Protein AF-A0A1J4KVY6-F1 (afdb_monomer)

Solvent-accessible surface area (backbone atoms only — not comparable to full-atom values): 24213 Å² total; per-residue (Å²): 133,89,85,84,83,77,50,78,62,56,58,52,49,55,51,49,53,54,52,52,52,53,50,52,53,50,52,54,50,55,51,56,56,55,62,67,69,76,76,80,88,88,84,86,80,92,78,89,77,90,79,92,82,89,79,92,80,91,85,85,91,85,88,85,89,88,81,88,87,85,86,84,81,89,76,96,81,77,86,80,74,74,75,79,81,77,80,87,83,78,61,93,83,67,52,73,51,72,49,64,57,70,76,68,68,60,86,58,78,49,59,66,58,71,79,87,48,74,66,38,53,29,33,39,30,43,64,46,42,61,77,42,29,76,74,28,38,34,90,82,28,60,47,70,56,82,78,36,93,85,53,60,47,57,45,39,27,34,27,76,42,74,43,64,34,80,50,29,38,37,35,30,31,41,35,58,41,95,93,82,48,79,50,79,33,50,42,43,42,34,48,89,78,35,67,73,29,54,38,52,36,70,58,47,57,51,22,53,58,56,51,75,73,62,56,72,76,36,77,44,42,30,52,78,42,60,86,44,73,48,67,27,34,30,67,48,69,46,94,58,24,92,65,45,43,71,56,24,32,36,31,32,40,82,80,74,83,66,83,79,72,96,60,99,67,95,62,87,81,60,51,71,48,63,41,32,48,76,37,46,54,76,63,72,86,74,63,84,73,75,57,62,61,40,25,48,49,32,24,55,56,45,40,55,54,50,52,57,51,55,72,35,77,92,38,58,91,49,38,56,65,85,81,45,102,44,44,49,54,36,42,72,69,55,52,64,76,32,31,51,52,56,49,50,52,41,41,70,37,85,67,52,53,79,39,62,63,59,51,48,51,50,43,53,35,26,44,57,34,44,42,69,79,42,58,92,44,46,70,61,48,50,52,52,43,48,52,51,48,51,48,46,50,54,47,52,60,78,63,111

Foldseek 3Di:
DDDDPPDPVNVVVVVVVVVVVVVVVVVVVVVVVVVVVPPDDDDDDDDDDDDYDDDDDDDDDDDDDDDDDDDDDDDDDDDPPVPQDDDDDDDPPWDADQFDDPVLQDQFLQAPADDDDAFFKKKFAPVQCVVCVVQFVCVVFVDPCVVDVPDFRIWIWTFHDWGDTPFWIWTWTFTDDPPPDTDTTTTIQGPPVRTPRIDGPVLVVVLLVVVVPDDAQDWFWFRPHRPDIAIWGWHDAAPCCSRNQALRTKTFHPDPDDPDDPDPDPDDPGDIGGHGSSRTDDPLVPPPDQQLCLLLQLLVQLLVVLVVVCPDPVCVLQADLVVAPCRSVCNVVVASADTSPNLSVQSPDSSNDRHLVVNLVSLVSSLVNCCSSCVVCNVVSCVVSVVSNVSSVVSNVVRD

Mean predicted aligned error: 16.69 Å

Nearest PDB structures (foldseek):
  8oii-assembly1_B  TM=2.435E-01  e=6.067E+00  Mycetohabitans rhizoxinica

InterPro domains:
  IPR052060 Bromodomain and WD repeat-containing [PTHR16266] (40-370)

Structure (mmCIF, N/CA/C/O backbone):
data_AF-A0A1J4KVY6-F1
#
_entry.id   AF-A0A1J4KVY6-F1
#
loop_
_atom_site.group_PDB
_atom_site.id
_atom_site.type_symbol
_atom_site.label_atom_id
_atom_site.label_alt_id
_atom_site.label_comp_id
_atom_site.label_asym_id
_atom_site.label_entity_id
_atom_site.label_seq_id
_atom_site.pdbx_PDB_ins_code
_atom_site.Cartn_x
_atom_site.Cartn_y
_atom_site.Cartn_z
_atom_site.occupancy
_atom_site.B_iso_or_equiv
_atom_site.auth_seq_id
_atom_site.auth_comp_id
_atom_site.auth_asym_id
_atom_site.auth_atom_id
_atom_site.pdbx_PDB_model_num
ATOM 1 N N . MET A 1 1 ? 30.487 -47.357 14.604 1.00 32.16 1 MET A N 1
ATOM 2 C CA . MET A 1 1 ? 29.752 -48.450 13.932 1.00 32.16 1 MET A CA 1
ATOM 3 C C . MET A 1 1 ? 28.394 -47.914 13.495 1.00 32.16 1 MET A C 1
ATOM 5 O O . MET A 1 1 ? 27.706 -47.400 14.359 1.00 32.16 1 MET A O 1
ATOM 9 N N . ASN A 1 2 ? 28.127 -47.958 12.176 1.00 26.89 2 ASN A N 1
ATOM 10 C CA . ASN A 1 2 ? 26.858 -47.921 11.405 1.00 26.89 2 ASN A CA 1
ATOM 11 C C . ASN A 1 2 ? 25.572 -47.375 12.063 1.00 26.89 2 ASN A C 1
ATOM 13 O O . ASN A 1 2 ? 25.257 -47.738 13.182 1.00 26.89 2 ASN A O 1
ATOM 17 N N . LYS A 1 3 ? 24.657 -46.664 11.397 1.00 33.47 3 LYS A N 1
ATOM 18 C CA . LYS A 1 3 ? 24.436 -46.221 10.005 1.00 33.47 3 LYS A CA 1
ATOM 19 C C . LYS A 1 3 ? 23.161 -45.368 10.097 1.00 33.47 3 LYS A C 1
ATOM 21 O O . LYS A 1 3 ? 22.192 -45.894 10.612 1.00 33.47 3 LYS A O 1
ATOM 26 N N . TYR A 1 4 ? 23.144 -44.146 9.572 1.00 33.09 4 TYR A N 1
ATOM 27 C CA . TYR A 1 4 ? 21.983 -43.553 8.883 1.00 33.09 4 TYR A CA 1
ATOM 28 C C . TYR A 1 4 ? 22.530 -42.436 7.988 1.00 33.09 4 TYR A C 1
ATOM 30 O O . TYR A 1 4 ? 22.441 -41.250 8.284 1.00 33.09 4 TYR A O 1
ATOM 38 N N . SER A 1 5 ? 23.204 -42.846 6.911 1.00 40.00 5 SER A N 1
ATOM 39 C CA . SER A 1 5 ? 23.381 -41.989 5.742 1.00 40.00 5 SER A CA 1
ATOM 40 C C . SER A 1 5 ? 22.057 -42.050 5.002 1.00 40.00 5 SER A C 1
ATOM 42 O O . SER A 1 5 ? 21.809 -43.000 4.270 1.00 40.00 5 SER A O 1
ATOM 44 N N . THR A 1 6 ? 21.185 -41.084 5.274 1.00 43.25 6 THR A N 1
ATOM 45 C CA . THR A 1 6 ? 19.998 -40.879 4.451 1.00 43.25 6 THR A CA 1
ATOM 46 C C . THR A 1 6 ? 20.472 -40.177 3.185 1.00 43.25 6 THR A C 1
ATOM 48 O O . THR A 1 6 ? 21.041 -39.082 3.247 1.00 43.25 6 THR A O 1
ATOM 51 N N . THR A 1 7 ? 20.364 -40.848 2.046 1.00 54.03 7 THR A N 1
ATOM 52 C CA . THR A 1 7 ? 20.858 -40.318 0.768 1.00 54.03 7 THR A CA 1
ATOM 53 C C . THR A 1 7 ? 19.954 -39.182 0.278 1.00 54.03 7 THR A C 1
ATOM 55 O O . THR A 1 7 ? 18.784 -39.084 0.649 1.00 54.03 7 THR A O 1
ATOM 58 N N . LYS A 1 8 ? 20.492 -38.267 -0.544 1.00 47.81 8 LYS A N 1
ATOM 59 C CA . LYS A 1 8 ? 19.739 -37.111 -1.081 1.00 47.81 8 LYS A CA 1
ATOM 60 C C . LYS A 1 8 ? 18.458 -37.523 -1.824 1.00 47.81 8 LYS A C 1
ATOM 62 O O . LYS A 1 8 ? 17.523 -36.722 -1.880 1.00 47.81 8 LYS A O 1
ATOM 67 N N . ASP A 1 9 ? 18.403 -38.749 -2.335 1.00 41.44 9 ASP A N 1
ATOM 68 C CA . ASP A 1 9 ? 17.234 -39.296 -3.019 1.00 41.44 9 ASP A CA 1
ATOM 69 C C . ASP A 1 9 ? 16.130 -39.723 -2.038 1.00 41.44 9 ASP A C 1
ATOM 71 O O . ASP A 1 9 ? 14.970 -39.392 -2.273 1.00 41.44 9 ASP A O 1
ATOM 75 N N . GLU A 1 10 ? 16.466 -40.261 -0.859 1.00 45.72 10 GLU A N 1
ATOM 76 C CA . GLU A 1 10 ? 15.486 -40.552 0.205 1.00 45.72 10 GLU A CA 1
ATOM 77 C C . GLU A 1 10 ? 14.826 -39.270 0.750 1.00 45.72 10 GLU A C 1
ATOM 79 O O . GLU A 1 10 ? 13.636 -39.250 1.053 1.00 45.72 10 GLU A O 1
ATOM 84 N N . ILE A 1 11 ? 15.551 -38.143 0.809 1.00 49.94 11 ILE A N 1
ATOM 85 C CA . ILE A 1 11 ? 14.970 -36.844 1.208 1.00 49.94 11 ILE A CA 1
ATOM 86 C C . ILE A 1 11 ? 14.029 -36.290 0.121 1.00 49.94 11 ILE A C 1
ATOM 88 O O . ILE A 1 11 ? 13.022 -35.647 0.443 1.00 49.94 11 ILE A O 1
ATOM 92 N N . LYS A 1 12 ? 14.326 -36.528 -1.165 1.00 45.53 12 LYS A N 1
ATOM 93 C CA . LYS A 1 12 ? 13.431 -36.172 -2.281 1.00 45.53 12 LYS A CA 1
ATOM 94 C C . LYS A 1 12 ? 12.177 -37.050 -2.288 1.00 45.53 12 LYS A C 1
ATOM 96 O O . LYS A 1 12 ? 11.090 -36.526 -2.529 1.00 45.53 12 LYS A O 1
ATOM 101 N N . GLU A 1 13 ? 12.309 -38.331 -1.968 1.00 46.62 13 GLU A N 1
ATOM 102 C CA . GLU A 1 13 ? 11.196 -39.280 -1.892 1.00 46.62 13 GLU A CA 1
ATOM 103 C C . GLU A 1 13 ? 10.271 -38.973 -0.703 1.00 46.62 13 GLU A C 1
ATOM 105 O O . GLU A 1 13 ? 9.067 -38.835 -0.895 1.00 46.62 13 GLU A O 1
ATOM 110 N N . ILE A 1 14 ? 10.818 -38.639 0.474 1.00 50.53 14 ILE A N 1
ATOM 111 C CA . ILE A 1 14 ? 10.036 -38.170 1.638 1.00 50.53 14 ILE A CA 1
ATOM 112 C C . ILE A 1 14 ? 9.283 -36.857 1.340 1.00 50.53 14 ILE A C 1
ATOM 114 O O . ILE A 1 14 ? 8.164 -36.647 1.821 1.00 50.53 14 ILE A O 1
ATOM 118 N N . LYS A 1 15 ? 9.869 -35.947 0.546 1.00 45.66 15 LYS A N 1
ATOM 119 C CA . LYS A 1 15 ? 9.191 -34.707 0.124 1.00 45.66 15 LYS A CA 1
ATOM 120 C C . LYS A 1 15 ? 8.081 -34.973 -0.896 1.00 45.66 15 LYS A C 1
ATOM 122 O O . LYS A 1 15 ? 7.039 -34.329 -0.805 1.00 45.66 15 LYS A O 1
ATOM 127 N N . ARG A 1 16 ? 8.266 -35.922 -1.820 1.00 46.31 16 ARG A N 1
ATOM 128 C CA . ARG A 1 16 ? 7.219 -36.334 -2.769 1.00 46.31 16 ARG A CA 1
ATOM 129 C C . ARG A 1 16 ? 6.084 -37.079 -2.068 1.00 46.31 16 ARG A C 1
ATOM 131 O O . ARG A 1 16 ? 4.935 -36.720 -2.287 1.00 46.31 16 ARG A O 1
ATOM 138 N N . GLU A 1 17 ? 6.378 -37.996 -1.147 1.00 44.62 17 GLU A N 1
ATOM 139 C CA . GLU A 1 17 ? 5.352 -38.685 -0.353 1.00 44.62 17 GLU A CA 1
ATOM 140 C C . GLU A 1 17 ? 4.536 -37.729 0.529 1.00 44.62 17 GLU A C 1
ATOM 142 O O . GLU A 1 17 ? 3.334 -37.924 0.686 1.00 44.62 17 GLU A O 1
ATOM 147 N N . LYS A 1 18 ? 5.143 -36.667 1.084 1.00 42.12 18 LYS A N 1
ATOM 148 C CA . LYS A 1 18 ? 4.401 -35.637 1.839 1.00 42.12 18 LYS A CA 1
ATOM 149 C C . LYS A 1 18 ? 3.469 -34.803 0.962 1.00 42.12 18 LYS A C 1
ATOM 151 O O . LYS A 1 18 ? 2.401 -34.415 1.425 1.00 42.12 18 LYS A O 1
ATOM 156 N N . ILE A 1 19 ? 3.859 -34.527 -0.281 1.00 39.81 19 ILE A N 1
ATOM 157 C CA . ILE A 1 19 ? 3.021 -33.788 -1.233 1.00 39.81 19 ILE A CA 1
ATOM 158 C C . ILE A 1 19 ? 1.875 -34.680 -1.726 1.00 39.81 19 ILE A C 1
ATOM 160 O O . ILE A 1 19 ? 0.732 -34.237 -1.728 1.00 39.81 19 ILE A O 1
ATOM 164 N N . VAL A 1 20 ? 2.148 -35.950 -2.041 1.00 40.25 20 VAL A N 1
ATOM 165 C CA . VAL A 1 20 ? 1.118 -36.916 -2.462 1.00 40.25 20 VAL A CA 1
ATOM 166 C C . VAL A 1 20 ? 0.133 -37.211 -1.327 1.00 40.25 20 VAL A C 1
ATOM 168 O O . VAL A 1 20 ? -1.069 -37.154 -1.556 1.00 40.25 20 VAL A O 1
ATOM 171 N N . LYS A 1 21 ? 0.598 -37.388 -0.080 1.00 39.09 21 LYS A N 1
ATOM 172 C CA . LYS A 1 21 ? -0.297 -37.557 1.082 1.00 39.09 21 LYS A CA 1
ATOM 173 C C . LYS A 1 21 ? -1.168 -36.330 1.353 1.00 39.09 21 LYS A C 1
ATOM 175 O O . LYS A 1 21 ? -2.295 -36.503 1.796 1.00 39.09 21 LYS A O 1
ATOM 180 N N . ASN A 1 22 ? -0.684 -35.113 1.084 1.00 41.56 22 ASN A N 1
ATOM 181 C CA . ASN A 1 22 ? -1.498 -33.900 1.217 1.00 41.56 22 ASN A CA 1
ATOM 182 C C . ASN A 1 22 ? -2.561 -33.791 0.113 1.00 41.56 22 ASN A C 1
ATOM 184 O O . ASN A 1 22 ? -3.672 -33.358 0.401 1.00 41.56 22 ASN A O 1
ATOM 188 N N . ILE A 1 23 ? -2.254 -34.235 -1.109 1.00 42.56 23 ILE A N 1
ATOM 189 C CA . ILE A 1 23 ? -3.215 -34.273 -2.222 1.00 42.56 23 ILE A CA 1
ATOM 190 C C . ILE A 1 23 ? -4.269 -35.372 -1.991 1.00 42.56 23 ILE A C 1
ATOM 192 O O . ILE A 1 23 ? -5.460 -35.108 -2.130 1.00 42.56 23 ILE A O 1
ATOM 196 N N . GLU A 1 24 ? -3.876 -36.563 -1.524 1.00 40.41 24 GLU A N 1
ATOM 197 C CA . GLU A 1 24 ? -4.821 -37.632 -1.158 1.00 40.41 24 GLU A CA 1
ATOM 198 C C . GLU A 1 24 ? -5.721 -37.239 0.030 1.00 40.41 24 GLU A C 1
ATOM 200 O O . GLU A 1 24 ? -6.896 -37.605 0.060 1.00 40.41 24 GLU A O 1
ATOM 205 N N . PHE A 1 25 ? -5.218 -36.453 0.996 1.00 38.97 25 PHE A N 1
ATOM 206 C CA . PHE A 1 25 ? -6.033 -35.927 2.103 1.00 38.97 25 PHE A CA 1
ATOM 207 C C . PHE A 1 25 ? -7.054 -34.875 1.638 1.00 38.97 25 PHE A C 1
ATOM 209 O O . PHE A 1 25 ? -8.149 -34.790 2.202 1.00 38.97 25 PHE A O 1
ATOM 216 N N . GLU A 1 26 ? -6.721 -34.085 0.613 1.00 45.62 26 GLU A N 1
ATOM 217 C CA . GLU A 1 26 ? -7.646 -33.132 -0.007 1.00 45.62 26 GLU A CA 1
ATOM 218 C C . GLU A 1 26 ? -8.700 -33.843 -0.872 1.00 45.62 26 GLU A C 1
ATOM 220 O O . GLU A 1 26 ? -9.886 -33.535 -0.747 1.00 45.62 26 GLU A O 1
ATOM 225 N N . GLU A 1 27 ? -8.332 -34.868 -1.647 1.00 42.31 27 GLU A N 1
ATOM 226 C CA . GLU A 1 27 ? -9.290 -35.660 -2.436 1.00 42.31 27 GLU A CA 1
ATOM 227 C C . GLU A 1 27 ? -10.223 -36.522 -1.562 1.00 42.31 27 GLU A C 1
ATOM 229 O O . GLU A 1 27 ? -11.423 -36.620 -1.840 1.00 42.31 27 GLU A O 1
ATOM 234 N N . LEU A 1 28 ? -9.732 -37.085 -0.449 1.00 37.62 28 LEU A N 1
ATOM 235 C CA . LEU A 1 28 ? -10.565 -37.815 0.520 1.00 37.62 28 LEU A CA 1
ATOM 236 C C . LEU A 1 28 ? -11.554 -36.902 1.266 1.00 37.62 28 LEU A C 1
ATOM 238 O O . LEU A 1 28 ? -12.655 -37.347 1.604 1.00 37.62 28 LEU A O 1
ATOM 242 N N . ASN A 1 29 ? -11.203 -35.634 1.507 1.00 41.66 29 ASN A N 1
ATOM 243 C CA . ASN A 1 29 ? -12.119 -34.657 2.108 1.00 41.66 29 ASN A CA 1
ATOM 244 C C . ASN A 1 29 ? -13.171 -34.157 1.107 1.00 41.66 29 ASN A C 1
ATOM 246 O O . ASN A 1 29 ? -14.341 -34.045 1.470 1.00 41.66 29 ASN A O 1
ATOM 250 N N . VAL A 1 30 ? -12.803 -33.960 -0.164 1.00 44.94 30 VAL A N 1
ATOM 251 C CA . VAL A 1 30 ? -13.759 -33.607 -1.229 1.00 44.94 30 VAL A CA 1
ATOM 252 C C . VAL A 1 30 ? -14.755 -34.748 -1.490 1.00 44.94 30 VAL A C 1
ATOM 254 O O . VAL A 1 30 ? -15.946 -34.495 -1.685 1.00 44.94 30 VAL A O 1
ATOM 257 N N . ASN A 1 31 ? -14.324 -36.011 -1.412 1.00 38.31 31 ASN A N 1
ATOM 258 C CA . ASN A 1 31 ? -15.221 -37.159 -1.584 1.00 38.31 31 ASN A CA 1
ATOM 259 C C . ASN A 1 31 ? -16.160 -37.393 -0.382 1.00 38.31 31 ASN A C 1
ATOM 261 O O . ASN A 1 31 ? -17.333 -37.708 -0.588 1.00 38.31 31 ASN A O 1
ATOM 265 N N . LYS A 1 32 ? -15.715 -37.149 0.862 1.00 38.94 32 LYS A N 1
ATOM 266 C CA . LYS A 1 32 ? -16.589 -37.219 2.056 1.00 38.94 32 LYS A CA 1
ATOM 267 C C . LYS A 1 32 ? -17.676 -36.140 2.086 1.00 38.94 32 LYS A C 1
ATOM 269 O O . LYS A 1 32 ? -18.762 -36.388 2.615 1.00 38.94 32 LYS A O 1
ATOM 274 N N . ASP A 1 33 ? -17.408 -34.968 1.517 1.00 40.38 33 ASP A N 1
ATOM 275 C CA . ASP A 1 33 ? -18.394 -33.887 1.426 1.00 40.38 33 ASP A CA 1
ATOM 276 C C . ASP A 1 33 ? -19.408 -34.117 0.289 1.00 40.38 33 ASP A C 1
ATOM 278 O O . ASP A 1 33 ? -20.577 -33.745 0.422 1.00 40.38 33 ASP A O 1
ATOM 282 N N . ASN A 1 34 ? -19.016 -34.830 -0.773 1.00 37.41 34 ASN A N 1
ATOM 283 C CA . ASN A 1 34 ? -19.922 -35.233 -1.854 1.00 37.41 34 ASN A CA 1
ATOM 284 C C . ASN A 1 34 ? -20.853 -36.402 -1.466 1.00 37.41 34 ASN A C 1
ATOM 286 O O . ASN A 1 34 ? -22.012 -36.416 -1.885 1.00 37.41 34 ASN A O 1
ATOM 290 N N . GLU A 1 35 ? -20.424 -37.336 -0.608 1.00 36.88 35 GLU A N 1
ATOM 291 C CA . GLU A 1 35 ? -21.309 -38.401 -0.095 1.00 36.88 35 GLU A CA 1
ATOM 292 C C . GLU A 1 35 ? -22.394 -37.875 0.864 1.00 36.88 35 GLU A C 1
ATOM 294 O O . GLU A 1 35 ? -23.506 -38.406 0.898 1.00 36.88 35 GLU A O 1
ATOM 299 N N . LYS A 1 36 ? -22.143 -36.772 1.586 1.00 39.75 36 LYS A N 1
ATOM 300 C CA . LYS A 1 36 ? -23.142 -36.143 2.474 1.00 39.75 36 LYS A CA 1
ATOM 301 C C . LYS A 1 36 ? -24.204 -35.310 1.745 1.00 39.75 36 LYS A C 1
ATOM 303 O O . LYS A 1 36 ? -25.234 -34.998 2.341 1.00 39.75 36 LYS A O 1
ATOM 308 N N . LEU A 1 37 ? -24.000 -34.985 0.468 1.00 37.91 37 LEU A N 1
ATOM 309 C CA . LEU A 1 37 ? -24.949 -34.221 -0.355 1.00 37.91 37 LEU A CA 1
ATOM 310 C C . LEU A 1 37 ? -25.982 -35.096 -1.093 1.00 37.91 37 LEU A C 1
ATOM 312 O O . LEU A 1 37 ? -26.991 -34.570 -1.559 1.00 37.91 37 LEU A O 1
ATOM 316 N N . ASN A 1 38 ? -25.806 -36.423 -1.127 1.00 31.53 38 ASN A N 1
ATOM 317 C CA . ASN A 1 38 ? -26.696 -37.352 -1.844 1.00 31.53 38 ASN A CA 1
ATOM 318 C C . ASN A 1 38 ? -27.764 -38.055 -0.977 1.00 31.53 38 ASN A C 1
ATOM 320 O O . ASN A 1 38 ? -28.494 -38.915 -1.472 1.00 31.53 38 ASN A O 1
ATOM 324 N N . HIS A 1 39 ? -27.930 -37.686 0.298 1.00 36.44 39 HIS A N 1
ATOM 325 C CA . HIS A 1 39 ? -28.950 -38.264 1.195 1.00 36.44 39 HIS A CA 1
ATOM 326 C C . HIS A 1 39 ? -29.868 -37.209 1.826 1.00 36.44 39 HIS A C 1
ATOM 328 O O . HIS A 1 39 ? -30.037 -37.140 3.041 1.00 36.44 39 HIS A O 1
ATOM 334 N N . GLY A 1 40 ? -30.501 -36.378 0.992 1.00 33.72 40 GLY A N 1
ATOM 335 C CA . GLY A 1 40 ? -31.348 -35.308 1.519 1.00 33.72 40 GLY A CA 1
ATOM 336 C C . GLY A 1 40 ? -32.383 -34.696 0.586 1.00 33.72 40 GLY A C 1
ATOM 337 O O . GLY A 1 40 ? -32.718 -33.538 0.793 1.00 33.72 40 GLY A O 1
ATOM 338 N N . ILE A 1 41 ? -32.913 -35.401 -0.422 1.00 33.06 41 ILE A N 1
ATOM 339 C CA . ILE A 1 41 ? -34.076 -34.896 -1.179 1.00 33.06 41 ILE A CA 1
ATOM 340 C C . ILE A 1 41 ? -35.072 -36.024 -1.463 1.00 33.06 41 ILE A C 1
ATOM 342 O O . ILE A 1 41 ? -35.019 -36.687 -2.492 1.00 33.06 41 ILE A O 1
ATOM 346 N N . SER A 1 42 ? -36.037 -36.208 -0.559 1.00 28.55 42 SER A N 1
ATOM 347 C CA . SER A 1 42 ? -37.362 -36.726 -0.914 1.00 28.55 42 SER A CA 1
ATOM 348 C C . SER A 1 42 ? -38.372 -36.410 0.188 1.00 28.55 42 SER A C 1
ATOM 350 O O . SER A 1 42 ? -38.352 -37.043 1.241 1.00 28.55 42 SER A O 1
ATOM 352 N N . LYS A 1 43 ? -39.265 -35.438 -0.062 1.00 30.84 43 LYS A N 1
ATOM 353 C CA . LYS A 1 43 ? -40.737 -35.574 0.033 1.00 30.84 43 LYS A CA 1
ATOM 354 C C . LYS A 1 43 ? -41.456 -34.224 0.192 1.00 30.84 43 LYS A C 1
ATOM 356 O O . LYS A 1 43 ? -41.162 -33.463 1.103 1.00 30.84 43 LYS A O 1
ATOM 361 N N . ARG A 1 44 ? -42.536 -34.104 -0.602 1.00 29.48 44 ARG A N 1
ATOM 362 C CA . ARG A 1 44 ? -43.719 -33.213 -0.490 1.00 29.48 44 ARG A CA 1
ATOM 363 C C . ARG A 1 44 ? -43.487 -31.752 -0.908 1.00 29.48 44 ARG A C 1
ATOM 365 O O . ARG A 1 44 ? -42.518 -31.137 -0.516 1.00 29.48 44 ARG A O 1
ATOM 372 N N . GLY A 1 45 ? -44.355 -31.112 -1.685 1.00 26.56 45 GLY A N 1
ATOM 373 C CA . GLY A 1 45 ? -45.663 -31.496 -2.205 1.00 26.56 45 GLY A CA 1
ATOM 374 C C . GLY A 1 45 ? -46.246 -30.326 -3.009 1.00 26.56 45 GLY A C 1
ATOM 375 O O . GLY A 1 45 ? -46.030 -29.164 -2.686 1.00 26.56 45 GLY A O 1
ATOM 376 N N . ARG A 1 46 ? -46.950 -30.671 -4.088 1.00 30.27 46 ARG A N 1
ATOM 377 C CA . ARG A 1 46 ? -47.676 -29.801 -5.025 1.00 30.27 46 ARG A CA 1
ATOM 378 C C . ARG A 1 46 ? -48.759 -28.948 -4.346 1.00 30.27 46 ARG A C 1
ATOM 380 O O . ARG A 1 46 ? -49.531 -29.485 -3.566 1.00 30.27 46 ARG A O 1
ATOM 387 N N . SER A 1 47 ? -48.952 -27.717 -4.821 1.00 28.02 47 SER A N 1
ATOM 388 C CA . SER A 1 47 ? -50.195 -27.226 -5.470 1.00 28.02 47 SER A CA 1
ATOM 389 C C . SER A 1 47 ? -49.879 -25.838 -6.068 1.00 28.02 47 SER A C 1
ATOM 391 O O . SER A 1 47 ? -49.179 -25.060 -5.436 1.00 28.02 47 SER A O 1
ATOM 393 N N . GLY A 1 48 ? -50.078 -25.559 -7.365 1.00 25.83 48 GLY A N 1
ATOM 394 C CA . GLY A 1 48 ? -51.371 -25.310 -8.030 1.00 25.83 48 GLY A CA 1
ATOM 395 C C . GLY A 1 48 ? -51.846 -23.899 -7.647 1.00 25.83 48 GLY A C 1
ATOM 396 O O . GLY A 1 48 ? -52.038 -23.660 -6.471 1.00 25.83 48 GLY A O 1
ATOM 397 N N . ARG A 1 49 ? -52.044 -22.891 -8.506 1.00 27.03 49 ARG A N 1
ATOM 398 C CA . ARG A 1 49 ? -52.761 -22.784 -9.795 1.00 27.03 49 ARG A CA 1
ATOM 399 C C . ARG A 1 49 ? -52.505 -21.325 -10.279 1.00 27.03 49 ARG A C 1
ATOM 401 O O . ARG A 1 49 ? -52.469 -20.437 -9.441 1.00 27.03 49 ARG A O 1
ATOM 408 N N . ARG A 1 50 ? -52.113 -21.065 -11.543 1.00 27.92 50 ARG A N 1
ATOM 409 C CA . ARG A 1 50 ? -52.941 -20.497 -12.655 1.00 27.92 50 ARG A CA 1
ATOM 410 C C . ARG A 1 50 ? -53.796 -19.268 -12.253 1.00 27.92 50 ARG A C 1
ATOM 412 O O . ARG A 1 50 ? -54.484 -19.353 -11.254 1.00 27.92 50 ARG A O 1
ATOM 419 N N . LYS A 1 51 ? -53.969 -18.187 -13.028 1.00 29.41 51 LYS A N 1
ATOM 420 C CA . LYS A 1 51 ? -53.745 -17.881 -14.459 1.00 29.41 51 LYS A CA 1
ATOM 421 C C . LYS A 1 51 ? -54.242 -16.427 -14.706 1.00 29.41 51 LYS A C 1
ATOM 423 O O . LYS A 1 51 ? -55.285 -16.104 -14.159 1.00 29.41 51 LYS A O 1
ATOM 428 N N . THR A 1 52 ? -53.605 -15.701 -15.647 1.00 26.83 52 THR A N 1
ATOM 429 C CA . THR A 1 52 ? -54.200 -14.782 -16.676 1.00 26.83 52 THR A CA 1
ATOM 430 C C . THR A 1 52 ? -54.962 -13.513 -16.217 1.00 26.83 52 THR A C 1
ATOM 432 O O . THR A 1 52 ? -55.619 -13.551 -15.197 1.00 26.83 52 THR A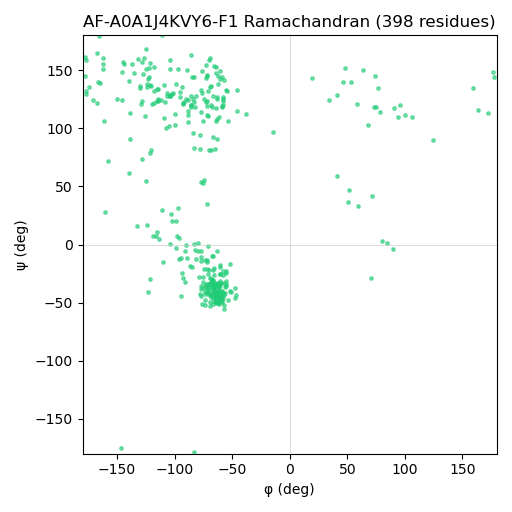 O 1
ATOM 435 N N . ARG A 1 53 ? -55.035 -12.377 -16.934 1.00 27.95 53 ARG A N 1
ATOM 436 C CA . ARG A 1 53 ? -54.614 -11.933 -18.285 1.00 27.95 53 ARG A CA 1
ATOM 437 C C . ARG A 1 53 ? -54.967 -10.434 -18.458 1.00 27.95 53 ARG A C 1
ATOM 439 O O . ARG A 1 53 ? -55.951 -10.013 -17.865 1.00 27.95 53 ARG A O 1
ATOM 446 N N . ASN A 1 54 ? -54.315 -9.802 -19.450 1.00 27.25 54 ASN A N 1
ATOM 447 C CA . ASN A 1 54 ? -54.812 -8.744 -20.370 1.00 27.25 54 ASN A CA 1
ATOM 448 C C . ASN A 1 54 ? -54.989 -7.322 -19.784 1.00 27.25 54 ASN A C 1
ATOM 450 O O . ASN A 1 54 ? -55.355 -7.192 -18.629 1.00 27.25 54 ASN A O 1
ATOM 454 N N . ASN A 1 55 ? -54.758 -6.200 -20.483 1.00 26.17 55 ASN A N 1
ATOM 455 C CA . ASN A 1 55 ? -54.794 -5.848 -21.919 1.00 26.17 55 ASN A CA 1
ATOM 456 C C . ASN A 1 55 ? -54.059 -4.476 -22.107 1.00 26.17 55 ASN A C 1
ATOM 458 O O . ASN A 1 55 ? -54.097 -3.679 -21.178 1.00 26.17 55 ASN A O 1
ATOM 462 N N . SER A 1 56 ? -53.226 -4.259 -23.148 1.00 28.12 56 SER A N 1
ATOM 463 C CA . SER A 1 56 ? -53.425 -3.362 -24.336 1.00 28.12 56 SER A CA 1
ATOM 464 C C . SER A 1 56 ? -53.782 -1.880 -24.033 1.00 28.12 56 SER A C 1
ATOM 466 O O . SER A 1 56 ? -54.661 -1.672 -23.216 1.00 28.12 56 SER A O 1
ATOM 468 N N . PHE A 1 57 ? -53.325 -0.791 -24.675 1.00 26.45 57 PHE A N 1
ATOM 469 C CA . PHE A 1 57 ? -52.574 -0.487 -25.910 1.00 26.45 57 PHE A CA 1
ATOM 470 C C . PHE A 1 57 ? -52.358 1.066 -25.955 1.00 26.45 57 PHE A C 1
ATOM 472 O O . PHE A 1 57 ? -53.262 1.786 -25.555 1.00 26.45 57 PHE A O 1
ATOM 479 N N . ASN A 1 58 ? -51.208 1.525 -26.477 1.00 27.06 58 ASN A N 1
ATOM 480 C CA . ASN A 1 58 ? -50.870 2.719 -27.303 1.00 27.06 58 ASN A CA 1
ATOM 481 C C . ASN A 1 58 ? -51.282 4.206 -27.063 1.00 27.06 58 ASN A C 1
ATOM 483 O O . ASN A 1 58 ? -52.413 4.516 -26.709 1.00 27.06 58 ASN A O 1
ATOM 487 N N . LYS A 1 59 ? -50.353 5.055 -27.581 1.00 27.83 59 LYS A N 1
ATOM 488 C CA . LYS A 1 59 ? -50.429 6.394 -28.252 1.00 27.83 59 LYS A CA 1
ATOM 489 C C . LYS A 1 59 ? -50.114 7.659 -27.422 1.00 27.83 59 LYS A C 1
ATOM 491 O O . LYS A 1 59 ? -50.719 7.865 -26.382 1.00 27.83 59 LYS A O 1
ATOM 496 N N . GLU A 1 60 ? -48.991 8.337 -27.732 1.00 28.11 60 GLU A N 1
ATOM 497 C CA . GLU A 1 60 ? -48.778 9.543 -28.607 1.00 28.11 60 GLU A CA 1
ATOM 498 C C . GLU A 1 60 ? -48.799 10.841 -27.765 1.00 28.11 60 GLU A C 1
ATOM 500 O O . GLU A 1 60 ? -49.731 11.055 -27.003 1.00 28.11 60 GLU A O 1
ATOM 505 N N . GLU A 1 61 ? -47.651 11.510 -27.587 1.00 28.73 61 GLU A N 1
ATOM 506 C CA . GLU A 1 61 ? -47.179 12.730 -28.296 1.00 28.73 61 GLU A CA 1
ATOM 507 C C . GLU A 1 61 ? -47.906 14.033 -27.904 1.00 28.73 61 GLU A C 1
ATOM 509 O O . GLU A 1 61 ? -49.095 14.174 -28.162 1.00 28.73 61 GLU A O 1
ATOM 514 N N . SER A 1 62 ? -47.155 15.003 -27.355 1.00 29.23 62 SER A N 1
ATOM 515 C CA . SER A 1 62 ? -47.284 16.442 -27.665 1.00 29.23 62 SER A CA 1
ATOM 516 C C . SER A 1 62 ? -46.190 17.272 -26.974 1.00 29.23 62 SER A C 1
ATOM 518 O O . SER A 1 62 ? -45.908 17.084 -25.788 1.00 29.23 62 SER A O 1
ATOM 520 N N . GLU A 1 63 ? -45.614 18.185 -27.750 1.00 28.03 63 GLU A N 1
ATOM 521 C CA . GLU A 1 63 ? -44.591 19.186 -27.436 1.00 28.03 63 GLU A CA 1
ATOM 522 C C . GLU A 1 63 ? -45.169 20.476 -26.798 1.00 28.03 63 GLU A C 1
ATOM 524 O O . GLU A 1 63 ? -46.379 20.604 -26.614 1.00 28.03 63 GLU A O 1
ATOM 529 N N . ASP A 1 64 ? -44.246 21.411 -26.535 1.00 26.05 64 ASP A N 1
ATOM 530 C CA . ASP A 1 64 ? -44.362 22.881 -26.476 1.00 26.05 64 ASP A CA 1
ATOM 531 C C . ASP A 1 64 ? -44.340 23.660 -25.138 1.00 26.05 64 ASP A C 1
ATOM 533 O O . ASP A 1 64 ? -45.269 23.668 -24.333 1.00 26.05 64 ASP A O 1
ATOM 537 N N . ASP A 1 65 ? -43.209 24.375 -24.999 1.00 24.28 65 ASP A N 1
ATOM 538 C CA . ASP A 1 65 ? -43.026 25.813 -24.755 1.00 24.28 65 ASP A CA 1
ATOM 539 C C . ASP A 1 65 ? -43.619 26.500 -23.516 1.00 24.28 65 ASP A C 1
ATOM 541 O O . ASP A 1 65 ? -44.823 26.683 -23.380 1.00 24.28 65 ASP A O 1
ATOM 545 N N . THR A 1 66 ? -42.745 27.105 -22.690 1.00 28.94 66 THR A N 1
ATOM 546 C CA . THR A 1 66 ? -42.539 28.574 -22.713 1.00 28.94 66 THR A CA 1
ATOM 547 C C . THR A 1 66 ? -41.446 29.084 -21.758 1.00 28.94 66 THR A C 1
ATOM 549 O O . THR A 1 66 ? -41.019 28.450 -20.797 1.00 28.94 66 THR A O 1
ATOM 552 N N . PHE A 1 67 ? -40.989 30.280 -22.118 1.00 24.98 67 PHE A N 1
ATOM 553 C CA . PHE A 1 67 ? -39.855 31.091 -21.692 1.00 24.98 67 PHE A CA 1
ATOM 554 C C . PHE A 1 67 ? -40.014 31.821 -20.333 1.00 24.98 67 PHE A C 1
ATOM 556 O O . PHE A 1 67 ? -41.089 32.294 -19.991 1.00 24.98 67 PHE A O 1
ATOM 563 N N . LEU A 1 68 ? -38.867 31.998 -19.657 1.00 27.20 68 LEU A N 1
ATOM 564 C CA . LEU A 1 68 ? -38.391 33.103 -18.791 1.00 27.20 68 LEU A CA 1
ATOM 565 C C . LEU A 1 68 ? -39.362 33.905 -17.892 1.00 27.20 68 LEU A C 1
ATOM 567 O O . LEU A 1 68 ? -40.165 34.695 -18.379 1.00 27.20 68 LEU A O 1
ATOM 571 N N . SER A 1 69 ? -39.051 33.944 -16.585 1.00 27.75 69 SER A N 1
ATOM 572 C CA . SER A 1 69 ? -38.829 35.202 -15.838 1.00 27.75 69 SER A CA 1
ATOM 573 C C . SER A 1 69 ? -38.088 34.997 -14.508 1.00 27.75 69 SER A C 1
ATOM 575 O O . SER A 1 69 ? -38.036 33.910 -13.944 1.00 27.75 69 SER A O 1
ATOM 577 N N . ARG A 1 70 ? -37.442 36.087 -14.099 1.00 27.34 70 ARG A N 1
ATOM 578 C CA . ARG A 1 70 ? -36.365 36.277 -13.124 1.00 27.34 70 ARG A CA 1
ATOM 579 C C . ARG A 1 70 ? -36.862 36.435 -11.676 1.00 27.34 70 ARG A C 1
ATOM 581 O O . ARG A 1 70 ? -37.980 36.873 -11.451 1.00 27.34 70 ARG A O 1
ATOM 588 N N . GLU A 1 71 ? -35.897 36.247 -10.772 1.00 24.50 71 GLU A N 1
ATOM 589 C CA . GLU A 1 71 ? -35.694 36.919 -9.472 1.00 24.50 71 GLU A CA 1
ATOM 590 C C . GLU A 1 71 ? -36.200 36.307 -8.145 1.00 24.50 71 GLU A C 1
ATOM 592 O O . GLU A 1 71 ? -37.383 36.181 -7.862 1.00 24.50 71 GLU A O 1
ATOM 597 N N . ASN A 1 72 ? -35.178 36.092 -7.304 1.00 24.56 72 ASN A N 1
ATOM 598 C CA . ASN A 1 72 ? -35.046 36.415 -5.883 1.00 24.56 72 ASN A CA 1
ATOM 599 C C . ASN A 1 72 ? -35.463 35.434 -4.770 1.00 24.56 72 ASN A C 1
ATOM 601 O O . ASN A 1 72 ? -36.619 35.137 -4.509 1.00 24.56 72 ASN A O 1
ATOM 605 N N . GLU A 1 73 ? -34.397 35.087 -4.038 1.00 23.16 73 GLU A N 1
ATOM 606 C CA . GLU A 1 73 ? -34.270 35.012 -2.584 1.00 23.16 73 GLU A CA 1
ATOM 607 C C . GLU A 1 73 ? -34.828 33.816 -1.801 1.00 23.16 73 GLU A C 1
ATOM 609 O O . GLU A 1 73 ? -36.006 33.661 -1.515 1.00 23.16 73 GLU A O 1
ATOM 614 N N . SER A 1 74 ? -33.849 33.103 -1.238 1.00 25.95 74 SER A N 1
ATOM 615 C CA . SER A 1 74 ? -33.833 32.614 0.140 1.00 25.95 74 SER A CA 1
ATOM 616 C C . SER A 1 74 ? -34.847 31.530 0.521 1.00 25.95 74 SER A C 1
ATOM 618 O O . SER A 1 74 ? -35.996 31.760 0.874 1.00 25.95 74 SER A O 1
ATOM 620 N N . SER A 1 75 ? -34.348 30.300 0.612 1.00 26.14 75 SER A N 1
ATOM 621 C CA . SER A 1 75 ? -34.613 29.471 1.791 1.00 26.14 75 SER A CA 1
ATOM 622 C C . SER A 1 75 ? -33.707 28.246 1.803 1.00 26.14 75 SER A C 1
ATOM 624 O O . SER A 1 75 ? -33.680 27.410 0.902 1.00 26.14 75 SER A O 1
ATOM 626 N N . PHE A 1 76 ? -32.951 28.145 2.891 1.00 28.67 76 PHE A N 1
ATOM 627 C CA . PHE A 1 76 ? -32.366 26.908 3.376 1.00 28.67 76 PHE A CA 1
ATOM 628 C C . PHE A 1 76 ? -33.415 25.786 3.358 1.00 28.67 76 PHE A C 1
ATOM 630 O O . PHE A 1 76 ? -34.375 25.825 4.119 1.00 28.67 76 PHE A O 1
ATOM 637 N N . SER A 1 77 ? -33.217 24.758 2.536 1.00 28.72 77 SER A N 1
ATOM 638 C CA . SER A 1 77 ? -33.337 23.344 2.922 1.00 28.72 77 SER A CA 1
ATOM 639 C C . SER A 1 77 ? -33.442 22.448 1.689 1.00 28.72 77 SER A C 1
ATOM 641 O O . SER A 1 77 ? -34.424 22.459 0.959 1.00 28.72 77 SER A O 1
ATOM 643 N N . LYS A 1 78 ? -32.444 21.584 1.509 1.00 29.39 78 LYS A N 1
ATOM 644 C CA . LYS A 1 78 ? -32.616 20.125 1.449 1.00 29.39 78 LYS A CA 1
ATOM 645 C C . LYS A 1 78 ? -31.290 19.499 1.050 1.00 29.39 78 LYS A C 1
ATOM 647 O O . LYS A 1 78 ? -30.792 19.660 -0.053 1.00 29.39 78 LYS A O 1
ATOM 652 N N . LYS A 1 79 ? -30.747 18.771 2.024 1.00 29.36 79 LYS A N 1
ATOM 653 C CA . LYS A 1 79 ? -29.809 17.656 1.906 1.00 29.36 79 LYS A CA 1
ATOM 654 C C . LYS A 1 79 ? -29.723 17.101 0.476 1.00 29.36 79 LYS A C 1
ATOM 656 O O . LYS A 1 79 ? -30.474 16.192 0.126 1.00 29.36 79 LYS A O 1
ATOM 661 N N . ASN A 1 80 ? -28.721 17.540 -0.282 1.00 24.88 80 ASN A N 1
ATOM 662 C CA . ASN A 1 80 ? -28.143 16.709 -1.328 1.00 24.88 80 ASN A CA 1
ATOM 663 C C . ASN A 1 80 ? -27.418 15.555 -0.628 1.00 24.88 80 ASN A C 1
ATOM 665 O O . ASN A 1 80 ? -26.210 15.582 -0.404 1.00 24.88 80 ASN A O 1
ATOM 669 N N . ARG A 1 81 ? -28.179 14.524 -0.234 1.00 27.50 81 ARG A N 1
ATOM 670 C CA . ARG A 1 81 ? -27.621 13.180 -0.101 1.00 27.50 81 ARG A CA 1
ATOM 671 C C . ARG A 1 81 ? -27.188 12.790 -1.506 1.00 27.50 81 ARG A C 1
ATOM 673 O O . ARG A 1 81 ? -27.980 12.249 -2.273 1.00 27.50 81 ARG A O 1
ATOM 680 N N . VAL A 1 82 ? -25.939 13.099 -1.837 1.00 27.28 82 VAL A N 1
ATOM 681 C CA . VAL A 1 82 ? -25.240 12.465 -2.947 1.00 27.28 82 VAL A CA 1
ATOM 682 C C . VAL A 1 82 ? -25.358 10.965 -2.690 1.00 27.28 82 VAL A C 1
ATOM 684 O O . VAL A 1 82 ? -24.786 10.439 -1.734 1.00 27.28 82 VAL A O 1
ATOM 687 N N . LYS A 1 83 ? -26.202 10.280 -3.466 1.00 30.19 83 LYS A N 1
ATOM 688 C CA . LYS A 1 83 ? -26.238 8.820 -3.466 1.00 30.19 83 LYS A CA 1
ATOM 689 C C . LYS A 1 83 ? -24.867 8.375 -3.968 1.00 30.19 83 LYS A C 1
ATOM 691 O O . LYS A 1 83 ? -24.571 8.557 -5.147 1.00 30.19 83 LYS A O 1
ATOM 696 N N . LEU A 1 84 ? -24.030 7.833 -3.079 1.00 31.53 84 LEU A N 1
ATOM 697 C CA . LEU A 1 84 ? -22.815 7.142 -3.500 1.00 31.53 84 LEU A CA 1
ATOM 698 C C . LEU A 1 84 ? -23.207 6.042 -4.508 1.00 31.53 84 LEU A C 1
ATOM 700 O O . LEU A 1 84 ? -24.182 5.319 -4.274 1.00 31.53 84 LEU A O 1
ATOM 704 N N . PRO A 1 85 ? -22.515 5.942 -5.651 1.00 44.59 85 PRO A N 1
ATOM 705 C CA . PRO A 1 85 ? -22.951 5.109 -6.758 1.00 44.59 85 PRO A CA 1
ATOM 706 C C . PRO A 1 85 ? -22.663 3.621 -6.509 1.00 44.59 85 PRO A C 1
ATOM 708 O O . PRO A 1 85 ? -21.561 3.254 -6.116 1.00 44.59 85 PRO A O 1
ATOM 711 N N . GLN A 1 86 ? -23.705 2.824 -6.784 1.00 52.62 86 GLN A N 1
ATOM 712 C CA . GLN A 1 86 ? -23.793 1.420 -7.234 1.00 52.62 86 GLN A CA 1
ATOM 713 C C . GLN A 1 86 ? -22.836 0.394 -6.603 1.00 52.62 86 GLN A C 1
ATOM 715 O O . GLN A 1 86 ? -21.633 0.558 -6.593 1.00 52.62 86 GLN A O 1
ATOM 720 N N . ASN A 1 87 ? -23.355 -0.727 -6.112 1.00 64.75 87 ASN A N 1
ATOM 721 C CA . ASN A 1 87 ? -22.536 -1.791 -5.521 1.00 64.75 87 ASN A CA 1
ATOM 722 C C . ASN A 1 87 ? -21.582 -2.438 -6.548 1.00 64.75 87 ASN A C 1
ATOM 724 O O . ASN A 1 87 ? -21.888 -2.484 -7.741 1.00 64.75 87 ASN A O 1
ATOM 728 N N . ILE A 1 88 ? -20.453 -2.981 -6.080 1.00 66.38 88 ILE A N 1
ATOM 729 C CA . ILE A 1 88 ? -19.618 -3.905 -6.864 1.00 66.38 88 ILE A CA 1
ATOM 730 C C . ILE A 1 88 ? -20.480 -5.111 -7.261 1.00 66.38 88 ILE A C 1
ATOM 732 O O . ILE A 1 88 ? -21.056 -5.782 -6.396 1.00 66.38 88 ILE A O 1
ATOM 736 N N . VAL A 1 89 ? -20.575 -5.377 -8.565 1.00 67.69 89 VAL A N 1
ATOM 737 C CA . VAL A 1 89 ? -21.259 -6.562 -9.094 1.00 67.69 89 VAL A CA 1
ATOM 738 C C . VAL A 1 89 ? -20.298 -7.746 -8.995 1.00 67.69 89 VAL A C 1
ATOM 740 O O . VAL A 1 89 ? -19.135 -7.661 -9.384 1.00 67.69 89 VAL A O 1
ATOM 743 N N . MET A 1 90 ? -20.774 -8.834 -8.394 1.00 66.94 90 MET A N 1
ATOM 744 C CA . MET A 1 90 ? -19.963 -10.001 -8.056 1.00 66.94 90 MET A CA 1
ATOM 745 C C . MET A 1 90 ? -20.252 -11.138 -9.046 1.00 66.94 90 MET A C 1
ATOM 747 O O . MET A 1 90 ? -21.425 -11.486 -9.210 1.00 66.94 90 MET A O 1
ATOM 751 N N . PRO A 1 91 ? -19.239 -11.747 -9.685 1.00 67.88 91 PRO A N 1
ATOM 752 C CA . PRO A 1 91 ? -19.423 -12.939 -10.484 1.00 67.88 91 PRO A CA 1
ATOM 753 C C . PRO A 1 91 ? -19.841 -14.111 -9.581 1.00 67.88 91 PRO A C 1
ATOM 755 O O . PRO A 1 91 ? -19.466 -14.158 -8.406 1.00 67.88 91 PRO A O 1
ATOM 758 N N . PRO A 1 92 ? -20.562 -15.109 -10.122 1.00 67.31 92 PRO A N 1
ATOM 759 C CA . PRO A 1 92 ? -21.150 -16.200 -9.336 1.00 67.31 92 PRO A CA 1
ATOM 760 C C . PRO A 1 92 ? -20.146 -17.025 -8.518 1.00 67.31 92 PRO A C 1
ATOM 762 O O . PRO A 1 92 ? -20.523 -17.671 -7.544 1.00 67.31 92 PRO A O 1
ATOM 765 N N . LYS A 1 93 ? -18.870 -17.026 -8.924 1.00 71.38 93 LYS A N 1
ATOM 766 C CA . LYS A 1 93 ? -17.806 -17.837 -8.318 1.00 71.38 93 LYS A CA 1
ATOM 767 C C . LYS A 1 93 ? -17.128 -17.172 -7.118 1.00 71.38 93 LYS A C 1
ATOM 769 O O . LYS A 1 93 ? -16.498 -17.873 -6.329 1.00 71.38 93 LYS A O 1
ATOM 774 N N . LEU A 1 94 ? -17.250 -15.853 -6.948 1.00 72.12 94 LEU A N 1
ATOM 775 C CA . LEU A 1 94 ? -16.646 -15.173 -5.804 1.00 72.12 94 LEU A CA 1
ATOM 776 C C . LEU A 1 94 ? -17.555 -15.307 -4.585 1.00 72.12 94 LEU A C 1
ATOM 778 O O . LEU A 1 94 ? -18.688 -14.836 -4.572 1.00 72.12 94 LEU A O 1
ATOM 782 N N . LYS A 1 95 ? -17.053 -15.956 -3.534 1.00 72.38 95 LYS A N 1
ATOM 783 C CA . LYS A 1 95 ? -17.747 -16.041 -2.247 1.00 72.38 95 LYS A CA 1
ATOM 784 C C . LYS A 1 95 ? -17.327 -14.861 -1.376 1.00 72.38 95 LYS A C 1
ATOM 786 O O . LYS A 1 95 ? -16.135 -14.653 -1.136 1.00 72.38 95 LYS A O 1
ATOM 791 N N . ARG A 1 96 ? -18.308 -14.092 -0.891 1.00 71.25 96 ARG A N 1
ATOM 792 C CA . ARG A 1 96 ? -18.066 -13.052 0.121 1.00 71.25 96 ARG A CA 1
ATOM 793 C C . ARG A 1 96 ? -17.554 -13.684 1.403 1.00 71.25 96 ARG A C 1
ATOM 795 O O . ARG A 1 96 ? -17.982 -14.776 1.777 1.00 71.25 96 ARG A O 1
ATOM 802 N N . MET A 1 97 ? -16.671 -12.968 2.086 1.00 68.75 97 MET A N 1
ATOM 803 C CA . MET A 1 97 ? -16.177 -13.419 3.375 1.00 68.75 97 MET A CA 1
ATOM 804 C C . MET A 1 97 ? -17.115 -13.061 4.523 1.00 68.75 97 MET A C 1
ATOM 806 O O . MET A 1 97 ? -17.720 -11.992 4.557 1.00 68.75 97 MET A O 1
ATOM 810 N N . ASN A 1 98 ? -17.178 -13.973 5.492 1.00 65.88 98 ASN A N 1
ATOM 811 C CA . ASN A 1 98 ? -17.837 -13.757 6.780 1.00 65.88 98 ASN A CA 1
ATOM 812 C C . ASN A 1 98 ? -16.859 -13.280 7.870 1.00 65.88 98 ASN A C 1
ATOM 814 O O . ASN A 1 98 ? -17.310 -12.866 8.936 1.00 65.88 98 ASN A O 1
ATOM 818 N N . LYS A 1 99 ? -15.549 -13.348 7.598 1.00 70.56 99 LYS A N 1
ATOM 819 C CA . LYS A 1 99 ? -14.443 -12.971 8.486 1.00 70.56 99 LYS A CA 1
ATOM 820 C C . LYS A 1 99 ? -13.446 -12.080 7.747 1.00 70.56 99 LYS A C 1
ATOM 822 O O . LYS A 1 99 ? -13.420 -12.085 6.519 1.00 70.56 99 LYS A O 1
ATOM 827 N N . ILE A 1 100 ? -12.630 -11.327 8.478 1.00 68.25 100 ILE A N 1
ATOM 828 C CA . ILE A 1 100 ? -11.501 -10.614 7.868 1.00 68.25 100 ILE A CA 1
ATOM 829 C C . ILE A 1 100 ? -10.446 -11.664 7.482 1.00 68.25 100 ILE A C 1
ATOM 831 O O . ILE A 1 100 ? -10.143 -12.520 8.309 1.00 68.25 100 ILE A O 1
ATOM 835 N N . PRO A 1 101 ? -9.899 -11.641 6.260 1.00 65.00 101 PRO A N 1
ATOM 836 C CA . PRO A 1 101 ? -8.866 -12.585 5.861 1.00 65.00 101 PRO A CA 1
ATOM 837 C C . PRO A 1 101 ? -7.538 -12.276 6.558 1.00 65.00 101 PRO A C 1
ATOM 839 O O . PRO A 1 101 ? -7.167 -11.109 6.713 1.00 65.00 101 PRO A O 1
ATOM 842 N N . ASP A 1 102 ? -6.782 -13.326 6.879 1.00 65.19 102 ASP A N 1
ATOM 843 C CA . ASP A 1 102 ? -5.501 -13.224 7.589 1.00 65.19 102 ASP A CA 1
ATOM 844 C C . ASP A 1 102 ? -4.483 -12.324 6.866 1.00 65.19 102 ASP A C 1
ATOM 846 O O . ASP A 1 102 ? -3.720 -11.592 7.492 1.00 65.19 102 ASP A O 1
ATOM 850 N N . PHE A 1 103 ? -4.504 -12.289 5.533 1.00 60.31 103 PHE A N 1
ATOM 851 C CA . PHE A 1 103 ? -3.610 -11.416 4.772 1.00 60.31 103 PHE A CA 1
ATOM 852 C C . PHE A 1 103 ? -3.973 -9.926 4.878 1.00 60.31 103 PHE A C 1
ATOM 854 O O . PHE A 1 103 ? -3.098 -9.076 4.736 1.00 60.31 103 PHE A O 1
ATOM 861 N N . ALA A 1 104 ? -5.234 -9.574 5.158 1.00 61.16 104 ALA A N 1
ATOM 862 C CA . ALA A 1 104 ? -5.617 -8.176 5.370 1.00 61.16 104 ALA A CA 1
ATOM 863 C C . ALA A 1 104 ? -5.140 -7.662 6.737 1.00 61.16 104 ALA A C 1
ATOM 865 O O . ALA A 1 104 ? -4.988 -6.457 6.922 1.00 61.16 104 ALA A O 1
ATOM 866 N N . ILE A 1 105 ? -4.865 -8.566 7.682 1.00 63.44 105 ILE A N 1
ATOM 867 C CA . ILE A 1 105 ? -4.311 -8.246 9.004 1.00 63.44 105 ILE A CA 1
ATOM 868 C C . ILE A 1 105 ? -2.792 -8.459 9.076 1.00 63.44 105 ILE A C 1
ATOM 870 O O . ILE A 1 105 ? -2.199 -8.135 10.107 1.00 63.44 105 ILE A O 1
ATOM 874 N N . TRP A 1 106 ? -2.145 -8.955 8.008 1.00 61.66 106 TRP A N 1
ATOM 875 C CA . TRP A 1 106 ? -0.685 -9.069 7.970 1.00 61.66 106 TRP A CA 1
ATOM 876 C C . TRP A 1 106 ? -0.049 -7.704 8.177 1.00 61.66 106 TRP A C 1
ATOM 878 O O . TRP A 1 106 ? -0.396 -6.740 7.505 1.00 61.66 106 TRP A O 1
ATOM 888 N N . ASP A 1 107 ? 0.862 -7.620 9.140 1.00 57.69 107 ASP A N 1
ATOM 889 C CA . ASP A 1 107 ? 1.505 -6.386 9.571 1.00 57.69 107 ASP A CA 1
ATOM 890 C C . ASP A 1 107 ? 3.014 -6.530 9.372 1.00 57.69 107 ASP A C 1
ATOM 892 O O . ASP A 1 107 ? 3.728 -6.898 10.304 1.00 57.69 107 ASP A O 1
ATOM 896 N N . ASN A 1 108 ? 3.491 -6.324 8.139 1.00 54.16 108 ASN A N 1
ATOM 897 C CA . ASN A 1 108 ? 4.922 -6.326 7.846 1.00 54.16 108 ASN A CA 1
ATOM 898 C C . ASN A 1 108 ? 5.361 -5.012 7.186 1.00 54.16 108 ASN A C 1
ATOM 900 O O . ASN A 1 108 ? 4.654 -4.442 6.362 1.00 54.16 108 ASN A O 1
ATOM 904 N N . THR A 1 109 ? 6.553 -4.534 7.536 1.00 48.47 109 THR A N 1
ATOM 905 C CA . THR A 1 109 ? 7.155 -3.303 6.992 1.00 48.47 109 THR A CA 1
ATOM 906 C C . THR A 1 109 ? 7.610 -3.458 5.538 1.00 48.47 109 THR A C 1
ATOM 908 O O . THR A 1 109 ? 7.897 -2.472 4.857 1.00 48.47 109 THR A O 1
ATOM 911 N N . ARG A 1 110 ? 7.665 -4.707 5.059 1.00 53.38 110 ARG A N 1
ATOM 912 C CA . ARG A 1 110 ? 8.203 -5.134 3.760 1.00 53.38 110 ARG A CA 1
ATOM 913 C C . ARG A 1 110 ? 7.121 -5.638 2.807 1.00 53.38 110 ARG A C 1
ATOM 915 O O . ARG A 1 110 ? 7.383 -6.505 1.989 1.00 53.38 110 ARG A O 1
ATOM 922 N N . MET A 1 111 ? 5.896 -5.125 2.928 1.00 59.03 111 MET A N 1
ATOM 923 C CA . MET A 1 111 ? 4.787 -5.580 2.089 1.00 59.03 111 MET A CA 1
ATOM 924 C C . MET A 1 111 ? 5.041 -5.247 0.605 1.00 59.03 111 MET A C 1
ATOM 926 O O . MET A 1 111 ? 4.955 -4.089 0.169 1.00 59.03 111 MET A O 1
ATOM 930 N N . LYS A 1 112 ? 5.357 -6.288 -0.168 1.00 66.25 112 LYS A N 1
ATOM 931 C CA . LYS A 1 112 ? 5.229 -6.341 -1.627 1.00 66.25 112 LYS A CA 1
ATOM 932 C C . LYS A 1 112 ? 3.747 -6.291 -2.000 1.00 66.25 112 LYS A C 1
ATOM 934 O O . LYS A 1 112 ? 3.350 -5.562 -2.904 1.00 66.25 112 LYS A O 1
ATOM 939 N N . THR A 1 113 ? 2.937 -6.966 -1.194 1.00 71.00 113 THR A N 1
ATOM 940 C CA . THR A 1 113 ? 1.482 -7.049 -1.274 1.00 71.00 113 THR A CA 1
ATOM 941 C C . THR A 1 113 ? 0.790 -5.735 -0.873 1.00 71.00 113 THR A C 1
ATOM 943 O O . THR A 1 113 ? 0.764 -5.373 0.303 1.00 71.00 113 THR A O 1
ATOM 946 N N . TYR A 1 114 ? 0.168 -5.017 -1.814 1.00 78.19 114 TYR A N 1
ATOM 947 C CA . TYR A 1 114 ? -0.661 -3.846 -1.489 1.00 78.19 114 TYR A CA 1
ATOM 948 C C . TYR A 1 114 ? -2.103 -4.260 -1.158 1.00 78.19 114 TYR A C 1
ATOM 950 O O . TYR A 1 114 ? -2.807 -4.822 -1.995 1.00 78.19 114 TYR A O 1
ATOM 958 N N . VAL A 1 115 ? -2.553 -3.950 0.064 1.00 78.75 115 VAL A N 1
ATOM 959 C CA . VAL A 1 115 ? -3.948 -4.131 0.500 1.00 78.75 115 VAL A CA 1
ATOM 960 C C . VAL A 1 115 ? -4.669 -2.779 0.412 1.00 78.75 115 VAL A C 1
ATOM 962 O O . VAL A 1 115 ? -4.468 -1.944 1.297 1.00 78.75 115 VAL A O 1
ATOM 965 N N . PRO A 1 116 ? -5.510 -2.543 -0.610 1.00 80.69 116 PRO A N 1
ATOM 966 C CA . PRO A 1 116 ? -6.151 -1.248 -0.829 1.00 80.69 116 PRO A CA 1
ATOM 967 C C . PRO A 1 116 ? -7.103 -0.874 0.309 1.00 80.69 116 PRO A C 1
ATOM 969 O O . PRO A 1 116 ? -7.734 -1.751 0.904 1.00 80.69 116 PRO A O 1
ATOM 972 N N . GLN A 1 117 ? -7.228 0.424 0.599 1.00 80.00 117 GLN A N 1
ATOM 973 C CA . GLN A 1 117 ? -8.219 0.996 1.517 1.00 80.00 117 GLN A CA 1
ATOM 974 C C . GLN A 1 117 ? -9.115 2.019 0.810 1.00 80.00 117 GLN A C 1
ATOM 976 O O . GLN A 1 117 ? -8.777 2.580 -0.232 1.00 80.00 117 GLN A O 1
ATOM 981 N N . LEU A 1 118 ? -10.311 2.233 1.364 1.00 78.94 118 LEU A N 1
ATOM 982 C CA . LEU A 1 118 ? -11.250 3.216 0.836 1.00 78.94 118 LEU A CA 1
ATOM 983 C C . LEU A 1 118 ? -10.646 4.624 0.953 1.00 78.94 118 LEU A C 1
ATOM 985 O O . LEU A 1 118 ? -10.270 5.039 2.045 1.00 78.94 118 LEU A O 1
ATOM 989 N N . GLY A 1 119 ? -10.617 5.365 -0.154 1.00 80.25 119 GLY A N 1
ATOM 990 C CA . GLY A 1 119 ? -10.054 6.714 -0.224 1.00 80.25 119 GLY A CA 1
ATOM 991 C C . GLY A 1 119 ? -8.564 6.771 -0.563 1.00 80.25 119 GLY A C 1
ATOM 992 O O . GLY A 1 119 ? -8.052 7.872 -0.751 1.00 80.25 119 GLY A O 1
ATOM 993 N N . ASP A 1 120 ? -7.879 5.631 -0.688 1.00 84.25 120 ASP A N 1
ATOM 994 C CA . ASP A 1 120 ? -6.458 5.617 -1.037 1.00 84.25 120 ASP A CA 1
ATOM 995 C C . ASP A 1 120 ? -6.213 6.228 -2.419 1.00 84.25 120 ASP A C 1
ATOM 997 O O . ASP A 1 120 ? -6.914 5.926 -3.392 1.00 84.25 120 ASP A O 1
ATOM 1001 N N . ASN A 1 121 ? -5.158 7.036 -2.514 1.00 89.44 121 ASN A N 1
ATOM 1002 C CA . ASN A 1 121 ? -4.612 7.481 -3.789 1.00 89.44 121 ASN A CA 1
ATOM 1003 C C . ASN A 1 121 ? -3.669 6.408 -4.329 1.00 89.44 121 ASN A C 1
ATOM 1005 O O . ASN A 1 121 ? -2.681 6.049 -3.686 1.00 89.44 121 ASN A O 1
ATOM 1009 N N . VAL A 1 122 ? -3.953 5.921 -5.531 1.00 92.75 122 VAL A N 1
ATOM 1010 C CA . VAL A 1 122 ? -3.260 4.788 -6.143 1.00 92.75 122 VAL A CA 1
ATOM 1011 C C . VAL A 1 122 ? -2.761 5.115 -7.543 1.00 92.75 122 VAL A C 1
ATOM 1013 O O . VAL A 1 122 ? -3.273 5.994 -8.239 1.00 92.75 122 VAL A O 1
ATOM 1016 N N . VAL A 1 123 ? -1.755 4.361 -7.965 1.00 93.88 123 VAL A N 1
ATOM 1017 C CA . VAL A 1 123 ? -1.288 4.274 -9.342 1.00 93.88 123 VAL A CA 1
ATOM 1018 C C . VAL A 1 123 ? -1.690 2.912 -9.880 1.00 93.88 123 VAL A C 1
ATOM 1020 O O . VAL A 1 123 ? -1.343 1.874 -9.321 1.00 93.88 123 VAL A O 1
ATOM 1023 N N . TYR A 1 124 ? -2.448 2.939 -10.964 1.00 94.38 124 TYR A N 1
ATOM 1024 C CA . TYR A 1 124 ? -2.801 1.789 -11.770 1.00 94.38 124 TYR A CA 1
ATOM 1025 C C . TYR A 1 124 ? -1.684 1.490 -12.773 1.00 94.38 124 TYR A C 1
ATOM 1027 O O . TYR A 1 124 ? -1.318 2.362 -13.569 1.00 94.38 124 TYR A O 1
ATOM 1035 N N . ILE A 1 125 ? -1.182 0.256 -12.752 1.00 95.19 125 ILE A N 1
ATOM 1036 C CA . ILE A 1 125 ? -0.113 -0.243 -13.617 1.00 95.19 125 ILE A CA 1
ATOM 1037 C C . ILE A 1 125 ? -0.726 -1.148 -14.690 1.00 95.19 125 ILE A C 1
ATOM 1039 O O . ILE A 1 125 ? -1.062 -2.309 -14.440 1.00 95.19 125 ILE A O 1
ATOM 1043 N N . ARG A 1 126 ? -0.882 -0.612 -15.904 1.00 94.12 126 ARG A N 1
ATOM 1044 C CA . ARG A 1 126 ? -1.498 -1.314 -17.042 1.00 94.12 126 ARG A CA 1
ATOM 1045 C C . ARG A 1 126 ? -0.740 -2.588 -17.390 1.00 94.12 126 ARG A C 1
ATOM 1047 O O . ARG A 1 126 ? -1.353 -3.636 -17.543 1.00 94.12 126 ARG A O 1
ATOM 1054 N N . ASP A 1 127 ? 0.580 -2.488 -17.509 1.00 94.88 127 ASP A N 1
ATOM 1055 C CA . ASP A 1 127 ? 1.414 -3.573 -18.034 1.00 94.88 127 ASP A CA 1
ATOM 1056 C C . ASP A 1 127 ? 1.432 -4.781 -17.076 1.00 94.88 127 ASP A C 1
ATOM 1058 O O . ASP A 1 127 ? 1.377 -5.925 -17.523 1.00 94.88 127 ASP A O 1
ATOM 1062 N N . ALA A 1 128 ? 1.349 -4.537 -15.761 1.00 94.81 128 ALA A N 1
ATOM 1063 C CA . ALA A 1 128 ? 1.122 -5.584 -14.765 1.00 94.81 128 ALA A CA 1
ATOM 1064 C C . ALA A 1 128 ? -0.258 -6.239 -14.934 1.00 94.81 128 ALA A C 1
ATOM 1066 O O . ALA A 1 128 ? -0.377 -7.460 -14.919 1.00 94.81 128 ALA A O 1
ATOM 1067 N N . HIS A 1 129 ? -1.316 -5.453 -15.139 1.00 94.38 129 HIS A N 1
ATOM 1068 C CA . HIS A 1 129 ? -2.664 -5.999 -15.318 1.00 94.38 129 HIS A CA 1
ATOM 1069 C C . HIS A 1 129 ? -2.810 -6.788 -16.632 1.00 94.38 129 HIS A C 1
ATOM 1071 O O . HIS A 1 129 ? -3.558 -7.758 -16.681 1.00 94.38 129 HIS A O 1
ATOM 1077 N N . ILE A 1 130 ? -2.070 -6.425 -17.684 1.00 94.62 130 ILE A N 1
ATOM 1078 C CA . ILE A 1 130 ? -1.976 -7.234 -18.908 1.00 94.62 130 ILE A CA 1
ATOM 1079 C C . ILE A 1 130 ? -1.320 -8.585 -18.592 1.00 94.62 130 ILE A C 1
ATOM 1081 O O . ILE A 1 130 ? -1.887 -9.625 -18.936 1.00 94.62 130 ILE A O 1
ATOM 1085 N N . GLN A 1 131 ? -0.173 -8.575 -17.899 1.00 95.12 131 GLN A N 1
ATOM 1086 C CA . GLN A 1 131 ? 0.555 -9.795 -17.532 1.00 95.12 131 GLN A CA 1
ATOM 1087 C C . GLN A 1 131 ? -0.292 -10.755 -16.680 1.00 95.12 131 GLN A C 1
ATOM 1089 O O . GLN A 1 131 ? -0.246 -11.958 -16.911 1.00 95.12 131 GLN A O 1
ATOM 1094 N N . TYR A 1 132 ? -1.085 -10.230 -15.742 1.00 94.44 132 TYR A N 1
ATOM 1095 C CA . TYR A 1 132 ? -1.934 -11.013 -14.829 1.00 94.44 132 TYR A CA 1
ATOM 1096 C C . TYR A 1 132 ? -3.421 -11.008 -15.217 1.00 94.44 132 TYR A C 1
ATOM 1098 O O . TYR A 1 132 ? -4.306 -11.108 -14.363 1.00 94.44 132 TYR A O 1
ATOM 1106 N N . SER A 1 133 ? -3.728 -10.818 -16.501 1.00 93.94 133 SER A N 1
ATOM 1107 C CA . SER A 1 133 ? -5.105 -10.625 -16.977 1.00 93.94 133 SER A CA 1
ATOM 1108 C C . SER A 1 133 ? -6.024 -11.821 -16.704 1.00 93.94 133 SER A C 1
ATOM 1110 O O . SER A 1 133 ? -7.205 -11.637 -16.395 1.00 93.94 133 SER A O 1
ATOM 1112 N N . HIS A 1 134 ? -5.481 -13.038 -16.767 1.00 92.31 134 HIS A N 1
ATOM 1113 C CA . HIS A 1 134 ? -6.220 -14.265 -16.485 1.00 92.31 134 HIS A CA 1
ATOM 1114 C C . HIS A 1 134 ? -6.579 -14.372 -14.994 1.00 92.31 134 HIS A C 1
ATOM 1116 O O . HIS A 1 134 ? -7.742 -14.573 -14.639 1.00 92.31 134 HIS A O 1
ATOM 1122 N N . GLU A 1 135 ? -5.609 -14.168 -14.102 1.00 92.31 135 GLU A N 1
ATOM 1123 C CA . GLU A 1 135 ? -5.802 -14.246 -12.651 1.00 92.31 135 GLU A CA 1
ATOM 1124 C C . GLU A 1 135 ? -6.701 -13.120 -12.131 1.00 92.31 135 GLU A C 1
ATOM 1126 O O . GLU A 1 135 ? -7.480 -13.324 -11.197 1.00 92.31 135 GLU A O 1
ATOM 1131 N N . CYS A 1 136 ? -6.644 -11.949 -12.768 1.00 92.06 136 CYS A N 1
ATOM 1132 C CA . CYS A 1 136 ? -7.514 -10.811 -12.468 1.00 92.06 136 CYS A CA 1
ATOM 1133 C C . CYS A 1 136 ? -8.910 -10.937 -13.083 1.00 92.06 136 CYS A C 1
ATOM 1135 O O . CYS A 1 136 ? -9.737 -10.046 -12.904 1.00 92.06 136 CYS A O 1
ATOM 1137 N N . GLN A 1 137 ? -9.204 -12.040 -13.779 1.00 90.94 137 GLN A N 1
ATOM 1138 C CA . GLN A 1 137 ? -10.512 -12.299 -14.378 1.00 90.94 137 GLN A CA 1
ATOM 1139 C C . GLN A 1 137 ? -10.998 -11.122 -15.240 1.00 90.94 137 GLN A C 1
ATOM 1141 O O . GLN A 1 137 ? -12.150 -10.697 -15.117 1.00 90.94 137 GLN A O 1
ATOM 1146 N N . CYS A 1 138 ? -10.128 -10.595 -16.111 1.00 91.44 138 CYS A N 1
ATOM 1147 C CA . CYS A 1 138 ? -10.425 -9.440 -16.969 1.00 91.44 138 CYS A CA 1
ATOM 1148 C C . CYS A 1 138 ? -11.683 -9.617 -17.839 1.00 91.44 138 CYS A C 1
ATOM 1150 O O . CYS A 1 138 ? -12.302 -8.625 -18.218 1.00 91.44 138 CYS A O 1
ATOM 1152 N N . ASP A 1 139 ? -12.102 -10.855 -18.107 1.00 87.75 139 ASP A N 1
ATOM 1153 C CA . ASP A 1 139 ? -13.357 -11.160 -18.804 1.00 87.75 139 ASP A CA 1
ATOM 1154 C C . ASP A 1 139 ? -14.599 -10.743 -17.998 1.00 87.75 139 ASP A C 1
ATOM 1156 O O . ASP A 1 139 ? -15.595 -10.285 -18.556 1.00 87.75 139 ASP A O 1
ATOM 1160 N N . PHE A 1 140 ? -14.545 -10.884 -16.669 1.00 87.25 140 PHE A N 1
ATOM 1161 C CA . PHE A 1 140 ? -15.622 -10.501 -15.748 1.00 87.25 140 PHE A CA 1
ATOM 1162 C C . PHE A 1 140 ? -15.455 -9.078 -15.216 1.00 87.25 140 PHE A C 1
ATOM 1164 O O . PHE A 1 140 ? -16.447 -8.412 -14.912 1.00 87.25 140 PHE A O 1
ATOM 1171 N N . TYR A 1 141 ? -14.210 -8.614 -15.119 1.00 89.06 141 TYR A N 1
ATOM 1172 C CA . TYR A 1 141 ? -13.835 -7.284 -14.657 1.00 89.06 141 TYR A CA 1
ATOM 1173 C C . TYR A 1 141 ? -13.040 -6.547 -15.741 1.00 89.06 141 TYR A C 1
ATOM 1175 O O . TYR A 1 141 ? -11.815 -6.464 -15.650 1.00 89.06 141 TYR A O 1
ATOM 1183 N N . PRO A 1 142 ? -13.717 -5.998 -16.774 1.00 88.38 142 PRO A N 1
ATOM 1184 C CA . PRO A 1 142 ? -13.039 -5.405 -17.917 1.00 88.38 142 PRO A CA 1
ATOM 1185 C C . PRO A 1 142 ? -12.112 -4.262 -17.493 1.00 88.38 142 PRO A C 1
ATOM 1187 O O . PRO A 1 142 ? -12.602 -3.253 -16.952 1.00 88.38 142 PRO A O 1
ATOM 1190 N N . PRO A 1 143 ? -10.799 -4.385 -17.755 1.00 89.56 143 PRO A N 1
ATOM 1191 C CA . PRO A 1 143 ? -9.816 -3.441 -17.269 1.00 89.56 143 PRO A CA 1
ATOM 1192 C C . PRO A 1 143 ? -9.940 -2.083 -17.976 1.00 89.56 143 PRO A C 1
ATOM 1194 O O . PRO A 1 143 ? -10.449 -1.997 -19.098 1.00 89.56 143 PRO A O 1
ATOM 1197 N N . PRO A 1 144 ? -9.428 -1.007 -17.353 1.00 87.19 144 PRO A N 1
ATOM 1198 C CA . PRO A 1 144 ? -9.376 0.334 -17.935 1.00 87.19 144 PRO A CA 1
ATOM 1199 C C . PRO A 1 144 ? -8.868 0.392 -19.383 1.00 87.19 144 PRO A C 1
ATOM 1201 O O . PRO A 1 144 ? -9.455 1.088 -20.212 1.00 87.19 144 PRO A O 1
ATOM 1204 N N . PHE A 1 145 ? -7.805 -0.357 -19.697 1.00 88.25 145 PHE A N 1
ATOM 1205 C CA . PHE A 1 145 ? -7.162 -0.323 -21.012 1.00 88.25 145 PHE A CA 1
ATOM 1206 C C . PHE A 1 145 ? -7.979 -0.986 -22.123 1.00 88.25 145 PHE A C 1
ATOM 1208 O O . PHE A 1 145 ? -7.813 -0.618 -23.276 1.00 88.25 145 PHE A O 1
ATOM 1215 N N . ASN A 1 146 ? -8.929 -1.869 -21.799 1.00 86.62 146 ASN A N 1
ATOM 1216 C CA . ASN A 1 146 ? -9.834 -2.440 -22.804 1.00 86.62 146 ASN A CA 1
ATOM 1217 C C . ASN A 1 146 ? -10.887 -1.432 -23.287 1.00 86.62 146 ASN A C 1
ATOM 1219 O O . ASN A 1 146 ? -11.586 -1.686 -24.261 1.00 86.62 146 ASN A O 1
ATOM 1223 N N . ARG A 1 147 ? -11.049 -0.302 -22.587 1.00 81.12 147 ARG A N 1
ATOM 1224 C CA . ARG A 1 147 ? -12.065 0.713 -22.909 1.00 81.12 147 ARG A CA 1
ATOM 1225 C C . ARG A 1 147 ? -11.521 1.857 -23.764 1.00 81.12 147 ARG A C 1
ATOM 1227 O O . ARG A 1 147 ? -12.311 2.677 -24.226 1.00 81.12 147 ARG A O 1
ATOM 1234 N N . LYS A 1 148 ? -10.195 1.963 -23.918 1.00 78.94 148 LYS A N 1
ATOM 1235 C CA . LYS A 1 148 ? -9.518 2.996 -24.716 1.00 78.94 148 LYS A CA 1
ATOM 1236 C C . LYS A 1 148 ? -8.205 2.464 -25.289 1.00 78.94 148 LYS A C 1
ATOM 1238 O O . LYS A 1 148 ? -7.308 2.133 -24.523 1.00 78.94 148 LYS A O 1
ATOM 1243 N N . ASP A 1 149 ? -8.045 2.550 -26.606 1.00 73.56 149 ASP A N 1
ATOM 1244 C CA . ASP A 1 149 ? -6.860 2.038 -27.316 1.00 73.56 149 ASP A CA 1
ATOM 1245 C C . ASP A 1 149 ? -5.544 2.709 -26.878 1.00 73.56 149 ASP A C 1
ATOM 1247 O O . ASP A 1 149 ? -4.513 2.058 -26.749 1.00 73.56 149 ASP A O 1
ATOM 1251 N N . ASN A 1 150 ? -5.580 4.007 -26.551 1.00 82.88 150 ASN A N 1
ATOM 1252 C CA . ASN A 1 150 ? -4.405 4.782 -26.124 1.00 82.88 150 ASN A CA 1
ATOM 1253 C C . ASN A 1 150 ? -4.274 4.899 -24.594 1.00 82.88 150 ASN A C 1
ATOM 1255 O O . ASN A 1 150 ? -3.821 5.925 -24.072 1.00 82.88 150 ASN A O 1
ATOM 1259 N N . PHE A 1 151 ? -4.717 3.888 -23.844 1.00 87.88 151 PHE A N 1
ATOM 1260 C CA . PHE A 1 151 ? -4.589 3.904 -22.388 1.00 87.88 151 PHE A CA 1
ATOM 1261 C C . PHE A 1 151 ? -3.105 3.828 -21.975 1.00 87.88 151 PHE A C 1
ATOM 1263 O O . PHE A 1 151 ? -2.392 2.939 -22.438 1.00 87.88 151 PHE A O 1
ATOM 1270 N N . PRO A 1 152 ? -2.600 4.733 -21.117 1.00 90.00 152 PRO A N 1
ATOM 1271 C CA . PRO A 1 152 ? -1.182 4.781 -20.747 1.00 90.00 152 PRO A CA 1
ATOM 1272 C C . PRO A 1 152 ? -0.750 3.583 -19.891 1.00 90.00 152 PRO A C 1
ATOM 1274 O O . PRO A 1 152 ? -1.569 2.975 -19.204 1.00 90.00 152 PRO A O 1
ATOM 1277 N N . SER A 1 153 ? 0.559 3.322 -19.839 1.00 92.06 153 SER A N 1
ATOM 1278 C CA . SER A 1 153 ? 1.143 2.322 -18.930 1.00 92.06 153 SER A CA 1
ATOM 1279 C C . SER A 1 153 ? 0.870 2.606 -17.451 1.00 92.06 153 SER A C 1
ATOM 1281 O O . SER A 1 153 ? 0.685 1.675 -16.670 1.00 92.06 153 SER A O 1
ATOM 1283 N N . ILE A 1 154 ? 0.794 3.888 -17.078 1.00 93.38 154 ILE A N 1
ATOM 1284 C CA . ILE A 1 154 ? 0.472 4.343 -15.723 1.00 93.38 154 ILE A CA 1
ATOM 1285 C C . ILE A 1 154 ? -0.728 5.295 -15.728 1.00 93.38 154 ILE A C 1
ATOM 1287 O O . ILE A 1 154 ? -0.834 6.196 -16.571 1.00 93.38 154 ILE A O 1
ATOM 1291 N N . ALA A 1 155 ? -1.627 5.130 -14.761 1.00 92.50 155 ALA A N 1
ATOM 1292 C CA . ALA A 1 155 ? -2.736 6.050 -14.530 1.00 92.50 155 ALA A CA 1
ATOM 1293 C C . ALA A 1 155 ? -2.955 6.272 -13.031 1.00 92.50 155 ALA A C 1
ATOM 1295 O O . ALA A 1 155 ? -2.863 5.337 -12.246 1.00 92.50 155 ALA A O 1
ATOM 1296 N N . PHE A 1 156 ? -3.253 7.505 -12.630 1.00 93.19 156 PHE A N 1
ATOM 1297 C CA . PHE A 1 156 ? -3.531 7.836 -11.234 1.00 93.19 156 PHE A CA 1
ATOM 1298 C C . PHE A 1 156 ? -5.017 7.671 -10.948 1.00 93.19 156 PHE A C 1
ATOM 1300 O O . PHE A 1 156 ? -5.848 7.862 -11.835 1.00 93.19 156 PHE A O 1
ATOM 1307 N N . GLY A 1 157 ? -5.365 7.327 -9.719 1.00 92.69 157 GLY A N 1
ATOM 1308 C CA . GLY A 1 157 ? -6.756 7.264 -9.316 1.00 92.69 157 GLY A CA 1
ATOM 1309 C C . GLY A 1 157 ? -6.939 7.191 -7.816 1.00 92.69 157 GLY A C 1
ATOM 1310 O O . GLY A 1 157 ? -5.977 7.139 -7.053 1.00 92.69 157 GLY A O 1
ATOM 1311 N N . THR A 1 158 ? -8.200 7.149 -7.416 1.00 91.94 158 THR A N 1
ATOM 1312 C CA . THR A 1 158 ? -8.609 7.052 -6.019 1.00 91.94 158 THR A CA 1
ATOM 1313 C C . THR A 1 158 ? -9.511 5.843 -5.834 1.00 91.94 158 THR A C 1
ATOM 1315 O O . THR A 1 158 ? -10.423 5.589 -6.629 1.00 91.94 158 THR A O 1
ATOM 1318 N N . VAL A 1 159 ? -9.268 5.072 -4.779 1.00 90.19 159 VAL A N 1
ATOM 1319 C CA . VAL A 1 159 ? -10.111 3.934 -4.417 1.00 90.19 159 VAL A CA 1
ATOM 1320 C C . VAL A 1 159 ? -11.436 4.451 -3.862 1.00 90.19 159 VAL A C 1
ATOM 1322 O O . VAL A 1 159 ? -11.484 5.133 -2.844 1.00 90.19 159 VAL A O 1
ATOM 1325 N N . THR A 1 160 ? -12.540 4.108 -4.521 1.00 88.44 160 THR A N 1
ATOM 1326 C CA . THR A 1 160 ? -13.890 4.591 -4.165 1.00 88.44 160 THR A CA 1
ATOM 1327 C C . THR A 1 160 ? -14.791 3.509 -3.582 1.00 88.44 160 THR A C 1
ATOM 1329 O O . THR A 1 160 ? -15.828 3.825 -3.003 1.00 88.44 160 THR A O 1
ATOM 1332 N N . GLN A 1 161 ? -14.416 2.237 -3.727 1.00 85.56 161 GLN A N 1
ATOM 1333 C CA . GLN A 1 161 ? -15.125 1.085 -3.172 1.00 85.56 161 GLN A CA 1
ATOM 1334 C C . GLN A 1 161 ? -14.195 -0.134 -3.157 1.00 85.56 161 GLN A C 1
ATOM 1336 O O . GLN A 1 161 ? -13.324 -0.259 -4.015 1.00 85.56 161 GLN A O 1
ATOM 1341 N N . ILE A 1 162 ? -14.396 -1.049 -2.208 1.00 83.81 162 ILE A N 1
ATOM 1342 C CA . ILE A 1 162 ? -13.643 -2.307 -2.096 1.00 83.81 162 ILE A CA 1
ATOM 1343 C C . ILE A 1 162 ? -14.634 -3.438 -1.823 1.00 83.81 162 ILE A C 1
ATOM 1345 O O . ILE A 1 162 ? -15.656 -3.228 -1.193 1.00 83.81 162 ILE A O 1
ATOM 1349 N N . GLY A 1 163 ? -14.374 -4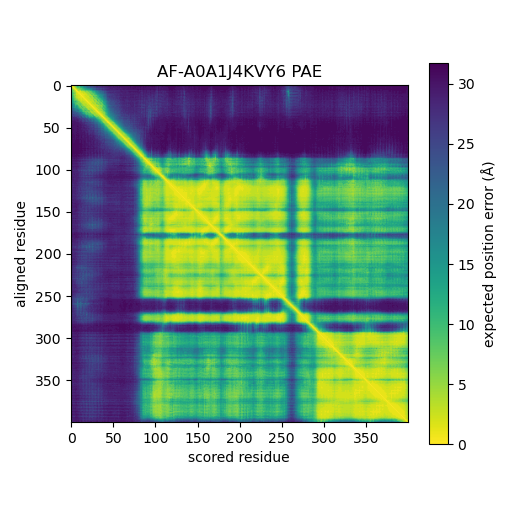.643 -2.303 1.00 81.06 163 GLY A N 1
ATOM 1350 C CA . GLY A 1 163 ? -15.104 -5.856 -1.967 1.00 81.06 163 GLY A CA 1
ATOM 1351 C C . GLY A 1 163 ? -14.118 -6.927 -1.532 1.00 81.06 163 GLY A C 1
ATOM 1352 O O . GLY A 1 163 ? -13.202 -7.249 -2.283 1.00 81.06 163 GLY A O 1
ATOM 1353 N N . PHE A 1 164 ? -14.304 -7.470 -0.330 1.00 76.31 164 PHE A N 1
ATOM 1354 C CA . PHE A 1 164 ? -13.468 -8.534 0.223 1.00 76.31 164 PHE A CA 1
ATOM 1355 C C . PHE A 1 164 ? -14.049 -9.917 -0.107 1.00 76.31 164 PHE A C 1
ATOM 1357 O O . PHE A 1 164 ? -15.180 -10.239 0.278 1.00 76.31 164 PHE A O 1
ATOM 1364 N N . PHE A 1 165 ? -13.255 -10.755 -0.775 1.00 76.94 165 PHE A N 1
ATOM 1365 C CA . PHE A 1 165 ? -13.594 -12.138 -1.119 1.00 76.94 165 PHE A CA 1
ATOM 1366 C C . PHE A 1 165 ? -12.510 -13.097 -0.635 1.00 76.94 165 PHE A C 1
ATOM 1368 O O . PHE A 1 165 ? -11.383 -12.691 -0.368 1.00 76.94 165 PHE A O 1
ATOM 1375 N N . VAL A 1 166 ? -12.865 -14.378 -0.514 1.00 73.06 166 VAL A N 1
ATOM 1376 C CA . VAL A 1 166 ? -11.995 -15.408 0.089 1.00 73.06 166 VAL A CA 1
ATOM 1377 C C . VAL A 1 166 ? -10.595 -15.433 -0.533 1.00 73.06 166 VAL A C 1
ATOM 1379 O O . VAL A 1 166 ? -9.610 -15.571 0.182 1.00 73.06 166 VAL A O 1
ATOM 1382 N N . SER A 1 167 ? -10.509 -15.268 -1.852 1.00 75.62 167 SER A N 1
ATOM 1383 C CA . SER A 1 167 ? -9.265 -15.362 -2.620 1.00 75.62 167 SER A CA 1
ATOM 1384 C C . SER A 1 167 ? -8.974 -14.107 -3.444 1.00 75.62 167 SER A C 1
ATOM 1386 O O . SER A 1 167 ? -8.226 -14.182 -4.414 1.00 75.62 167 SER A O 1
ATOM 1388 N N . SER A 1 168 ? -9.615 -12.972 -3.154 1.00 83.12 168 SER A N 1
ATOM 1389 C CA . SER A 1 168 ? -9.395 -11.742 -3.921 1.00 83.12 168 SER A CA 1
ATOM 1390 C C . SER A 1 168 ? -9.973 -10.496 -3.254 1.00 83.12 168 SER A C 1
ATOM 1392 O O . SER A 1 168 ? -10.841 -10.556 -2.380 1.00 83.12 168 SER A O 1
ATOM 1394 N N . PHE A 1 169 ? -9.538 -9.341 -3.744 1.00 84.31 169 PHE A N 1
ATOM 1395 C CA . PHE A 1 169 ? -10.282 -8.094 -3.635 1.00 84.31 169 PHE A CA 1
ATOM 1396 C C . PHE A 1 169 ? -10.919 -7.751 -4.966 1.00 84.31 169 PHE A C 1
ATOM 1398 O O . PHE A 1 169 ? -10.351 -8.041 -6.011 1.00 84.31 169 PHE A O 1
ATOM 1405 N N . VAL A 1 170 ? -12.043 -7.049 -4.936 1.00 89.44 170 VAL A N 1
ATOM 1406 C CA . VAL A 1 170 ? -12.485 -6.253 -6.084 1.00 89.44 170 VAL A CA 1
ATOM 1407 C C . VAL A 1 170 ? -12.466 -4.802 -5.660 1.00 89.44 170 VAL A C 1
ATOM 1409 O O . VAL A 1 170 ? -13.080 -4.433 -4.666 1.00 89.44 170 VAL A O 1
ATOM 1412 N N . VAL A 1 171 ? -11.733 -3.981 -6.388 1.00 90.81 171 VAL A N 1
ATOM 1413 C CA . VAL A 1 171 ? -11.446 -2.598 -6.034 1.00 90.81 171 VAL A CA 1
ATOM 1414 C C . VAL A 1 171 ? -12.027 -1.718 -7.116 1.00 90.81 171 VAL A C 1
ATOM 1416 O O . VAL A 1 171 ? -11.656 -1.837 -8.281 1.00 90.81 171 VAL A O 1
ATOM 1419 N N . ARG A 1 172 ? -12.924 -0.813 -6.739 1.00 91.88 172 ARG A N 1
ATOM 1420 C CA . ARG A 1 172 ? -13.393 0.223 -7.647 1.00 91.88 172 ARG A CA 1
ATOM 1421 C C . ARG A 1 172 ? -12.476 1.425 -7.557 1.00 91.88 172 ARG A C 1
ATOM 1423 O O . ARG A 1 172 ? -12.448 2.122 -6.540 1.00 91.88 172 ARG A O 1
ATOM 1430 N N . VAL A 1 173 ? -11.785 1.708 -8.649 1.00 92.56 173 VAL A N 1
ATOM 1431 C CA . VAL A 1 173 ? -10.901 2.864 -8.771 1.00 92.56 173 VAL A CA 1
ATOM 1432 C C . VAL A 1 173 ? -11.555 3.904 -9.666 1.00 92.56 173 VAL A C 1
ATOM 1434 O O . VAL A 1 173 ? -12.040 3.602 -10.759 1.00 92.56 173 VAL A O 1
ATOM 1437 N N . HIS A 1 174 ? -11.572 5.140 -9.181 1.00 92.25 174 HIS A N 1
ATOM 1438 C CA . HIS A 1 174 ? -11.840 6.310 -9.993 1.00 92.25 174 HIS A CA 1
ATOM 1439 C C . HIS A 1 174 ? -10.518 6.803 -10.573 1.00 92.25 174 HIS A C 1
ATOM 1441 O O . HIS A 1 174 ? -9.681 7.313 -9.838 1.00 92.25 174 HIS A O 1
ATOM 1447 N N . ILE A 1 175 ? -10.295 6.571 -11.863 1.00 90.31 175 ILE A N 1
ATOM 1448 C CA . ILE A 1 175 ? -9.046 6.926 -12.532 1.00 90.31 175 ILE A CA 1
ATOM 1449 C C . ILE A 1 175 ? -9.140 8.376 -12.988 1.00 90.31 175 ILE A C 1
ATOM 1451 O O . ILE A 1 175 ? -9.984 8.730 -13.815 1.00 90.31 175 ILE A O 1
ATOM 1455 N N . GLU A 1 176 ? -8.239 9.190 -12.454 1.00 80.56 176 GLU A N 1
ATOM 1456 C CA . GLU A 1 176 ? -8.140 10.612 -12.712 1.00 80.56 176 GLU A CA 1
ATOM 1457 C C . GLU A 1 176 ? -7.040 10.870 -13.744 1.00 80.56 176 GLU A C 1
ATOM 1459 O O . GLU A 1 176 ? -5.843 10.719 -13.483 1.00 80.56 176 GLU A O 1
ATOM 1464 N N . LYS A 1 177 ? -7.437 11.326 -14.934 1.00 67.75 177 LYS A N 1
ATOM 1465 C CA . LYS A 1 177 ? -6.564 12.157 -15.761 1.00 67.75 177 LYS A CA 1
ATOM 1466 C C . LYS A 1 177 ? -7.288 13.445 -16.116 1.00 67.75 177 LYS A C 1
ATOM 1468 O O . LYS A 1 177 ? -8.209 13.401 -16.939 1.00 67.75 177 LYS A O 1
ATOM 1473 N N . PRO A 1 178 ? -6.862 14.600 -15.571 1.00 48.09 178 PRO A N 1
ATOM 1474 C CA . PRO A 1 178 ? -7.459 15.863 -15.957 1.00 48.09 178 PRO A CA 1
ATOM 1475 C C . PRO A 1 178 ? -7.305 16.033 -17.475 1.00 48.09 178 PRO A C 1
ATOM 1477 O O . PRO A 1 178 ? -6.190 16.053 -17.994 1.00 48.09 178 PRO A O 1
ATOM 1480 N N . LYS A 1 179 ? -8.448 16.153 -18.168 1.00 51.53 179 LYS A N 1
ATOM 1481 C CA . LYS A 1 179 ? -8.614 16.483 -19.600 1.00 51.53 179 LYS A CA 1
ATOM 1482 C C . LYS A 1 179 ? -8.513 15.355 -20.648 1.00 51.53 179 LYS A C 1
ATOM 1484 O O . LYS A 1 179 ? -8.662 15.666 -21.823 1.00 51.53 179 LYS A O 1
ATOM 1489 N N . ILE A 1 180 ? -8.306 14.078 -20.294 1.00 61.72 180 ILE A N 1
ATOM 1490 C CA . ILE A 1 180 ? -8.150 12.993 -21.308 1.00 61.72 180 ILE A CA 1
ATOM 1491 C C . ILE A 1 180 ? -9.165 11.853 -21.120 1.00 61.72 180 ILE A C 1
ATOM 1493 O O . ILE A 1 180 ? -9.717 11.314 -22.088 1.00 61.72 180 ILE A O 1
ATOM 1497 N N . TYR A 1 181 ? -9.423 11.460 -19.875 1.00 66.38 181 TYR A N 1
ATOM 1498 C CA . TYR A 1 181 ? -10.476 10.514 -19.523 1.00 66.38 181 TYR A CA 1
ATOM 1499 C C . TYR A 1 181 ? -10.719 10.537 -18.019 1.00 66.38 181 TYR A C 1
ATOM 1501 O O . TYR A 1 181 ? -9.782 10.558 -17.226 1.00 66.38 181 TYR A O 1
ATOM 1509 N N . GLU A 1 182 ? -11.990 10.468 -17.655 1.00 68.00 182 GLU A N 1
ATOM 1510 C CA . GLU A 1 182 ? -12.453 10.159 -16.312 1.00 68.00 182 GLU A CA 1
ATOM 1511 C C . GLU A 1 182 ? -13.174 8.816 -16.416 1.00 68.00 182 GLU A C 1
ATOM 1513 O O . GLU A 1 182 ? -14.046 8.639 -17.273 1.00 68.00 182 GLU A O 1
ATOM 1518 N N . MET A 1 183 ? -12.750 7.823 -15.634 1.00 84.31 183 MET A N 1
ATOM 1519 C CA . MET A 1 183 ? -13.378 6.506 -15.689 1.00 84.31 183 MET A CA 1
ATOM 1520 C C . MET A 1 183 ? -13.411 5.807 -14.342 1.00 84.31 183 MET A C 1
ATOM 1522 O O . MET A 1 183 ? -12.513 5.936 -13.514 1.00 84.31 183 MET A O 1
ATOM 1526 N N . ARG A 1 184 ? -14.455 5.001 -14.160 1.00 87.81 184 ARG A N 1
ATOM 1527 C CA . ARG A 1 184 ? -14.577 4.066 -13.044 1.00 87.81 184 ARG A CA 1
ATOM 1528 C C . ARG A 1 184 ? -14.297 2.661 -13.535 1.00 87.81 184 ARG A C 1
ATOM 1530 O O . ARG A 1 184 ? -14.918 2.215 -14.504 1.00 87.81 184 ARG A O 1
ATOM 1537 N N . ALA A 1 185 ? -13.397 1.967 -12.857 1.00 89.31 185 ALA A N 1
ATOM 1538 C CA . ALA A 1 185 ? -13.048 0.593 -13.173 1.00 89.31 185 ALA A CA 1
ATOM 1539 C C . ALA A 1 185 ? -13.101 -0.273 -11.920 1.00 89.31 185 ALA A C 1
ATOM 1541 O O . ALA A 1 185 ? -12.583 0.120 -10.878 1.00 89.31 185 ALA A O 1
ATOM 1542 N N . ASP A 1 186 ? -13.718 -1.443 -12.056 1.00 91.62 186 ASP A N 1
ATOM 1543 C CA . ASP A 1 186 ? -13.680 -2.501 -11.055 1.00 91.62 186 ASP A CA 1
ATOM 1544 C C . ASP A 1 186 ? -12.511 -3.416 -11.416 1.00 91.62 186 ASP A C 1
ATOM 1546 O O . ASP A 1 186 ? -12.452 -3.928 -12.530 1.00 91.62 186 ASP A O 1
ATOM 1550 N N . ILE A 1 187 ? -11.560 -3.558 -10.499 1.00 92.56 187 ILE A N 1
ATOM 1551 C CA . ILE A 1 187 ? -10.313 -4.299 -10.689 1.00 92.56 187 ILE A CA 1
ATOM 1552 C C . ILE A 1 187 ? -10.282 -5.416 -9.660 1.00 92.56 187 ILE A C 1
ATOM 1554 O O . ILE A 1 187 ? -10.313 -5.146 -8.459 1.00 92.56 187 ILE A O 1
ATOM 1558 N N . LEU A 1 188 ? -10.205 -6.663 -10.113 1.00 92.19 188 LEU A N 1
ATOM 1559 C CA . LEU A 1 188 ? -10.000 -7.787 -9.214 1.00 92.19 188 LEU A CA 1
ATOM 1560 C C . LEU A 1 188 ? -8.504 -7.974 -8.952 1.00 92.19 188 LEU A C 1
ATOM 1562 O O . LEU A 1 188 ? -7.716 -8.079 -9.883 1.00 92.19 188 LEU A O 1
ATOM 1566 N N . ILE A 1 189 ? -8.121 -8.030 -7.678 1.00 90.81 189 ILE A N 1
ATOM 1567 C CA . ILE A 1 189 ? -6.762 -8.340 -7.228 1.00 90.81 189 ILE A CA 1
ATOM 1568 C C . ILE A 1 189 ? -6.799 -9.730 -6.587 1.00 90.81 189 ILE A C 1
ATOM 1570 O O . ILE A 1 189 ? -7.388 -9.876 -5.512 1.00 90.81 189 ILE A O 1
ATOM 1574 N N . PRO A 1 190 ? -6.223 -10.764 -7.219 1.00 87.50 190 PRO A N 1
ATOM 1575 C CA . PRO A 1 190 ? -6.241 -12.121 -6.684 1.00 87.50 190 PRO A CA 1
ATOM 1576 C C . PRO A 1 190 ? -5.308 -12.255 -5.475 1.00 87.50 190 PRO A C 1
ATOM 1578 O O . PRO A 1 190 ? -4.244 -11.651 -5.442 1.00 87.50 190 PRO A O 1
ATOM 1581 N N . TYR A 1 191 ? -5.678 -13.081 -4.500 1.00 79.06 191 TYR A N 1
ATOM 1582 C CA . TYR A 1 191 ? -4.864 -13.458 -3.341 1.00 79.06 191 TYR A CA 1
ATOM 1583 C C . TYR A 1 191 ? -4.688 -14.981 -3.277 1.00 79.06 191 TYR A C 1
ATOM 1585 O O . TYR A 1 191 ? -5.628 -15.708 -3.605 1.00 79.06 191 TYR A O 1
ATOM 1593 N N . PRO A 1 192 ? -3.514 -15.482 -2.841 1.00 74.12 192 PRO A N 1
ATOM 1594 C CA . PRO A 1 192 ? -2.389 -14.740 -2.251 1.00 74.12 192 PRO A CA 1
ATOM 1595 C C . PRO A 1 192 ? -1.430 -14.088 -3.264 1.00 74.12 192 PRO A C 1
ATOM 1597 O O . PRO A 1 192 ? -0.475 -13.454 -2.839 1.00 74.12 192 PRO A O 1
ATOM 1600 N N . LEU A 1 193 ? -1.672 -14.231 -4.574 1.00 82.62 193 LEU A N 1
ATOM 1601 C CA . LEU A 1 193 ? -0.767 -13.739 -5.623 1.00 82.62 193 LEU A CA 1
ATOM 1602 C C . LEU A 1 193 ? -0.480 -12.227 -5.532 1.00 82.62 193 LEU A C 1
ATOM 1604 O O . LEU A 1 193 ? 0.658 -11.815 -5.710 1.00 82.62 193 LEU A O 1
ATOM 1608 N N . ALA A 1 194 ? -1.518 -11.424 -5.284 1.00 85.12 194 ALA A N 1
ATOM 1609 C CA . ALA A 1 194 ? -1.496 -9.975 -5.089 1.00 85.12 194 ALA A CA 1
ATOM 1610 C C . ALA A 1 194 ? -0.565 -9.205 -6.050 1.00 85.12 194 ALA A C 1
ATOM 1612 O O . ALA A 1 194 ? 0.349 -8.504 -5.606 1.00 85.12 194 ALA A O 1
ATOM 1613 N N . PRO A 1 195 ? -0.785 -9.313 -7.374 1.00 89.44 195 PRO A N 1
ATOM 1614 C CA . PRO A 1 195 ? 0.071 -8.661 -8.356 1.00 89.44 195 PRO A CA 1
ATOM 1615 C C . PRO A 1 195 ? 0.062 -7.130 -8.176 1.00 89.44 195 PRO A C 1
ATOM 1617 O O . PRO A 1 195 ? -0.972 -6.567 -7.795 1.00 89.44 195 PRO A O 1
ATOM 1620 N N . PRO A 1 196 ? 1.167 -6.424 -8.497 1.00 90.31 196 PRO A N 1
ATOM 1621 C CA . PRO A 1 196 ? 1.326 -4.982 -8.276 1.00 90.31 196 PRO A CA 1
ATOM 1622 C C . PRO A 1 196 ? 0.574 -4.139 -9.326 1.00 90.31 196 PRO A C 1
ATOM 1624 O O . PRO A 1 196 ? 1.141 -3.288 -10.006 1.00 90.31 196 PRO A O 1
ATOM 1627 N N . ILE A 1 197 ? -0.722 -4.402 -9.488 1.00 93.69 197 ILE A N 1
ATOM 1628 C CA . ILE A 1 197 ? -1.618 -3.700 -10.418 1.00 93.69 197 ILE A CA 1
ATOM 1629 C C . ILE A 1 197 ? -2.015 -2.341 -9.859 1.00 93.69 197 ILE A C 1
ATOM 1631 O O . ILE A 1 197 ? -2.134 -1.371 -10.607 1.00 93.69 197 ILE A O 1
ATOM 1635 N N . LEU A 1 198 ? -2.237 -2.285 -8.547 1.00 93.19 198 LEU A N 1
ATOM 1636 C CA . LEU A 1 198 ? -2.445 -1.055 -7.804 1.00 93.19 198 LEU A CA 1
ATOM 1637 C C . LEU A 1 198 ? -1.289 -0.877 -6.834 1.00 93.19 198 LEU A C 1
ATOM 1639 O O . LEU A 1 198 ? -0.915 -1.804 -6.118 1.00 93.19 198 LEU A O 1
ATOM 1643 N N . ILE A 1 199 ? -0.753 0.333 -6.811 1.00 91.25 199 ILE A N 1
ATOM 1644 C CA . ILE A 1 199 ? 0.325 0.727 -5.915 1.00 91.25 199 ILE A CA 1
ATOM 1645 C C . ILE A 1 199 ? -0.097 2.019 -5.251 1.00 91.25 199 ILE A C 1
ATOM 1647 O O . ILE A 1 199 ? -0.605 2.919 -5.916 1.00 91.25 199 ILE A O 1
ATOM 1651 N N . GLU A 1 200 ? 0.116 2.132 -3.948 1.00 88.06 200 GLU A N 1
ATOM 1652 C CA . GLU A 1 200 ? -0.078 3.394 -3.249 1.00 88.06 200 GLU A CA 1
ATOM 1653 C C . GLU A 1 200 ? 0.760 4.504 -3.903 1.00 88.06 200 GLU A C 1
ATOM 1655 O O . GLU A 1 200 ? 1.947 4.328 -4.200 1.00 88.06 200 GLU A O 1
ATOM 1660 N N . ARG A 1 201 ? 0.142 5.661 -4.143 1.00 88.44 201 ARG A N 1
ATOM 1661 C CA . ARG A 1 201 ? 0.768 6.754 -4.890 1.00 88.44 201 ARG A CA 1
ATOM 1662 C C . ARG A 1 201 ? 2.054 7.260 -4.242 1.00 88.44 201 ARG A C 1
ATOM 1664 O O . ARG A 1 201 ? 3.030 7.489 -4.950 1.00 88.44 201 ARG A O 1
ATOM 1671 N N . SER A 1 202 ? 2.070 7.377 -2.919 1.00 81.94 202 SER A N 1
ATOM 1672 C CA . SER A 1 202 ? 3.243 7.783 -2.135 1.00 81.94 202 SER A CA 1
ATOM 1673 C C . SER A 1 202 ? 4.432 6.830 -2.362 1.00 81.94 202 SER A C 1
ATOM 1675 O O . SER A 1 202 ? 5.539 7.276 -2.674 1.00 81.94 202 SER A O 1
ATOM 1677 N N . LYS A 1 203 ? 4.189 5.510 -2.284 1.00 83.38 203 LYS A N 1
ATOM 1678 C CA . LYS A 1 203 ? 5.177 4.450 -2.531 1.00 83.38 203 LYS A CA 1
ATOM 1679 C C . LYS A 1 203 ? 5.694 4.532 -3.960 1.00 83.38 203 LYS A C 1
ATOM 1681 O O . LYS A 1 203 ? 6.903 4.538 -4.161 1.00 83.38 203 LYS A O 1
ATOM 1686 N N . PHE A 1 204 ? 4.798 4.651 -4.938 1.00 90.44 204 PHE A N 1
ATOM 1687 C CA . PHE A 1 204 ? 5.181 4.806 -6.339 1.00 90.44 204 PHE A CA 1
ATOM 1688 C C . PHE A 1 204 ? 6.084 6.032 -6.546 1.00 90.44 204 PHE A C 1
ATOM 1690 O O . PHE A 1 204 ? 7.199 5.892 -7.038 1.00 90.44 204 PHE A O 1
ATOM 1697 N N . GLU A 1 205 ? 5.651 7.226 -6.133 1.00 88.56 205 GLU A N 1
ATOM 1698 C CA . GLU A 1 205 ? 6.400 8.476 -6.338 1.00 88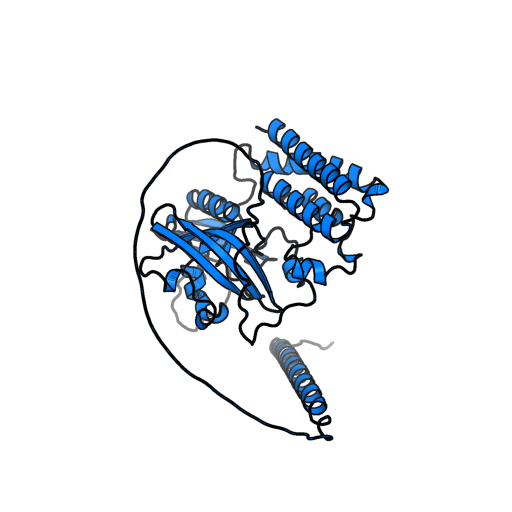.56 205 GLU A CA 1
ATOM 1699 C C . GLU A 1 205 ? 7.771 8.452 -5.641 1.00 88.56 205 GLU A C 1
ATOM 1701 O O . GLU A 1 205 ? 8.780 8.870 -6.224 1.00 88.56 205 GLU A O 1
ATOM 1706 N N . SER A 1 206 ? 7.832 7.902 -4.424 1.00 83.75 206 SER A N 1
ATOM 1707 C CA . SER A 1 206 ? 9.079 7.694 -3.684 1.00 83.75 206 SER A CA 1
ATOM 1708 C C . SER A 1 206 ? 10.026 6.750 -4.425 1.00 83.75 206 SER A C 1
ATOM 1710 O O . SER A 1 206 ? 11.178 7.108 -4.674 1.00 83.75 206 SER A O 1
ATOM 1712 N N . SER A 1 207 ? 9.541 5.577 -4.835 1.00 88.81 207 SER A N 1
ATOM 1713 C CA . SER A 1 207 ? 10.335 4.575 -5.545 1.00 88.81 207 SER A CA 1
ATOM 1714 C C . SER A 1 207 ? 10.839 5.078 -6.893 1.00 88.81 207 SER A C 1
ATOM 1716 O O . SER A 1 207 ? 12.008 4.873 -7.219 1.00 88.81 207 SER A O 1
ATOM 1718 N N . MET A 1 208 ? 10.008 5.798 -7.651 1.00 91.31 208 MET A N 1
ATOM 1719 C CA . MET A 1 208 ? 10.422 6.431 -8.906 1.00 91.31 208 MET A CA 1
ATOM 1720 C C . MET A 1 208 ? 11.540 7.450 -8.669 1.00 91.31 208 MET A C 1
ATOM 1722 O O . MET A 1 208 ? 12.550 7.437 -9.368 1.00 91.31 208 MET A O 1
ATOM 1726 N N . THR A 1 209 ? 11.397 8.304 -7.652 1.00 88.50 209 THR A N 1
ATOM 1727 C CA . THR A 1 209 ? 12.407 9.316 -7.307 1.00 88.50 209 THR A CA 1
ATOM 1728 C C . THR A 1 209 ? 13.730 8.679 -6.896 1.00 88.50 209 THR A C 1
ATOM 1730 O O . THR A 1 209 ? 14.786 9.101 -7.361 1.00 88.50 209 THR A O 1
ATOM 1733 N N . CYS A 1 210 ? 13.689 7.642 -6.060 1.00 86.25 210 CYS A N 1
ATOM 1734 C CA . CYS A 1 210 ? 14.888 6.937 -5.622 1.00 86.25 210 CYS A CA 1
ATOM 1735 C C . CYS A 1 210 ? 15.566 6.170 -6.770 1.00 86.25 210 CYS A C 1
ATOM 1737 O O . CYS A 1 210 ? 16.793 6.147 -6.840 1.00 86.25 210 CYS A O 1
ATOM 1739 N N . THR A 1 211 ? 14.785 5.614 -7.703 1.00 90.62 211 THR A N 1
ATOM 1740 C CA . THR A 1 211 ? 15.299 4.875 -8.870 1.00 90.62 211 THR A CA 1
ATOM 1741 C C . THR A 1 211 ? 16.136 5.757 -9.795 1.00 90.62 211 THR A C 1
ATOM 1743 O O . THR A 1 211 ? 17.147 5.293 -10.315 1.00 90.62 211 THR A O 1
ATOM 1746 N N . ARG A 1 212 ? 15.805 7.052 -9.929 1.00 88.31 212 ARG A N 1
ATOM 1747 C CA . ARG A 1 212 ? 16.607 8.012 -10.721 1.00 88.31 212 ARG A CA 1
ATOM 1748 C C . ARG A 1 212 ? 18.059 8.128 -10.261 1.00 88.31 212 ARG A C 1
ATOM 1750 O O . ARG A 1 212 ? 18.920 8.483 -11.055 1.00 88.31 212 ARG A O 1
ATOM 1757 N N . ASN A 1 213 ? 18.321 7.844 -8.987 1.00 85.62 213 ASN A N 1
ATOM 1758 C CA . ASN A 1 213 ? 19.642 7.979 -8.378 1.00 85.62 213 ASN A CA 1
ATOM 1759 C C . ASN A 1 213 ? 20.426 6.659 -8.352 1.00 85.62 213 ASN A C 1
ATOM 1761 O O . ASN A 1 213 ? 21.486 6.588 -7.728 1.00 85.62 213 ASN A O 1
ATOM 1765 N N . LEU A 1 214 ? 19.901 5.599 -8.971 1.00 88.62 214 LEU A N 1
ATOM 1766 C CA . LEU A 1 214 ? 20.595 4.323 -9.041 1.00 88.62 214 LEU A CA 1
ATOM 1767 C C . LEU A 1 214 ? 21.772 4.388 -10.015 1.00 88.62 214 LEU A C 1
ATOM 1769 O O . LEU A 1 214 ? 21.706 5.011 -11.071 1.00 88.62 214 LEU A O 1
ATOM 1773 N N . LEU A 1 215 ? 22.850 3.698 -9.652 1.00 88.50 215 LEU A N 1
ATOM 1774 C CA . LEU A 1 215 ? 24.056 3.594 -10.462 1.00 88.50 215 LEU A CA 1
ATOM 1775 C C . LEU A 1 215 ? 24.200 2.157 -10.952 1.00 88.50 215 LEU A C 1
ATOM 1777 O O . LEU A 1 215 ? 24.239 1.228 -10.144 1.00 88.50 215 LEU A O 1
ATOM 1781 N N . ILE A 1 216 ? 24.295 1.985 -12.268 1.00 92.62 216 ILE A N 1
ATOM 1782 C CA . ILE A 1 216 ? 24.546 0.685 -12.898 1.00 92.62 216 ILE A CA 1
ATOM 1783 C C . ILE A 1 216 ? 25.852 0.084 -12.349 1.00 92.62 216 ILE A C 1
ATOM 1785 O O . ILE A 1 216 ? 26.820 0.800 -12.086 1.00 92.62 216 ILE A O 1
ATOM 1789 N N . GLY A 1 217 ? 25.862 -1.232 -12.139 1.00 88.75 217 GLY A N 1
ATOM 1790 C CA . GLY A 1 217 ? 26.966 -1.991 -11.553 1.00 88.75 217 GLY A CA 1
ATOM 1791 C C . GLY A 1 217 ? 27.040 -1.924 -10.025 1.00 88.75 217 GLY A C 1
ATOM 1792 O O . GLY A 1 217 ? 27.981 -2.457 -9.440 1.00 88.75 217 GLY A O 1
ATOM 1793 N N . ARG A 1 218 ? 26.088 -1.260 -9.353 1.00 89.56 218 ARG A N 1
ATOM 1794 C CA . ARG A 1 218 ? 26.006 -1.237 -7.885 1.00 89.56 218 ARG A CA 1
ATOM 1795 C C . ARG A 1 218 ? 25.018 -2.264 -7.357 1.00 89.56 218 ARG A C 1
ATOM 1797 O O . ARG A 1 218 ? 24.016 -2.572 -7.994 1.00 89.56 218 ARG A O 1
ATOM 1804 N N . GLU A 1 219 ? 25.307 -2.732 -6.151 1.00 89.88 219 GLU A N 1
ATOM 1805 C CA . GLU A 1 219 ? 24.414 -3.587 -5.385 1.00 89.88 219 GLU A CA 1
ATOM 1806 C C . GLU A 1 219 ? 23.179 -2.806 -4.918 1.00 89.88 219 GLU A C 1
ATOM 1808 O O . GLU A 1 219 ? 23.280 -1.666 -4.442 1.00 89.88 219 GLU A O 1
ATOM 1813 N N . ILE A 1 220 ? 22.018 -3.431 -5.070 1.00 90.50 220 ILE A N 1
ATOM 1814 C CA . ILE A 1 220 ? 20.721 -2.967 -4.598 1.00 90.50 220 ILE A CA 1
ATOM 1815 C C . ILE A 1 220 ? 20.058 -4.076 -3.786 1.00 90.50 220 ILE A C 1
ATOM 1817 O O . ILE A 1 220 ? 20.195 -5.253 -4.110 1.00 90.50 220 ILE A O 1
ATOM 1821 N N . ASP A 1 221 ? 19.295 -3.691 -2.770 1.00 88.81 221 ASP A N 1
ATOM 1822 C CA . ASP A 1 221 ? 18.425 -4.612 -2.045 1.00 88.81 221 ASP A CA 1
ATOM 1823 C C . ASP A 1 221 ? 17.025 -4.556 -2.658 1.00 88.81 221 ASP A C 1
ATOM 1825 O O . ASP A 1 221 ? 16.502 -3.469 -2.919 1.00 88.81 221 ASP A O 1
ATOM 1829 N N . PHE A 1 222 ? 16.389 -5.704 -2.871 1.00 87.00 222 PHE A N 1
ATOM 1830 C CA . PHE A 1 222 ? 15.026 -5.778 -3.393 1.00 87.00 222 PHE A CA 1
ATOM 1831 C C . PHE A 1 222 ? 14.185 -6.819 -2.649 1.00 87.00 222 PHE A C 1
ATOM 1833 O O . PHE A 1 222 ? 14.691 -7.754 -2.028 1.00 87.00 222 PHE A O 1
ATOM 1840 N N . ILE A 1 223 ? 12.874 -6.607 -2.674 1.00 85.00 223 ILE A N 1
ATOM 1841 C CA . ILE A 1 223 ? 11.871 -7.379 -1.950 1.00 85.00 223 ILE A CA 1
ATOM 1842 C C . ILE A 1 223 ? 11.439 -8.564 -2.824 1.00 85.00 223 ILE A C 1
ATOM 1844 O O . ILE A 1 223 ? 10.762 -8.396 -3.848 1.00 85.00 223 ILE A O 1
ATOM 1848 N N . VAL A 1 224 ? 11.801 -9.776 -2.404 1.00 81.19 224 VAL A N 1
ATOM 1849 C CA . VAL A 1 224 ? 11.401 -11.019 -3.083 1.00 81.19 224 VAL A CA 1
ATOM 1850 C C . VAL A 1 224 ? 9.945 -11.326 -2.756 1.00 81.19 224 VAL A C 1
ATOM 1852 O O . VAL A 1 224 ? 9.114 -11.459 -3.658 1.00 81.19 224 VAL A O 1
ATOM 1855 N N . ASP A 1 225 ? 9.616 -11.320 -1.468 1.00 74.38 225 ASP A N 1
ATOM 1856 C CA . ASP A 1 225 ? 8.265 -11.458 -0.938 1.00 74.38 225 ASP A CA 1
ATOM 1857 C C . ASP A 1 225 ? 8.097 -10.630 0.349 1.00 74.38 225 ASP A C 1
ATOM 1859 O O . ASP A 1 225 ? 8.995 -9.899 0.766 1.00 74.38 225 ASP A O 1
ATOM 1863 N N . ASP A 1 226 ? 6.939 -10.737 1.005 1.00 69.25 226 ASP A N 1
ATOM 1864 C CA . ASP A 1 226 ? 6.653 -9.979 2.227 1.00 69.25 226 ASP A CA 1
ATOM 1865 C C . ASP A 1 226 ? 7.587 -10.325 3.411 1.00 69.25 226 ASP A C 1
ATOM 1867 O O . ASP A 1 226 ? 7.473 -9.699 4.464 1.00 69.25 226 ASP A O 1
ATOM 1871 N N . ARG A 1 227 ? 8.480 -11.318 3.303 1.00 66.50 227 ARG A N 1
ATOM 1872 C CA . ARG A 1 227 ? 9.373 -11.818 4.365 1.00 66.50 227 ARG A CA 1
ATOM 1873 C C . ARG A 1 227 ? 10.854 -11.720 3.995 1.00 66.50 227 ARG A C 1
ATOM 1875 O O . ARG A 1 227 ? 11.680 -11.539 4.893 1.00 66.50 227 ARG A O 1
ATOM 1882 N N . GLU A 1 228 ? 11.185 -11.800 2.716 1.00 78.62 228 GLU A N 1
ATOM 1883 C CA . GLU A 1 228 ? 12.540 -11.961 2.206 1.00 78.62 228 GLU A CA 1
ATOM 1884 C C . GLU A 1 228 ? 13.009 -10.745 1.394 1.00 78.62 228 GLU A C 1
ATOM 1886 O O . GLU A 1 228 ? 12.308 -10.211 0.533 1.00 78.62 228 GLU A O 1
ATOM 1891 N N . ILE A 1 229 ? 14.237 -10.310 1.689 1.00 82.25 229 ILE A N 1
ATOM 1892 C CA . ILE A 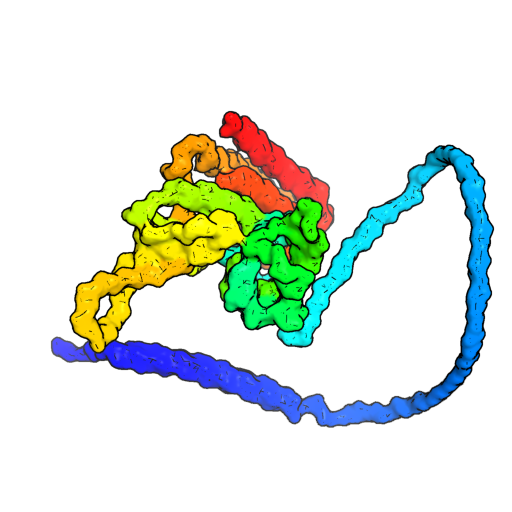1 229 ? 14.972 -9.303 0.922 1.00 82.25 229 ILE A CA 1
ATOM 1893 C C . ILE A 1 229 ? 16.254 -9.962 0.440 1.00 82.25 229 ILE A C 1
ATOM 1895 O O . ILE A 1 229 ? 16.928 -10.630 1.226 1.00 82.25 229 ILE A O 1
ATOM 1899 N N . MET A 1 230 ? 16.594 -9.726 -0.820 1.00 86.25 230 MET A N 1
ATOM 1900 C CA . MET A 1 230 ? 17.839 -10.180 -1.423 1.00 86.25 230 MET A CA 1
ATOM 1901 C C . MET A 1 230 ? 18.628 -8.998 -1.970 1.00 86.25 230 MET A C 1
ATOM 1903 O O . MET A 1 230 ? 18.053 -7.982 -2.363 1.00 86.25 230 MET A O 1
ATOM 1907 N N . SER A 1 231 ? 19.946 -9.157 -2.011 1.00 89.69 231 SER A N 1
ATOM 1908 C CA . SER A 1 231 ? 20.854 -8.198 -2.631 1.00 89.69 231 SER A CA 1
ATOM 1909 C C . SER A 1 231 ? 21.219 -8.672 -4.037 1.00 89.69 231 SER A C 1
ATOM 1911 O O . SER A 1 231 ? 21.426 -9.864 -4.273 1.00 89.69 231 SER A O 1
ATOM 1913 N N . ALA A 1 232 ? 21.255 -7.742 -4.985 1.00 91.06 232 ALA A N 1
ATOM 1914 C CA . ALA A 1 232 ? 21.484 -8.011 -6.398 1.00 91.06 232 ALA A CA 1
ATOM 1915 C C . ALA A 1 232 ? 22.306 -6.895 -7.038 1.00 91.06 232 ALA A C 1
ATOM 1917 O O . ALA A 1 232 ? 22.271 -5.753 -6.587 1.00 91.06 232 ALA A O 1
ATOM 1918 N N . THR A 1 233 ? 23.011 -7.189 -8.126 1.00 92.00 233 THR A N 1
ATOM 1919 C CA . THR A 1 233 ? 23.741 -6.163 -8.882 1.00 92.00 233 THR A CA 1
ATOM 1920 C C . THR A 1 233 ? 22.828 -5.547 -9.933 1.00 92.00 233 THR A C 1
ATOM 1922 O O . THR A 1 233 ? 22.291 -6.257 -10.779 1.00 92.00 233 THR A O 1
ATOM 1925 N N . LEU A 1 234 ? 22.663 -4.223 -9.922 1.00 92.88 234 LEU A N 1
ATOM 1926 C CA . LEU A 1 234 ? 21.924 -3.510 -10.961 1.00 92.88 234 LEU A CA 1
ATOM 1927 C C . LEU A 1 234 ? 22.679 -3.575 -12.294 1.00 92.88 234 LEU A C 1
ATOM 1929 O O . LEU A 1 234 ? 23.770 -3.021 -12.406 1.00 92.88 234 LEU A O 1
ATOM 1933 N N . LEU A 1 235 ? 22.082 -4.182 -13.320 1.00 93.19 235 LEU A N 1
ATOM 1934 C CA . LEU A 1 235 ? 22.689 -4.295 -14.649 1.00 93.19 235 LEU A CA 1
ATOM 1935 C C . LEU A 1 235 ? 22.250 -3.178 -15.592 1.00 93.19 235 LEU A C 1
ATOM 1937 O O . LEU A 1 235 ? 23.072 -2.620 -16.314 1.00 93.19 235 LEU A O 1
ATOM 1941 N N . SER A 1 236 ? 20.956 -2.854 -15.621 1.00 94.25 236 SER A N 1
ATOM 1942 C CA . SER A 1 236 ? 20.431 -1.848 -16.548 1.00 94.25 236 SER A CA 1
ATOM 1943 C C . SER A 1 236 ? 19.053 -1.318 -16.150 1.00 94.25 236 SER A C 1
ATOM 1945 O O . SER A 1 236 ? 18.306 -1.946 -15.397 1.00 94.25 236 SER A O 1
ATOM 1947 N N . LEU A 1 237 ? 18.720 -0.147 -16.697 1.00 93.62 237 LEU A N 1
ATOM 1948 C CA . LEU A 1 237 ? 17.392 0.465 -16.674 1.00 93.62 237 LEU A CA 1
ATOM 1949 C C . LEU A 1 237 ? 16.906 0.594 -18.122 1.00 93.62 237 LEU A C 1
ATOM 1951 O O . LEU A 1 237 ? 17.651 1.082 -18.972 1.00 93.62 237 LEU A O 1
ATOM 1955 N N . ASN A 1 238 ? 15.674 0.176 -18.416 1.00 93.31 238 ASN A N 1
ATOM 1956 C CA . ASN A 1 238 ? 15.085 0.362 -19.746 1.00 93.31 238 ASN A CA 1
ATOM 1957 C C . ASN A 1 238 ? 15.005 1.856 -20.101 1.00 93.31 238 ASN A C 1
ATOM 1959 O O . ASN A 1 238 ? 14.651 2.663 -19.250 1.00 93.31 238 ASN A O 1
ATOM 1963 N N . ASN A 1 239 ? 15.233 2.234 -21.362 1.00 90.19 239 ASN A N 1
ATOM 1964 C CA . ASN A 1 239 ? 15.249 3.649 -21.776 1.00 90.19 239 ASN A CA 1
ATOM 1965 C C . ASN A 1 239 ? 13.953 4.413 -21.434 1.00 90.19 239 ASN A C 1
ATOM 1967 O O . ASN A 1 239 ? 14.009 5.570 -21.028 1.00 90.19 239 ASN A O 1
ATOM 1971 N N . ASP A 1 240 ? 12.797 3.750 -21.531 1.00 91.12 240 ASP A N 1
ATOM 1972 C CA . ASP A 1 240 ? 11.480 4.335 -21.243 1.00 91.12 240 ASP A CA 1
ATOM 1973 C C . ASP A 1 240 ? 10.947 3.990 -19.841 1.00 91.12 240 ASP A C 1
ATOM 1975 O O . ASP A 1 240 ?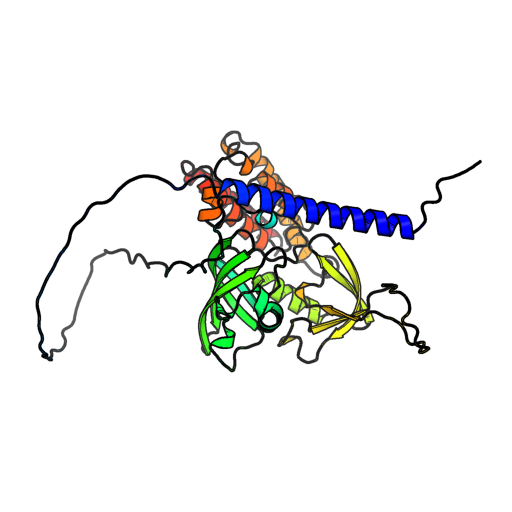 9.741 4.085 -19.595 1.00 91.12 240 ASP A O 1
ATOM 1979 N N . TRP A 1 241 ? 11.816 3.598 -18.901 1.00 92.12 241 TRP A N 1
ATOM 1980 C CA . TRP A 1 241 ? 11.408 3.143 -17.566 1.00 92.12 241 TRP A CA 1
ATOM 1981 C C . TRP A 1 241 ? 10.536 4.157 -16.810 1.00 92.12 241 TRP A C 1
ATOM 1983 O O . TRP A 1 241 ? 9.647 3.765 -16.063 1.00 92.12 241 TRP A O 1
ATOM 1993 N N . GLU A 1 242 ? 10.718 5.466 -17.024 1.00 91.50 242 GLU A N 1
ATOM 1994 C CA . GLU A 1 242 ? 9.876 6.479 -16.372 1.00 91.50 242 GLU A CA 1
ATOM 1995 C C . GLU A 1 242 ? 8.415 6.435 -16.840 1.00 91.50 242 GLU A C 1
ATOM 1997 O O . GLU A 1 242 ? 7.497 6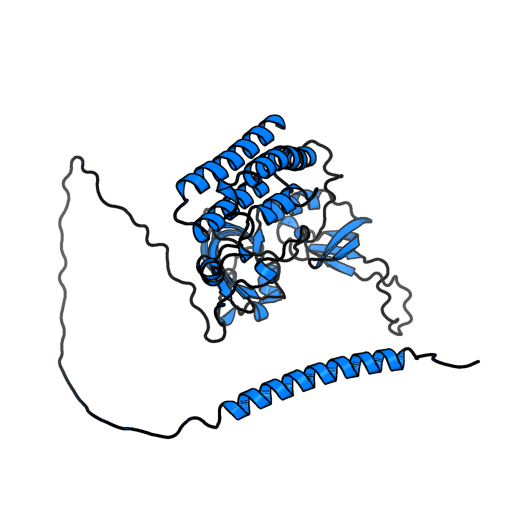.756 -16.083 1.00 91.50 242 GLU A O 1
ATOM 2002 N N . ARG A 1 243 ? 8.191 6.037 -18.097 1.00 91.44 243 ARG A N 1
ATOM 2003 C CA . ARG A 1 243 ? 6.857 5.913 -18.700 1.00 91.44 243 ARG A CA 1
ATOM 2004 C C . ARG A 1 243 ? 6.287 4.510 -18.520 1.00 91.44 243 ARG A C 1
ATOM 2006 O O . ARG A 1 243 ? 5.072 4.373 -18.390 1.00 91.44 243 ARG A O 1
ATOM 2013 N N . GLN A 1 244 ? 7.153 3.498 -18.511 1.00 93.31 244 GLN A N 1
ATOM 2014 C CA . GLN A 1 244 ? 6.824 2.080 -18.365 1.00 93.31 244 GLN A CA 1
ATOM 2015 C C . GLN A 1 244 ? 7.672 1.453 -17.244 1.00 93.31 244 GLN A C 1
ATOM 2017 O O . GLN A 1 244 ? 8.617 0.717 -17.523 1.00 93.31 244 GLN A O 1
ATOM 2022 N N . PRO A 1 245 ? 7.367 1.757 -15.969 1.00 94.31 245 PRO A N 1
ATOM 2023 C CA . PRO A 1 245 ? 8.209 1.348 -14.840 1.00 94.31 245 PRO A CA 1
ATOM 2024 C C . PRO A 1 245 ? 8.056 -0.122 -14.444 1.00 94.31 245 PRO A C 1
ATOM 2026 O O . PRO A 1 245 ? 8.818 -0.628 -13.627 1.00 94.31 245 PRO A O 1
ATOM 2029 N N . TYR A 1 246 ? 7.057 -0.822 -14.977 1.00 95.56 246 TYR A N 1
ATOM 2030 C CA . TYR A 1 246 ? 6.835 -2.216 -14.625 1.00 95.56 246 TYR A CA 1
ATOM 2031 C C . TYR A 1 246 ? 7.915 -3.116 -15.236 1.00 95.56 246 TYR A C 1
ATOM 2033 O O . TYR A 1 246 ? 8.105 -3.107 -16.451 1.00 95.56 246 TYR A O 1
ATOM 2041 N N . ASN A 1 247 ? 8.616 -3.890 -14.400 1.00 94.94 247 ASN A N 1
ATOM 2042 C CA . ASN A 1 247 ? 9.708 -4.789 -14.801 1.00 94.94 247 ASN A CA 1
ATOM 2043 C C . ASN A 1 247 ? 10.773 -4.095 -15.675 1.00 94.94 247 ASN A C 1
ATOM 2045 O O . ASN A 1 247 ? 11.304 -4.673 -16.629 1.00 94.94 247 ASN A O 1
ATOM 2049 N N . SER A 1 248 ? 11.055 -2.825 -15.374 1.00 95.38 248 SER A N 1
ATOM 2050 C CA . SER A 1 248 ? 11.928 -1.962 -16.172 1.00 95.38 248 SER A CA 1
ATOM 2051 C C . SER A 1 248 ? 13.397 -1.987 -15.751 1.00 95.38 248 SER A C 1
ATOM 2053 O O . SER A 1 248 ? 14.221 -1.327 -16.385 1.00 95.38 248 SER A O 1
ATOM 2055 N N . ILE A 1 249 ? 13.717 -2.681 -14.659 1.00 95.56 249 ILE A N 1
ATOM 2056 C CA . ILE A 1 249 ? 15.042 -2.726 -14.039 1.00 95.56 249 ILE A CA 1
ATOM 2057 C C . ILE A 1 249 ? 15.569 -4.150 -14.160 1.00 95.56 249 ILE A C 1
ATOM 2059 O O . ILE A 1 249 ? 14.895 -5.077 -13.721 1.00 95.56 249 ILE A O 1
ATOM 2063 N N . THR A 1 250 ? 16.760 -4.331 -14.730 1.00 95.38 250 THR A N 1
ATOM 2064 C CA . THR A 1 250 ? 17.399 -5.652 -14.836 1.00 95.38 250 THR A CA 1
ATOM 2065 C C . THR A 1 250 ? 18.474 -5.794 -13.768 1.00 95.38 250 THR A C 1
ATOM 2067 O O . THR A 1 250 ? 19.337 -4.922 -13.638 1.00 95.38 250 THR A O 1
ATOM 2070 N N . ILE A 1 251 ? 18.438 -6.897 -13.025 1.00 93.69 251 ILE A N 1
ATOM 2071 C CA . ILE A 1 251 ? 19.371 -7.209 -11.939 1.00 93.69 251 ILE A CA 1
ATOM 2072 C C . ILE A 1 251 ? 20.046 -8.566 -12.160 1.00 93.69 251 ILE A C 1
ATOM 2074 O O . ILE A 1 251 ? 19.442 -9.452 -12.756 1.00 93.69 251 ILE A O 1
ATOM 2078 N N . SER A 1 252 ? 21.273 -8.727 -11.662 1.00 91.69 252 SER A N 1
ATOM 2079 C CA . SER A 1 252 ? 21.982 -10.011 -11.548 1.00 91.69 252 SER A CA 1
ATOM 2080 C C . SER A 1 252 ? 21.934 -10.497 -10.103 1.00 91.69 252 SER A C 1
ATOM 2082 O O . SER A 1 252 ? 22.268 -9.743 -9.180 1.00 91.69 252 SER A O 1
ATOM 2084 N N . LEU A 1 253 ? 21.521 -11.748 -9.906 1.00 85.44 253 LEU A N 1
ATOM 2085 C CA . LEU A 1 253 ? 21.494 -12.392 -8.597 1.00 85.44 253 LEU A CA 1
ATOM 2086 C C . LEU A 1 253 ? 22.798 -13.162 -8.349 1.00 85.44 253 LEU A C 1
ATOM 2088 O O . LEU A 1 253 ? 23.102 -14.094 -9.098 1.00 85.44 253 LEU A O 1
ATOM 2092 N N . PRO A 1 254 ? 23.546 -12.853 -7.276 1.00 69.06 254 PRO A N 1
ATOM 2093 C CA . PRO A 1 254 ? 24.719 -13.637 -6.928 1.00 69.06 254 PRO A CA 1
ATOM 2094 C C . PRO A 1 254 ? 24.296 -15.044 -6.461 1.00 69.06 254 PRO A C 1
ATOM 2096 O O . PRO A 1 254 ? 23.605 -15.196 -5.456 1.00 69.06 254 PRO A O 1
ATOM 2099 N N . ASN A 1 255 ? 24.765 -16.084 -7.161 1.00 55.88 255 ASN A N 1
ATOM 2100 C CA . ASN A 1 255 ? 24.740 -17.499 -6.747 1.00 55.88 255 ASN A CA 1
ATOM 2101 C C . ASN A 1 255 ? 23.389 -18.251 -6.713 1.00 55.88 255 ASN A C 1
ATOM 2103 O O . ASN A 1 255 ? 23.189 -19.110 -5.850 1.00 55.88 255 ASN A O 1
ATOM 2107 N N . LEU A 1 256 ? 22.504 -18.079 -7.699 1.00 53.19 256 LEU A N 1
ATOM 2108 C CA . LEU A 1 256 ? 21.529 -19.140 -8.011 1.00 53.19 256 LEU A CA 1
ATOM 2109 C C . LEU A 1 256 ? 22.222 -20.254 -8.814 1.00 53.19 256 LEU A C 1
ATOM 2111 O O . LEU A 1 256 ? 22.147 -20.305 -10.040 1.00 53.19 256 LEU A O 1
ATOM 2115 N N . ILE A 1 257 ? 22.909 -21.162 -8.109 1.00 45.03 257 ILE A N 1
ATOM 2116 C CA . ILE A 1 257 ? 23.429 -22.409 -8.690 1.00 45.03 257 ILE A CA 1
ATOM 2117 C C . ILE A 1 257 ? 22.223 -23.272 -9.082 1.00 45.03 257 ILE A C 1
ATOM 2119 O O . ILE A 1 257 ? 21.683 -24.027 -8.273 1.00 45.03 257 ILE A O 1
ATOM 2123 N N . THR A 1 258 ? 21.779 -23.152 -10.327 1.00 44.50 258 THR A N 1
ATOM 2124 C CA . THR A 1 258 ? 20.998 -24.203 -10.981 1.00 44.50 258 THR A CA 1
ATOM 2125 C C . THR A 1 258 ? 21.974 -25.211 -11.576 1.00 44.50 258 THR A C 1
ATOM 2127 O O . THR A 1 258 ? 23.075 -24.843 -11.985 1.00 44.50 258 THR A O 1
ATOM 2130 N N . GLU A 1 259 ? 21.613 -26.499 -11.548 1.00 43.03 259 GLU A N 1
ATOM 2131 C CA . GLU A 1 259 ? 22.420 -27.561 -12.157 1.00 43.03 259 GLU A CA 1
ATOM 2132 C C . GLU A 1 259 ? 22.868 -27.129 -13.565 1.00 43.03 259 GLU A C 1
ATOM 2134 O O . GLU A 1 259 ? 22.041 -26.610 -14.325 1.00 43.03 259 GLU A O 1
ATOM 2139 N N . PRO A 1 260 ? 24.156 -27.293 -13.918 1.00 40.78 260 PRO A N 1
ATOM 2140 C CA . PRO A 1 260 ? 24.652 -26.875 -15.216 1.00 40.78 260 PRO A CA 1
ATOM 2141 C C . PRO A 1 260 ? 23.859 -27.609 -16.293 1.00 40.78 260 PRO A C 1
ATOM 2143 O O . PRO A 1 260 ? 23.884 -28.839 -16.377 1.00 40.78 260 PRO A O 1
ATOM 2146 N N . LYS A 1 261 ? 23.151 -26.853 -17.138 1.00 42.81 261 LYS A N 1
ATOM 2147 C CA . LYS A 1 261 ? 22.733 -27.385 -18.431 1.00 42.81 261 LYS A CA 1
ATOM 2148 C C . LYS A 1 261 ? 24.012 -27.805 -19.145 1.00 42.81 261 LYS A C 1
ATOM 2150 O O . LYS A 1 261 ? 24.952 -27.022 -19.240 1.00 42.81 261 LYS A O 1
ATOM 2155 N N . ALA A 1 262 ? 24.057 -29.061 -19.573 1.00 41.19 262 ALA A N 1
ATOM 2156 C CA . ALA A 1 262 ? 25.162 -29.624 -20.328 1.00 41.19 262 ALA A CA 1
ATOM 2157 C C . ALA A 1 262 ? 25.261 -28.928 -21.697 1.00 41.19 262 ALA A C 1
ATOM 2159 O O . ALA A 1 262 ? 24.733 -29.408 -22.695 1.00 41.19 262 ALA A O 1
ATOM 2160 N N . SER A 1 263 ? 25.903 -27.768 -21.730 1.00 44.22 263 SER A N 1
ATOM 2161 C CA . SER A 1 263 ? 26.326 -27.075 -22.941 1.00 44.22 263 SER A CA 1
ATOM 2162 C C . SER A 1 263 ? 27.638 -26.363 -22.626 1.00 44.22 263 SER A C 1
ATOM 2164 O O . SER A 1 263 ? 27.726 -25.625 -21.650 1.00 44.22 263 SER A O 1
ATOM 2166 N N . ASN A 1 264 ? 28.663 -26.653 -23.426 1.00 40.50 264 ASN A N 1
ATOM 2167 C CA . ASN A 1 264 ? 30.072 -26.288 -23.240 1.00 40.50 264 ASN A CA 1
ATOM 2168 C C . ASN A 1 264 ? 30.390 -24.796 -23.461 1.00 40.50 264 ASN A C 1
ATOM 2170 O O . ASN A 1 264 ? 31.483 -24.474 -23.918 1.00 40.50 264 ASN A O 1
ATOM 2174 N N . ASP A 1 265 ? 29.490 -23.889 -23.098 1.00 43.50 265 ASP A N 1
ATOM 2175 C CA . ASP A 1 265 ? 29.736 -22.454 -23.210 1.00 43.50 265 ASP A CA 1
ATOM 2176 C C . ASP A 1 265 ? 29.959 -21.879 -21.807 1.00 43.50 265 ASP A C 1
ATOM 2178 O O . ASP A 1 265 ? 29.032 -21.675 -21.022 1.00 43.50 265 ASP A O 1
ATOM 2182 N N . GLN A 1 266 ? 31.234 -21.682 -21.462 1.00 42.81 266 GLN A N 1
ATOM 2183 C CA . GLN A 1 266 ? 31.660 -20.887 -20.311 1.00 42.81 266 GLN A CA 1
ATOM 2184 C C . GLN A 1 266 ? 31.381 -19.404 -20.592 1.00 42.81 266 GLN A C 1
ATOM 2186 O O . GLN A 1 266 ? 32.282 -18.646 -20.938 1.00 42.81 266 GLN A O 1
ATOM 2191 N N . GLU A 1 267 ? 30.139 -18.977 -20.400 1.00 45.62 267 GLU A N 1
ATOM 2192 C CA . GLU A 1 267 ? 29.816 -17.577 -20.133 1.00 45.62 267 GLU A CA 1
ATOM 2193 C C . GLU A 1 267 ? 29.096 -17.500 -18.783 1.00 45.62 267 GLU A C 1
ATOM 2195 O O . GLU A 1 267 ? 28.295 -18.368 -18.443 1.00 45.62 267 GLU A O 1
ATOM 2200 N N . ASN A 1 268 ? 29.465 -16.507 -17.969 1.00 45.81 268 ASN A N 1
ATOM 2201 C CA . ASN A 1 268 ? 28.954 -16.267 -16.617 1.00 45.81 268 ASN A CA 1
ATOM 2202 C C . ASN A 1 268 ? 27.444 -16.555 -16.501 1.00 45.81 268 ASN A C 1
ATOM 2204 O O . ASN A 1 268 ? 26.630 -15.811 -17.043 1.00 45.81 268 ASN A O 1
ATOM 2208 N N . ASN A 1 269 ? 27.069 -17.599 -15.753 1.00 51.06 269 ASN A N 1
ATOM 2209 C CA . ASN A 1 269 ? 25.675 -17.925 -15.419 1.00 51.06 269 ASN A CA 1
ATOM 2210 C C . ASN A 1 269 ? 25.125 -16.962 -14.346 1.00 51.06 269 ASN A C 1
ATOM 2212 O O . ASN A 1 269 ? 24.660 -17.379 -13.285 1.00 51.06 269 ASN A O 1
ATOM 2216 N N . ASP A 1 270 ? 25.190 -15.661 -14.614 1.00 58.62 270 ASP A N 1
ATOM 2217 C CA . ASP A 1 270 ? 24.511 -14.651 -13.814 1.00 58.62 270 ASP A CA 1
ATOM 2218 C C . ASP A 1 270 ? 23.022 -14.696 -14.166 1.00 58.62 270 ASP A C 1
ATOM 2220 O O . ASP A 1 270 ? 22.592 -14.281 -15.248 1.00 58.62 270 ASP A O 1
ATOM 2224 N N . PHE A 1 271 ? 22.212 -15.245 -13.258 1.00 74.75 271 PHE A N 1
ATOM 2225 C CA . PHE A 1 271 ? 20.765 -15.249 -13.427 1.00 74.75 271 PHE A CA 1
ATOM 2226 C C . PHE A 1 271 ? 20.258 -13.805 -13.412 1.00 74.75 271 PHE A C 1
ATOM 2228 O O . PHE A 1 271 ? 20.396 -13.093 -12.412 1.00 74.75 271 PHE A O 1
ATOM 2235 N N . CYS A 1 272 ? 19.675 -13.384 -14.533 1.00 84.06 272 CYS A N 1
ATOM 2236 C CA . CYS A 1 272 ? 19.121 -12.050 -14.694 1.00 84.06 272 CYS A CA 1
ATOM 2237 C C . CYS A 1 272 ? 17.618 -12.054 -14.407 1.00 84.06 272 CYS A C 1
ATOM 2239 O O . CYS A 1 272 ? 16.864 -12.800 -15.033 1.00 84.06 272 CYS A O 1
ATOM 2241 N N . GLU A 1 273 ? 17.173 -11.171 -13.518 1.00 90.56 273 GLU A N 1
ATOM 2242 C CA . GLU A 1 273 ? 15.756 -10.955 -13.216 1.00 90.56 273 GLU A CA 1
ATOM 2243 C C . GLU A 1 273 ? 15.345 -9.520 -13.559 1.00 90.56 273 GLU A C 1
ATOM 2245 O O . GLU A 1 273 ? 16.166 -8.598 -13.555 1.00 90.56 273 GLU A O 1
ATOM 2250 N N . ARG A 1 274 ? 14.061 -9.327 -13.880 1.00 93.12 274 ARG A N 1
ATOM 2251 C CA . ARG A 1 274 ? 13.475 -7.999 -14.065 1.00 93.12 274 ARG A CA 1
ATOM 2252 C C . ARG A 1 274 ? 12.580 -7.647 -12.893 1.00 93.12 274 ARG A C 1
ATOM 2254 O O . ARG A 1 274 ? 11.654 -8.387 -12.584 1.00 93.12 274 ARG A O 1
ATOM 2261 N N . ILE A 1 275 ? 12.823 -6.481 -12.312 1.00 93.94 275 ILE A N 1
ATOM 2262 C CA . ILE A 1 275 ? 12.062 -5.945 -11.185 1.00 93.94 275 ILE A CA 1
ATOM 2263 C C . ILE A 1 275 ? 11.523 -4.552 -11.513 1.00 93.94 275 ILE A C 1
ATOM 2265 O O . ILE A 1 275 ? 11.920 -3.918 -12.499 1.00 93.94 275 ILE A O 1
ATOM 2269 N N . SER A 1 276 ? 10.614 -4.062 -10.678 1.00 94.62 276 SER A N 1
ATOM 2270 C CA . SER A 1 276 ? 10.061 -2.713 -10.775 1.00 94.62 276 SER A CA 1
ATOM 2271 C C . SER A 1 276 ? 10.667 -1.785 -9.707 1.00 94.62 276 SER A C 1
ATOM 2273 O O . SER A 1 276 ? 11.118 -2.253 -8.661 1.00 94.62 276 SER A O 1
ATOM 2275 N N . PRO A 1 277 ? 10.630 -0.452 -9.893 1.00 93.44 277 PRO A N 1
ATOM 2276 C CA . PRO A 1 277 ? 11.111 0.531 -8.914 1.00 93.44 277 PRO A CA 1
ATOM 2277 C C . PRO A 1 277 ? 10.631 0.315 -7.471 1.00 93.44 277 PRO A C 1
ATOM 2279 O O . PRO A 1 277 ? 11.363 0.568 -6.516 1.00 93.44 277 PRO A O 1
ATOM 2282 N N . TRP A 1 278 ? 9.384 -0.125 -7.293 1.00 90.50 278 TRP A N 1
ATOM 2283 C CA . TRP A 1 278 ? 8.753 -0.343 -5.984 1.00 90.50 278 TRP A CA 1
ATOM 2284 C C . TRP A 1 278 ? 9.093 -1.679 -5.324 1.00 90.50 278 TRP A C 1
ATOM 2286 O O . TRP A 1 278 ? 8.681 -1.898 -4.181 1.00 90.50 278 TRP A O 1
ATOM 2296 N N . ASP A 1 279 ? 9.828 -2.542 -6.023 1.00 90.44 279 ASP A N 1
ATOM 2297 C CA . ASP A 1 279 ? 10.398 -3.763 -5.460 1.00 90.44 279 ASP A CA 1
ATOM 2298 C C . ASP A 1 279 ? 11.747 -3.477 -4.787 1.00 90.44 279 ASP A C 1
ATOM 2300 O O . ASP A 1 279 ? 12.183 -4.249 -3.942 1.00 90.44 279 ASP A O 1
ATOM 2304 N N . ILE A 1 280 ? 12.404 -2.357 -5.107 1.00 89.12 280 ILE A N 1
ATOM 2305 C CA . ILE A 1 280 ? 13.689 -1.987 -4.507 1.00 89.12 280 ILE A CA 1
ATOM 2306 C C . ILE A 1 280 ? 13.475 -1.488 -3.076 1.00 89.12 280 ILE A C 1
ATOM 2308 O O . ILE A 1 280 ? 12.741 -0.528 -2.817 1.00 89.12 280 ILE A O 1
ATOM 2312 N N . GLN A 1 281 ? 14.188 -2.106 -2.139 1.00 84.38 281 GLN A N 1
ATOM 2313 C CA . GLN A 1 281 ? 14.284 -1.641 -0.769 1.00 84.38 281 GLN A CA 1
ATOM 2314 C C . GLN A 1 281 ? 15.375 -0.573 -0.691 1.00 84.38 281 GLN A C 1
ATOM 2316 O O . GLN A 1 281 ? 16.556 -0.858 -0.516 1.00 84.38 281 GLN A O 1
ATOM 2321 N N . PHE A 1 282 ? 14.983 0.695 -0.765 1.00 72.12 282 PHE A N 1
ATOM 2322 C CA . PHE A 1 282 ? 15.934 1.779 -0.546 1.00 72.12 282 PHE A CA 1
ATOM 2323 C C . PHE A 1 282 ? 16.294 1.870 0.949 1.00 72.12 282 PHE A C 1
ATOM 2325 O O . PHE A 1 282 ? 15.398 2.060 1.782 1.00 72.12 282 PHE A O 1
ATOM 2332 N N . PRO A 1 283 ? 17.583 1.761 1.332 1.00 57.31 283 PRO A N 1
ATOM 2333 C CA . PRO A 1 283 ? 17.976 1.966 2.714 1.00 57.31 283 PRO A CA 1
ATOM 2334 C C . PRO A 1 283 ? 17.665 3.409 3.116 1.00 57.31 283 PRO A C 1
ATOM 2336 O O . PRO A 1 283 ? 18.179 4.358 2.520 1.00 57.31 283 PRO A O 1
ATOM 2339 N N . LEU A 1 284 ? 16.900 3.578 4.200 1.00 50.41 284 LEU A N 1
ATOM 2340 C CA . LEU A 1 284 ? 16.597 4.880 4.826 1.00 50.41 284 LEU A CA 1
ATOM 2341 C C . LEU A 1 284 ? 17.865 5.712 5.131 1.00 50.41 284 LEU A C 1
ATOM 2343 O O . LEU A 1 284 ? 17.784 6.919 5.349 1.00 50.41 284 LEU A O 1
ATOM 2347 N N . ARG A 1 285 ? 19.044 5.071 5.139 1.00 42.31 285 ARG A N 1
ATOM 2348 C CA . ARG A 1 285 ? 20.353 5.646 5.480 1.00 42.31 285 ARG A CA 1
ATOM 2349 C C . ARG A 1 285 ? 21.149 6.256 4.318 1.00 42.31 285 ARG A C 1
ATOM 2351 O O . ARG A 1 285 ? 22.229 6.776 4.573 1.00 42.31 285 ARG A O 1
ATOM 2358 N N . ARG A 1 286 ? 20.655 6.250 3.074 1.00 41.81 286 ARG A N 1
ATOM 2359 C CA . ARG A 1 286 ? 21.302 6.980 1.955 1.00 41.81 286 ARG A CA 1
ATOM 2360 C C . ARG A 1 286 ? 20.464 8.124 1.377 1.00 41.81 286 ARG A C 1
ATOM 2362 O O . ARG A 1 286 ? 20.865 8.726 0.389 1.00 41.81 286 ARG A O 1
ATOM 2369 N N . GLN A 1 287 ? 19.365 8.501 2.034 1.00 41.06 287 GLN A N 1
ATOM 2370 C CA . GLN A 1 287 ? 18.832 9.860 1.917 1.00 41.06 287 GLN A CA 1
ATOM 2371 C C . GLN A 1 287 ? 19.599 10.758 2.893 1.00 41.06 287 GLN A C 1
ATOM 2373 O O . GLN A 1 287 ? 19.190 10.982 4.032 1.00 41.06 287 GLN A O 1
ATOM 2378 N N . GLY A 1 288 ? 20.770 11.225 2.465 1.00 32.38 288 GLY A N 1
ATOM 2379 C CA . GLY A 1 288 ? 21.448 12.322 3.141 1.00 32.38 288 GLY A CA 1
ATOM 2380 C C . GLY A 1 288 ? 20.564 13.567 3.081 1.00 32.38 288 GLY A C 1
ATOM 2381 O O . GLY A 1 288 ? 20.381 14.132 2.009 1.00 32.38 288 GLY A O 1
ATOM 2382 N N . GLY A 1 289 ? 20.013 13.974 4.228 1.00 36.50 289 GLY A N 1
ATOM 2383 C CA . GLY A 1 289 ? 19.334 15.260 4.396 1.00 36.50 289 GLY A CA 1
ATOM 2384 C C . GLY A 1 289 ? 17.897 15.174 4.921 1.00 36.50 289 GLY A C 1
ATOM 2385 O O . GLY A 1 289 ? 16.941 15.179 4.158 1.00 36.50 289 GLY A O 1
ATOM 2386 N N . ARG A 1 290 ? 17.752 15.216 6.251 1.00 41.78 290 ARG A N 1
ATOM 2387 C CA . ARG A 1 290 ? 16.567 15.664 7.024 1.00 41.78 290 ARG A CA 1
ATOM 2388 C C . ARG A 1 290 ? 15.282 14.811 7.047 1.00 41.78 290 ARG A C 1
ATOM 2390 O O . ARG A 1 290 ? 14.613 14.840 8.075 1.00 41.78 290 ARG A O 1
ATOM 2397 N N . THR A 1 291 ? 14.929 14.018 6.037 1.00 43.47 291 THR A N 1
ATOM 2398 C CA . THR A 1 291 ? 13.600 13.357 5.997 1.00 43.47 291 THR A CA 1
ATOM 2399 C C . THR A 1 291 ? 13.467 12.122 6.900 1.00 43.47 291 THR A C 1
ATOM 2401 O O . THR A 1 291 ? 12.475 12.019 7.627 1.00 43.47 291 THR A O 1
ATOM 2404 N N . SER A 1 292 ? 14.467 11.231 6.953 1.00 47.84 292 SER A N 1
ATOM 2405 C CA . SER A 1 292 ? 14.409 9.987 7.752 1.00 47.84 292 SER A CA 1
ATOM 2406 C C . SER A 1 292 ? 14.451 10.208 9.272 1.00 47.84 292 SER A C 1
ATOM 2408 O O . SER A 1 292 ? 13.931 9.392 10.031 1.00 47.84 292 SER A O 1
ATOM 2410 N N . ASN A 1 293 ? 14.975 11.350 9.732 1.00 57.62 293 ASN A N 1
ATOM 2411 C CA . ASN A 1 293 ? 14.954 11.717 11.151 1.00 57.62 293 ASN A CA 1
ATOM 2412 C C . ASN A 1 293 ? 13.569 12.182 11.627 1.00 57.62 293 ASN A C 1
ATOM 2414 O O . ASN A 1 293 ? 13.245 12.005 12.801 1.00 57.62 293 ASN A O 1
ATOM 2418 N N . SER A 1 294 ? 12.744 12.751 10.741 1.00 68.50 294 SER A N 1
ATOM 2419 C CA . SER A 1 294 ? 11.456 13.337 11.133 1.00 68.50 294 SER A CA 1
ATOM 2420 C C . SER A 1 294 ? 10.449 12.269 11.573 1.00 68.50 294 SER A C 1
ATOM 2422 O O . SER A 1 294 ? 9.964 12.329 12.697 1.00 68.50 294 SER A O 1
ATOM 2424 N N . ALA A 1 295 ? 10.196 11.241 10.755 1.00 75.12 295 ALA A N 1
ATOM 2425 C CA . ALA A 1 295 ? 9.220 10.195 11.066 1.00 75.12 295 ALA A CA 1
ATOM 2426 C C . ALA A 1 295 ? 9.627 9.377 12.298 1.00 75.12 295 ALA A C 1
ATOM 2428 O O . ALA A 1 295 ? 8.798 9.144 13.172 1.00 75.12 295 ALA A O 1
ATOM 2429 N N . ILE A 1 296 ? 10.908 9.010 12.418 1.00 80.88 296 ILE A N 1
ATOM 2430 C CA . ILE A 1 296 ? 11.427 8.278 13.583 1.00 80.88 296 ILE A CA 1
ATOM 2431 C C . ILE A 1 296 ? 11.288 9.124 14.854 1.00 80.88 296 ILE A C 1
ATOM 2433 O O . ILE A 1 296 ? 10.865 8.616 15.894 1.00 80.88 296 ILE A O 1
ATOM 2437 N N . SER A 1 297 ? 11.616 10.418 14.789 1.00 82.62 297 SER A N 1
ATOM 2438 C CA . SER A 1 297 ? 11.482 11.301 15.948 1.00 82.62 297 SER A CA 1
ATOM 2439 C C . SER A 1 297 ? 10.020 11.533 16.333 1.00 82.62 297 SER A C 1
ATOM 2441 O O . SER A 1 297 ? 9.664 11.419 17.508 1.00 82.62 297 SER A O 1
ATOM 2443 N N . VAL A 1 298 ? 9.148 11.757 15.345 1.00 88.19 298 VAL A N 1
ATOM 2444 C CA . VAL A 1 298 ? 7.695 11.848 15.538 1.00 88.19 298 VAL A CA 1
ATOM 2445 C C . VAL A 1 298 ? 7.167 10.558 16.167 1.00 88.19 298 VAL A C 1
ATOM 2447 O O . VAL A 1 298 ? 6.450 10.629 17.159 1.00 88.19 298 VAL A O 1
ATOM 2450 N N . CYS A 1 299 ? 7.575 9.381 15.683 1.00 89.62 299 CYS A N 1
ATOM 2451 C CA . CYS A 1 299 ? 7.181 8.092 16.254 1.00 89.62 299 CYS A CA 1
ATOM 2452 C C . CYS A 1 299 ? 7.602 7.953 17.721 1.00 89.62 299 CYS A C 1
ATOM 2454 O O . CYS A 1 299 ? 6.802 7.509 18.543 1.00 89.62 299 CYS A O 1
ATOM 2456 N N . LYS A 1 300 ? 8.820 8.381 18.081 1.00 88.19 300 LYS A N 1
ATOM 2457 C CA . LYS A 1 300 ? 9.292 8.370 19.476 1.00 88.19 300 LYS A CA 1
ATOM 2458 C C . LYS A 1 300 ? 8.445 9.280 20.368 1.00 88.19 300 LYS A C 1
ATOM 2460 O O . LYS A 1 300 ? 8.001 8.842 21.428 1.00 88.19 300 LYS A O 1
ATOM 2465 N N . GLN A 1 301 ? 8.187 10.517 19.939 1.00 87.81 301 GLN A N 1
ATOM 2466 C CA . GLN A 1 301 ? 7.398 11.485 20.711 1.00 87.81 301 GLN A CA 1
ATOM 2467 C C . GLN A 1 301 ? 5.931 11.054 20.844 1.00 87.81 301 GLN A C 1
ATOM 2469 O O . GLN A 1 301 ? 5.392 10.965 21.949 1.00 87.81 301 GLN A O 1
ATOM 2474 N N . VAL A 1 302 ? 5.296 10.721 19.719 1.00 91.25 302 VAL A N 1
ATOM 2475 C CA . VAL A 1 302 ? 3.898 10.276 19.663 1.00 91.25 302 VAL A CA 1
ATOM 2476 C C . VAL A 1 302 ? 3.733 8.941 20.385 1.00 91.25 302 VAL A C 1
ATOM 2478 O O . VAL A 1 302 ? 2.738 8.743 21.071 1.00 91.25 302 VAL A O 1
ATOM 2481 N N . GLY A 1 303 ? 4.724 8.050 20.322 1.00 91.06 303 GLY A N 1
ATOM 2482 C CA . GLY A 1 303 ? 4.722 6.773 21.032 1.00 91.06 303 GLY A CA 1
ATOM 2483 C C . GLY A 1 303 ? 4.602 6.930 22.549 1.00 91.06 303 GLY A C 1
ATOM 2484 O O . GLY A 1 303 ? 3.835 6.199 23.174 1.00 91.06 303 GLY A O 1
ATOM 2485 N N . VAL A 1 304 ? 5.290 7.906 23.152 1.00 89.69 304 VAL A N 1
ATOM 2486 C CA . VAL A 1 304 ? 5.149 8.211 24.591 1.00 89.69 304 VAL A CA 1
ATOM 2487 C C . VAL A 1 304 ? 3.736 8.704 24.903 1.00 89.69 304 VAL A C 1
ATOM 2489 O O . VAL A 1 304 ? 3.104 8.224 25.847 1.00 89.69 304 VAL A O 1
ATOM 2492 N N . PHE A 1 305 ? 3.211 9.615 24.082 1.00 91.31 305 PHE A N 1
ATOM 2493 C CA . PHE A 1 305 ? 1.858 10.135 24.248 1.00 91.31 305 PHE A CA 1
ATOM 2494 C C . PHE A 1 305 ? 0.796 9.031 24.120 1.00 91.31 305 PHE A C 1
ATOM 2496 O O . PHE A 1 305 ? -0.061 8.893 24.993 1.00 91.31 305 PHE A O 1
ATOM 2503 N N . VAL A 1 306 ? 0.891 8.183 23.096 1.00 91.06 306 VAL A N 1
ATOM 2504 C CA . VAL A 1 306 ? -0.024 7.058 22.867 1.00 91.06 306 VAL A CA 1
ATOM 2505 C C . VAL A 1 306 ? 0.047 6.050 24.015 1.00 91.06 306 VAL A C 1
ATOM 2507 O O . VAL A 1 306 ? -1.001 5.652 24.516 1.00 91.06 306 VAL A O 1
ATOM 2510 N N . LYS A 1 307 ? 1.240 5.710 24.529 1.00 90.12 307 LYS A N 1
ATOM 2511 C CA . LYS A 1 307 ? 1.372 4.885 25.749 1.00 90.12 307 LYS A CA 1
ATOM 2512 C C . LYS A 1 307 ? 0.628 5.496 26.938 1.00 90.12 307 LYS A C 1
ATOM 2514 O O . LYS A 1 307 ? -0.056 4.780 27.665 1.00 90.12 307 LYS A O 1
ATOM 2519 N N . SER A 1 308 ? 0.712 6.816 27.119 1.00 90.12 308 SER A N 1
ATOM 2520 C CA . SER A 1 308 ? 0.000 7.505 28.204 1.00 90.12 308 SER A CA 1
ATOM 2521 C C . SER A 1 308 ? -1.524 7.442 28.046 1.00 90.12 308 SER A C 1
ATOM 2523 O O . SER A 1 308 ? -2.237 7.313 29.038 1.00 90.12 308 SER A O 1
ATOM 2525 N N . LEU A 1 309 ? -2.032 7.492 26.807 1.00 88.31 309 LEU A N 1
ATOM 2526 C CA . LEU A 1 309 ? -3.457 7.338 26.512 1.00 88.31 309 LEU A CA 1
ATOM 2527 C C . LEU A 1 309 ? -3.929 5.912 26.779 1.00 88.31 309 LEU A C 1
ATOM 2529 O O . LEU A 1 309 ? -4.968 5.731 27.406 1.00 88.31 309 LEU A O 1
ATOM 2533 N N . ILE A 1 310 ? -3.161 4.922 26.334 1.00 84.94 310 ILE A N 1
ATOM 2534 C CA . ILE A 1 310 ? -3.438 3.496 26.520 1.00 84.94 310 ILE A CA 1
ATOM 2535 C C . ILE A 1 310 ? -3.549 3.160 28.013 1.00 84.94 310 ILE A C 1
ATOM 2537 O O . ILE A 1 310 ? -4.488 2.490 28.425 1.00 84.94 310 ILE A O 1
ATOM 2541 N N . ASN A 1 311 ? -2.673 3.712 28.855 1.00 84.88 311 ASN A N 1
ATOM 2542 C CA . ASN A 1 311 ? -2.696 3.460 30.299 1.00 84.88 311 ASN A CA 1
ATOM 2543 C C . ASN A 1 311 ? -3.928 4.029 31.035 1.00 84.88 311 ASN A C 1
ATOM 2545 O O . ASN A 1 311 ? -4.137 3.695 32.202 1.00 84.88 311 ASN A O 1
ATOM 2549 N N . LYS A 1 312 ? -4.760 4.864 30.395 1.00 87.00 312 LYS A N 1
ATOM 2550 C CA . LYS A 1 312 ? -6.008 5.360 30.995 1.00 87.00 312 LYS A CA 1
ATOM 2551 C C . LYS A 1 312 ? -7.077 4.270 30.967 1.00 87.00 312 LYS A C 1
ATOM 2553 O O . LYS A 1 312 ? -7.374 3.716 29.910 1.00 87.00 312 LYS A O 1
ATOM 2558 N N . GLU A 1 313 ? -7.729 4.018 32.103 1.00 79.75 313 GLU A N 1
ATOM 2559 C CA . GLU A 1 313 ? -8.787 2.998 32.210 1.00 79.75 313 GLU A CA 1
ATOM 2560 C C . GLU A 1 313 ? -9.922 3.196 31.202 1.00 79.75 313 GLU A C 1
ATOM 2562 O O . GLU A 1 313 ? -10.421 2.225 30.634 1.00 79.75 313 GLU A O 1
ATOM 2567 N N . THR A 1 314 ? -10.264 4.451 30.901 1.00 81.75 314 THR A N 1
ATOM 2568 C CA . THR A 1 314 ? -11.294 4.820 29.919 1.00 81.75 314 THR A CA 1
ATOM 2569 C C . THR A 1 314 ? -11.000 4.329 28.500 1.00 81.75 314 THR A C 1
ATOM 2571 O O . THR A 1 314 ? -11.917 4.249 27.688 1.00 81.75 314 THR A O 1
ATOM 2574 N 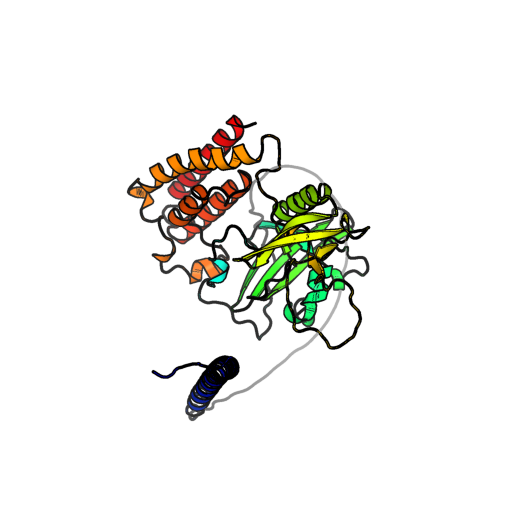N . ASN A 1 315 ? -9.751 3.959 28.201 1.00 83.00 315 ASN A N 1
ATOM 2575 C CA . ASN A 1 315 ? -9.320 3.481 26.890 1.00 83.00 315 ASN A CA 1
ATOM 2576 C C . ASN A 1 315 ? -9.112 1.961 26.829 1.00 83.00 315 ASN A C 1
ATOM 2578 O O . ASN A 1 315 ? -8.782 1.450 25.761 1.00 83.00 315 ASN A O 1
ATOM 2582 N N . ARG A 1 316 ? -9.346 1.212 27.922 1.00 77.12 316 ARG A N 1
ATOM 2583 C CA . ARG A 1 316 ? -9.162 -0.256 27.956 1.00 77.12 316 ARG A CA 1
ATOM 2584 C C . ARG A 1 316 ? -9.953 -1.008 26.885 1.00 77.12 316 ARG A C 1
ATOM 2586 O O . ARG A 1 316 ? -9.454 -1.980 26.329 1.00 77.12 316 ARG A O 1
ATOM 2593 N N . GLY A 1 317 ? -11.140 -0.519 26.529 1.00 75.44 317 GLY A N 1
ATOM 2594 C CA . GLY A 1 317 ? -11.980 -1.108 25.480 1.00 75.44 317 GLY A CA 1
ATOM 2595 C C . GLY A 1 317 ? -11.468 -0.925 24.043 1.00 75.44 317 GLY A C 1
ATOM 2596 O O . GLY A 1 317 ? -12.121 -1.385 23.113 1.00 75.44 317 GLY A O 1
ATOM 2597 N N . PHE A 1 318 ? -10.337 -0.241 23.843 1.00 83.44 318 PHE A N 1
ATOM 2598 C CA . PHE A 1 318 ? -9.779 0.099 22.528 1.00 83.44 318 PHE A CA 1
ATOM 2599 C C . PHE A 1 318 ? -8.447 -0.614 22.223 1.00 83.44 318 PHE A C 1
ATOM 2601 O O . PHE A 1 318 ? -7.800 -0.317 21.219 1.00 83.44 318 PHE A O 1
ATOM 2608 N N . PHE A 1 319 ? -8.004 -1.509 23.111 1.00 81.81 319 PHE A N 1
ATOM 2609 C CA . PHE A 1 319 ? -6.663 -2.099 23.068 1.00 81.81 319 PHE A CA 1
ATOM 2610 C C . PHE A 1 319 ? -6.471 -3.131 21.968 1.00 81.81 319 PHE A C 1
ATOM 2612 O O . PHE A 1 319 ? -5.455 -3.078 21.282 1.00 81.81 319 PHE A O 1
ATOM 2619 N N . ASP A 1 320 ? -7.400 -4.072 21.838 1.00 83.00 320 ASP A N 1
ATOM 2620 C CA . ASP A 1 320 ? -7.295 -5.163 20.876 1.00 83.00 320 ASP A CA 1
ATOM 2621 C C . ASP A 1 320 ? -8.661 -5.398 20.242 1.00 83.00 320 ASP A C 1
ATOM 2623 O O . ASP A 1 320 ? -9.617 -5.801 20.912 1.00 83.00 320 ASP A O 1
ATOM 2627 N N . TRP A 1 321 ? -8.764 -5.114 18.946 1.00 84.56 321 TRP A N 1
ATOM 2628 C CA . TRP A 1 321 ? -10.021 -5.283 18.224 1.00 84.56 321 TRP A CA 1
ATOM 2629 C C . TRP A 1 321 ? -10.421 -6.759 18.119 1.00 84.56 321 TRP A C 1
ATOM 2631 O O . TRP A 1 321 ? -11.599 -7.057 17.962 1.00 84.56 321 TRP A O 1
ATOM 2641 N N . ARG A 1 322 ? -9.487 -7.708 18.246 1.00 81.00 322 ARG A N 1
ATOM 2642 C CA . ARG A 1 322 ? -9.784 -9.149 18.156 1.00 81.00 322 ARG A CA 1
ATOM 2643 C C . ARG A 1 322 ? -10.546 -9.668 19.367 1.00 81.00 322 ARG A C 1
ATOM 2645 O O . ARG A 1 322 ? -11.127 -10.744 19.308 1.00 81.00 322 ARG A O 1
ATOM 2652 N N . LEU A 1 323 ? -10.575 -8.899 20.455 1.00 80.38 323 LEU A N 1
ATOM 2653 C CA . LEU A 1 323 ? -11.382 -9.210 21.633 1.00 80.38 323 LEU A CA 1
ATOM 2654 C C . LEU A 1 323 ? -12.867 -8.886 21.433 1.00 80.38 323 LEU A C 1
ATOM 2656 O O . LEU A 1 323 ? -13.674 -9.177 22.314 1.00 80.38 323 LEU A O 1
ATOM 2660 N N . CYS A 1 324 ? -13.244 -8.268 20.309 1.00 74.75 324 CYS A N 1
ATOM 2661 C CA . CYS A 1 324 ? -14.636 -7.987 19.993 1.00 74.75 324 CYS A CA 1
ATOM 2662 C C . CYS A 1 324 ? -15.139 -8.871 18.842 1.00 74.75 324 CYS A C 1
ATOM 2664 O O . CYS A 1 324 ? -14.482 -9.014 17.813 1.00 74.75 324 CYS A O 1
ATOM 2666 N N . ASP A 1 325 ? -16.358 -9.403 18.976 1.00 81.25 325 ASP A N 1
ATOM 2667 C CA . ASP A 1 325 ? -17.024 -10.233 17.958 1.00 81.25 325 ASP A CA 1
ATOM 2668 C C . ASP A 1 325 ? -17.558 -9.387 16.779 1.00 81.25 325 ASP A C 1
ATOM 2670 O O . ASP A 1 325 ? -18.745 -9.399 16.436 1.00 81.25 325 ASP A O 1
ATOM 2674 N N . LYS A 1 326 ? -16.689 -8.566 16.177 1.00 83.19 326 LYS A N 1
ATOM 2675 C CA . LYS A 1 326 ? -17.031 -7.576 15.141 1.00 83.19 326 LYS A CA 1
ATOM 2676 C C . LYS A 1 326 ? -16.395 -7.850 13.781 1.00 83.19 326 LYS A C 1
ATOM 2678 O O . LYS A 1 326 ? -16.583 -7.044 12.875 1.00 83.19 326 LYS A O 1
ATOM 2683 N N . GLU A 1 327 ? -15.731 -8.990 13.582 1.00 78.56 327 GLU A N 1
ATOM 2684 C CA . GLU A 1 327 ? -15.095 -9.370 12.303 1.00 78.56 327 GLU A CA 1
ATOM 2685 C C . GLU A 1 327 ? -16.012 -9.167 11.090 1.00 78.56 327 GLU A C 1
ATOM 2687 O O . GLU A 1 327 ? -15.616 -8.558 10.099 1.00 78.56 327 GLU A O 1
ATOM 2692 N N . LYS A 1 328 ? -17.275 -9.601 11.187 1.00 77.69 328 LYS A N 1
ATOM 2693 C CA . LYS A 1 328 ? -18.265 -9.417 10.116 1.00 77.69 328 LYS A CA 1
ATOM 2694 C C . LYS A 1 328 ? -18.548 -7.940 9.831 1.00 77.69 328 LYS A C 1
ATOM 2696 O O . LYS A 1 328 ? -18.779 -7.571 8.684 1.00 77.69 328 LYS A O 1
ATOM 2701 N N . GLN A 1 329 ? -18.554 -7.088 10.858 1.00 80.19 329 GLN A N 1
AT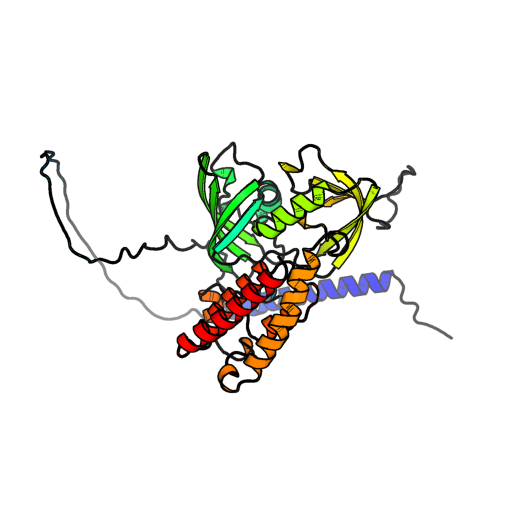OM 2702 C CA . GLN A 1 329 ? -18.736 -5.646 10.684 1.00 80.19 329 GLN A CA 1
ATOM 2703 C C . GLN A 1 329 ? -17.510 -5.017 10.032 1.00 80.19 329 GLN A C 1
ATOM 2705 O O . GLN A 1 329 ? -17.687 -4.226 9.121 1.00 80.19 329 GLN A O 1
ATOM 2710 N N . PHE A 1 330 ? -16.293 -5.405 10.409 1.00 77.75 330 PHE A N 1
ATOM 2711 C CA . PHE A 1 330 ? -15.079 -4.935 9.737 1.00 77.75 330 PHE A CA 1
ATOM 2712 C C . PHE A 1 330 ? -15.002 -5.379 8.275 1.00 77.75 330 PHE A C 1
ATOM 2714 O O . PHE A 1 330 ? -14.725 -4.553 7.411 1.00 77.75 330 PHE A O 1
ATOM 2721 N N . ALA A 1 331 ? -15.331 -6.641 7.982 1.00 72.75 331 ALA A N 1
ATOM 2722 C CA . ALA A 1 331 ? -15.401 -7.151 6.614 1.00 72.75 331 ALA A CA 1
ATOM 2723 C C . ALA A 1 331 ? -16.445 -6.388 5.773 1.00 72.75 331 ALA A C 1
ATOM 2725 O O . ALA A 1 331 ? -16.176 -6.026 4.630 1.00 72.75 331 ALA A O 1
ATOM 2726 N N . ASN A 1 332 ? -17.613 -6.084 6.354 1.00 73.44 332 ASN A N 1
ATOM 2727 C CA . ASN A 1 332 ? -18.666 -5.307 5.690 1.00 73.44 332 ASN A CA 1
ATOM 2728 C C . ASN A 1 332 ? -18.318 -3.821 5.534 1.00 73.44 332 ASN A C 1
ATOM 2730 O O . ASN A 1 332 ? -18.656 -3.225 4.516 1.00 73.44 332 ASN A O 1
ATOM 2734 N N . SER A 1 333 ? -17.680 -3.227 6.544 1.00 70.12 333 SER A N 1
ATOM 2735 C CA . SER A 1 333 ? -17.230 -1.831 6.544 1.00 70.12 333 SER A CA 1
ATOM 2736 C C . SER A 1 333 ? -15.926 -1.638 5.776 1.00 70.12 333 SER A C 1
ATOM 2738 O O . SER A 1 333 ? -15.501 -0.503 5.589 1.00 70.12 333 SER A O 1
ATOM 2740 N N . MET A 1 334 ? -15.311 -2.733 5.320 1.00 68.94 334 MET A N 1
ATOM 2741 C CA . MET A 1 334 ? -14.154 -2.746 4.431 1.00 68.94 334 MET A CA 1
ATOM 2742 C C . MET A 1 334 ? -12.930 -2.024 5.009 1.00 68.94 334 MET A C 1
ATOM 2744 O O . MET A 1 334 ? -12.153 -1.417 4.278 1.00 68.94 334 MET A O 1
ATOM 2748 N N . ILE A 1 335 ? -12.768 -2.093 6.330 1.00 69.62 335 ILE A N 1
ATOM 2749 C CA . ILE A 1 335 ? -11.677 -1.448 7.064 1.00 69.62 335 ILE A CA 1
ATOM 2750 C C . ILE A 1 335 ? -10.655 -2.509 7.450 1.00 69.62 335 ILE A C 1
ATOM 2752 O O . ILE A 1 335 ? -11.013 -3.513 8.068 1.00 69.62 335 ILE A O 1
ATOM 2756 N N . ARG A 1 336 ? -9.377 -2.261 7.139 1.00 76.00 336 ARG A N 1
ATOM 2757 C CA . ARG A 1 336 ? -8.268 -2.973 7.783 1.00 76.00 336 ARG A CA 1
ATOM 2758 C C . ARG A 1 336 ? -8.161 -2.472 9.225 1.00 76.00 336 ARG A C 1
ATOM 2760 O O . ARG A 1 336 ? -7.829 -1.301 9.419 1.00 76.00 336 ARG A O 1
ATOM 2767 N N . PRO A 1 337 ? -8.474 -3.308 10.227 1.00 82.50 337 PRO A N 1
ATOM 2768 C CA . PRO A 1 337 ? -8.563 -2.839 11.594 1.00 82.50 337 PRO A CA 1
ATOM 2769 C C . PRO A 1 337 ? -7.181 -2.447 12.120 1.00 82.50 337 PRO A C 1
ATOM 2771 O O . PRO A 1 337 ? -6.190 -3.147 11.909 1.00 82.50 337 PRO A O 1
ATOM 2774 N N . VAL A 1 338 ? -7.140 -1.314 12.814 1.00 87.62 338 VAL A N 1
ATOM 2775 C CA . VAL A 1 338 ? -5.982 -0.817 13.558 1.00 87.62 338 VAL A CA 1
ATOM 2776 C C . VAL A 1 338 ? -6.474 -0.470 14.953 1.00 87.62 338 VAL A C 1
ATOM 2778 O O . VAL A 1 338 ? -7.378 0.346 15.106 1.00 87.62 338 VAL A O 1
ATOM 2781 N N . ASP A 1 339 ? -5.904 -1.104 15.968 1.00 88.12 339 ASP A N 1
ATOM 2782 C CA . ASP A 1 339 ? -6.174 -0.807 17.376 1.00 88.12 339 ASP A CA 1
ATOM 2783 C C . ASP A 1 339 ? -4.953 -0.157 18.043 1.00 88.12 339 ASP A C 1
ATOM 2785 O O . ASP A 1 339 ? -3.917 0.068 17.410 1.00 88.12 339 ASP A O 1
ATOM 2789 N N . PHE A 1 340 ? -5.065 0.168 19.332 1.00 89.44 340 PHE A N 1
ATOM 2790 C CA . PHE A 1 340 ? -3.952 0.768 20.063 1.00 89.44 340 PHE A CA 1
ATOM 2791 C C . PHE A 1 340 ? -2.736 -0.151 20.190 1.00 89.44 340 PHE A C 1
ATOM 2793 O O . PHE A 1 340 ? -1.610 0.347 20.144 1.00 89.44 340 PHE A O 1
ATOM 2800 N N . THR A 1 341 ? -2.934 -1.464 20.330 1.00 87.19 341 THR A N 1
ATOM 2801 C CA . THR A 1 341 ? -1.831 -2.434 20.395 1.00 87.19 341 THR A CA 1
ATOM 2802 C C . THR A 1 341 ? -1.026 -2.433 19.098 1.00 87.19 341 THR A C 1
ATOM 2804 O O . THR A 1 341 ? 0.199 -2.296 19.119 1.00 87.19 341 THR A O 1
ATOM 2807 N N . MET A 1 342 ? -1.708 -2.538 17.958 1.00 87.88 342 MET A N 1
ATOM 2808 C CA . MET A 1 342 ? -1.106 -2.509 16.629 1.00 87.88 342 MET A CA 1
ATOM 2809 C C . MET A 1 342 ? -0.451 -1.160 16.356 1.00 87.88 342 MET A C 1
ATOM 2811 O O . MET A 1 342 ? 0.717 -1.115 15.974 1.00 87.88 342 MET A O 1
ATOM 2815 N N . PHE A 1 343 ? -1.162 -0.059 16.606 1.00 90.81 343 PHE A N 1
ATOM 2816 C CA . PHE A 1 343 ? -0.639 1.281 16.362 1.00 90.81 343 PHE A CA 1
ATOM 2817 C C . PHE A 1 343 ? 0.625 1.549 17.190 1.00 90.81 343 PHE A C 1
ATOM 2819 O O . PHE A 1 343 ? 1.627 2.028 16.660 1.00 90.81 343 PHE A O 1
ATOM 2826 N N . LEU A 1 344 ? 0.637 1.152 18.468 1.00 89.44 344 LEU A N 1
ATOM 2827 C CA . LEU A 1 344 ? 1.812 1.287 19.324 1.00 89.44 344 LEU A CA 1
ATOM 2828 C C . LEU A 1 344 ? 2.981 0.404 18.865 1.00 89.44 344 LEU A C 1
ATOM 2830 O O . LEU A 1 344 ? 4.132 0.850 18.893 1.00 89.44 344 LEU A O 1
ATOM 2834 N N . ARG A 1 345 ? 2.706 -0.834 18.433 1.00 86.69 345 ARG A N 1
ATOM 2835 C CA . ARG A 1 345 ? 3.723 -1.729 17.862 1.00 86.69 345 ARG A CA 1
ATOM 2836 C C . ARG A 1 345 ? 4.378 -1.096 16.635 1.00 86.69 345 ARG A C 1
ATOM 2838 O O . ARG A 1 345 ? 5.601 -1.102 16.536 1.00 86.69 345 ARG A O 1
ATOM 2845 N N . ARG A 1 346 ? 3.576 -0.504 15.747 1.00 86.62 346 ARG A N 1
ATOM 2846 C CA . ARG A 1 346 ? 4.042 0.195 14.541 1.00 86.62 346 ARG A CA 1
ATOM 2847 C C . ARG A 1 346 ? 4.876 1.427 14.878 1.00 86.62 346 ARG A C 1
ATOM 2849 O O . ARG A 1 346 ? 5.973 1.563 14.358 1.00 86.62 346 ARG A O 1
ATOM 2856 N N . LEU A 1 347 ? 4.422 2.263 15.816 1.00 88.38 347 LEU A N 1
ATOM 2857 C CA . LEU A 1 347 ? 5.188 3.423 16.306 1.00 88.38 347 LEU A CA 1
ATOM 2858 C C . LEU A 1 347 ? 6.524 3.025 16.951 1.00 88.38 347 LEU A C 1
ATOM 2860 O O . LEU A 1 347 ? 7.485 3.786 16.909 1.00 88.38 347 LEU A O 1
ATOM 2864 N N . SER A 1 348 ? 6.581 1.847 17.573 1.00 84.75 348 SER A N 1
ATOM 2865 C CA . SER A 1 348 ? 7.798 1.334 18.213 1.00 84.75 348 SER A CA 1
ATOM 2866 C C . SER A 1 348 ? 8.763 0.678 17.219 1.00 84.75 348 SER A C 1
ATOM 2868 O O . SER A 1 348 ? 9.907 0.407 17.577 1.00 84.75 348 SER A O 1
ATOM 2870 N N . SER A 1 349 ? 8.322 0.409 15.988 1.00 79.44 349 SER A N 1
ATOM 2871 C CA . SER A 1 349 ? 9.155 -0.157 14.934 1.00 79.44 349 SER A CA 1
ATOM 2872 C C . SER A 1 349 ? 9.897 0.958 14.203 1.00 79.44 349 SER A C 1
ATOM 2874 O O . SER A 1 349 ? 9.289 1.845 13.608 1.00 79.44 349 SER A O 1
ATOM 2876 N N . GLU A 1 350 ? 11.229 0.896 14.222 1.00 65.75 350 GLU A N 1
ATOM 2877 C CA . GLU A 1 350 ? 12.112 1.954 13.710 1.00 65.75 350 GLU A CA 1
ATOM 2878 C C . GLU A 1 350 ? 11.919 2.253 12.212 1.00 65.75 350 GLU A C 1
ATOM 2880 O O . GLU A 1 350 ? 12.298 3.322 11.735 1.00 65.75 350 GLU A O 1
ATOM 2885 N N . HIS A 1 351 ? 11.322 1.324 11.461 1.00 67.75 351 HIS A N 1
ATOM 2886 C CA . HIS A 1 351 ? 11.203 1.401 10.003 1.00 67.75 351 HIS A CA 1
ATOM 2887 C C . HIS A 1 351 ? 9.793 1.108 9.484 1.00 67.75 351 HIS A C 1
ATOM 2889 O O . HIS A 1 351 ? 9.637 0.828 8.296 1.00 67.75 351 HIS A O 1
ATOM 2895 N N . TYR A 1 352 ? 8.773 1.132 10.349 1.00 74.12 352 TYR A N 1
ATOM 2896 C CA . TYR A 1 352 ? 7.402 0.904 9.891 1.00 74.12 352 TYR A CA 1
ATOM 2897 C C . TYR A 1 352 ? 6.858 2.104 9.120 1.00 74.12 352 TYR A C 1
ATOM 2899 O O . TYR A 1 352 ? 6.415 1.945 7.988 1.00 74.12 352 TYR A O 1
ATOM 2907 N N . TYR A 1 353 ? 6.938 3.298 9.708 1.00 77.25 353 TYR A N 1
ATOM 2908 C CA . TYR A 1 353 ? 6.504 4.529 9.056 1.00 77.25 353 TYR A CA 1
ATOM 2909 C C . TYR A 1 353 ? 7.675 5.231 8.377 1.00 77.25 353 TYR A C 1
ATOM 2911 O O . TYR A 1 353 ? 8.717 5.470 8.990 1.00 77.25 353 TYR A O 1
ATOM 2919 N N . ARG A 1 354 ? 7.484 5.610 7.116 1.00 70.06 354 ARG A N 1
ATOM 2920 C CA . ARG A 1 354 ? 8.453 6.359 6.307 1.00 70.06 354 ARG A CA 1
ATOM 2921 C C . ARG A 1 354 ? 8.212 7.862 6.369 1.00 70.06 354 ARG A C 1
ATOM 2923 O O . ARG A 1 354 ? 9.140 8.637 6.153 1.00 70.06 354 ARG A O 1
ATOM 2930 N N . SER A 1 355 ? 6.985 8.285 6.672 1.00 73.38 355 SER A N 1
ATOM 2931 C CA . SER A 1 355 ? 6.612 9.697 6.772 1.00 73.38 355 SER A CA 1
ATOM 2932 C C . SER A 1 355 ? 5.566 9.943 7.868 1.00 73.38 355 SER A C 1
ATOM 2934 O O . SER A 1 355 ? 4.811 9.032 8.207 1.00 73.38 355 SER A O 1
ATOM 2936 N N . PRO A 1 356 ? 5.455 11.176 8.403 1.00 82.25 356 PRO A N 1
ATOM 2937 C CA . PRO A 1 356 ? 4.368 11.529 9.318 1.00 82.25 356 PRO A CA 1
ATOM 2938 C C . PRO A 1 356 ? 2.963 11.386 8.713 1.00 82.25 356 PRO A C 1
ATOM 2940 O O . PRO A 1 356 ? 2.004 11.171 9.451 1.00 82.25 356 PRO A O 1
ATOM 2943 N N . LEU A 1 357 ? 2.837 11.480 7.383 1.00 80.19 357 LEU A N 1
ATOM 2944 C CA . LEU A 1 357 ? 1.565 11.294 6.685 1.00 80.19 357 LEU A CA 1
ATOM 2945 C C . LEU A 1 357 ? 1.053 9.856 6.838 1.00 80.19 357 LEU A C 1
ATOM 2947 O O . LEU A 1 357 ? -0.109 9.670 7.184 1.00 80.19 357 LEU A O 1
ATOM 2951 N N . GLU A 1 358 ? 1.931 8.857 6.704 1.00 77.69 358 GLU A N 1
ATOM 2952 C CA . GLU A 1 358 ? 1.568 7.446 6.917 1.00 77.69 358 GLU A CA 1
ATOM 2953 C C . GLU A 1 358 ? 1.076 7.196 8.358 1.00 77.69 358 GLU A C 1
ATOM 2955 O O . GLU A 1 358 ? 0.175 6.386 8.581 1.00 77.69 358 GLU A O 1
ATOM 2960 N N . ILE A 1 359 ? 1.620 7.926 9.344 1.00 88.06 359 ILE A N 1
ATOM 2961 C CA . ILE A 1 359 ? 1.152 7.861 10.738 1.00 88.06 359 ILE A CA 1
ATOM 2962 C C . ILE A 1 359 ? -0.272 8.427 10.845 1.00 88.06 359 ILE A C 1
ATOM 2964 O O . ILE A 1 359 ? -1.129 7.813 11.478 1.00 88.06 359 ILE A O 1
ATOM 2968 N N . LEU A 1 360 ? -0.543 9.586 10.230 1.00 87.56 360 LEU A N 1
ATOM 2969 C CA . LEU A 1 360 ? -1.870 10.221 10.238 1.00 87.56 360 LEU A CA 1
ATOM 2970 C C . LEU A 1 360 ? -2.934 9.354 9.555 1.00 87.56 360 LEU A C 1
ATOM 2972 O O . LEU A 1 360 ? -4.060 9.255 10.046 1.00 87.56 360 LEU A O 1
ATOM 2976 N N . GLU A 1 361 ? -2.582 8.692 8.457 1.00 83.50 361 GLU A N 1
ATOM 2977 C CA . GLU A 1 361 ? -3.466 7.729 7.802 1.00 83.50 361 GLU A CA 1
ATOM 2978 C C . GLU A 1 361 ? -3.823 6.570 8.735 1.00 83.50 361 GLU A C 1
ATOM 2980 O O . GLU A 1 361 ? -4.993 6.196 8.841 1.00 83.50 361 GLU A O 1
ATOM 2985 N N . ASP A 1 362 ? -2.849 6.040 9.478 1.00 87.38 362 ASP A N 1
ATOM 2986 C CA . ASP A 1 362 ? -3.110 4.968 10.437 1.00 87.38 362 ASP A CA 1
ATOM 2987 C C . ASP A 1 362 ? -3.952 5.440 11.634 1.00 87.38 362 ASP A C 1
ATOM 2989 O O . ASP A 1 362 ? -4.772 4.677 12.140 1.00 87.38 362 ASP A O 1
ATOM 2993 N N . VAL A 1 363 ? -3.860 6.717 12.029 1.00 92.56 363 VAL A N 1
ATOM 2994 C CA . VAL A 1 363 ? -4.778 7.327 13.013 1.00 92.56 363 VAL A CA 1
ATOM 2995 C C . VAL A 1 363 ? -6.208 7.416 12.473 1.00 92.56 363 VAL A C 1
ATOM 2997 O O . VAL A 1 363 ? -7.163 7.172 13.215 1.00 92.56 363 VAL A O 1
ATOM 3000 N N . SER A 1 364 ? -6.385 7.712 11.184 1.00 88.94 364 SER A N 1
ATOM 3001 C CA . SER A 1 364 ? -7.702 7.678 10.534 1.00 88.94 364 SER A CA 1
ATOM 3002 C C . SER A 1 364 ? -8.290 6.257 10.521 1.00 88.94 364 SER A C 1
ATOM 3004 O O . SER A 1 364 ? -9.473 6.054 10.836 1.00 88.94 364 SER A O 1
ATOM 3006 N N . ARG A 1 365 ? -7.451 5.244 10.253 1.00 86.88 365 ARG A N 1
ATOM 3007 C CA . ARG A 1 365 ? -7.834 3.822 10.345 1.00 86.88 365 ARG A CA 1
ATOM 3008 C C . ARG A 1 365 ? -8.168 3.417 11.779 1.00 86.88 365 ARG A C 1
ATOM 3010 O O . ARG A 1 365 ? -9.187 2.759 11.997 1.00 86.88 365 ARG A O 1
ATOM 3017 N N . LEU A 1 366 ? -7.381 3.865 12.758 1.00 91.94 366 LEU A N 1
ATOM 3018 C CA . LEU A 1 366 ? -7.644 3.667 14.183 1.00 91.94 366 LEU A CA 1
ATOM 3019 C C . LEU A 1 366 ? -9.013 4.239 14.558 1.00 91.94 366 LEU A C 1
ATOM 3021 O O . LEU A 1 366 ? -9.856 3.513 15.075 1.00 91.94 366 LEU A O 1
ATOM 3025 N N . ARG A 1 367 ? -9.294 5.501 14.215 1.00 92.56 367 ARG A N 1
ATOM 3026 C CA . ARG A 1 367 ? -10.597 6.140 14.465 1.00 92.56 367 ARG A CA 1
ATOM 3027 C C . ARG A 1 367 ? -11.755 5.326 13.893 1.00 92.56 367 ARG A C 1
ATOM 3029 O O . ARG A 1 367 ? -12.743 5.072 14.583 1.00 92.56 367 ARG A O 1
ATOM 3036 N N . SER A 1 368 ? -11.625 4.901 12.639 1.00 90.06 368 SER A N 1
ATOM 3037 C CA . SER A 1 368 ? -12.641 4.100 11.950 1.00 90.06 368 SER A CA 1
ATOM 3038 C C . SER A 1 368 ? -12.854 2.747 12.634 1.00 90.06 368 SER A C 1
ATOM 3040 O O . SER A 1 368 ? -13.992 2.319 12.829 1.00 90.06 368 SER A O 1
ATOM 3042 N N . THR A 1 369 ? -11.767 2.113 13.076 1.00 90.38 369 THR A N 1
ATOM 3043 C CA . THR A 1 369 ? -11.796 0.841 13.804 1.00 90.38 369 THR A CA 1
ATOM 3044 C C . THR A 1 369 ? -12.505 0.995 15.148 1.00 90.38 369 THR A C 1
ATOM 3046 O O . THR A 1 369 ? -13.454 0.265 15.433 1.00 90.38 369 THR A O 1
ATOM 3049 N N . LEU A 1 370 ? -12.121 1.990 15.953 1.00 90.88 370 LEU A N 1
ATOM 3050 C CA . LEU A 1 370 ? -12.706 2.223 17.276 1.00 90.88 370 LEU A CA 1
ATOM 3051 C C . LEU A 1 370 ? -14.205 2.541 17.208 1.00 90.88 370 LEU A C 1
ATOM 3053 O O . LEU A 1 370 ? -14.967 2.078 18.058 1.00 90.88 370 LEU A O 1
ATOM 3057 N N . ASN A 1 371 ? -14.651 3.264 16.176 1.00 90.56 371 ASN A N 1
ATOM 3058 C CA . ASN A 1 371 ? -16.071 3.559 15.968 1.00 90.56 371 ASN A CA 1
ATOM 3059 C C . ASN A 1 371 ? -16.911 2.307 15.656 1.00 90.56 371 ASN A C 1
ATOM 3061 O O . ASN A 1 371 ? -18.101 2.283 15.972 1.00 90.56 371 ASN A O 1
ATOM 3065 N N . ILE A 1 372 ? -16.312 1.252 15.091 1.00 88.62 372 ILE A N 1
ATOM 3066 C CA . ILE A 1 372 ? -16.979 -0.047 14.896 1.00 88.62 372 ILE A CA 1
ATOM 3067 C C . ILE A 1 372 ? -17.042 -0.833 16.208 1.00 88.62 372 ILE A C 1
ATOM 3069 O O . ILE A 1 372 ? -18.086 -1.401 16.538 1.00 88.62 372 ILE A O 1
ATOM 3073 N N . ILE A 1 373 ? -15.941 -0.859 16.965 1.00 88.38 373 ILE A N 1
ATOM 3074 C CA . ILE A 1 373 ? -15.865 -1.578 18.247 1.00 88.38 373 ILE A CA 1
ATOM 3075 C C . ILE A 1 373 ? -16.862 -0.975 19.243 1.00 88.38 373 ILE A C 1
ATOM 3077 O O . I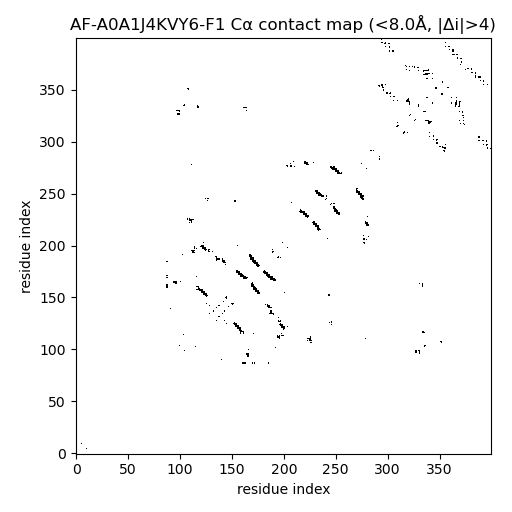LE A 1 373 ? -17.627 -1.693 19.888 1.00 88.38 373 ILE A O 1
ATOM 3081 N N . SER A 1 374 ? -16.877 0.356 19.329 1.00 87.19 374 SER A N 1
ATOM 3082 C CA . SER A 1 374 ? -17.470 1.104 20.435 1.00 87.19 374 SER A CA 1
ATOM 3083 C C . SER A 1 374 ? -18.227 2.353 19.955 1.00 87.19 374 SER A C 1
ATOM 3085 O O . SER A 1 374 ? -17.915 3.469 20.376 1.00 87.19 374 SER A O 1
ATOM 3087 N N . PRO A 1 375 ? -19.289 2.206 19.136 1.00 86.69 375 PRO A N 1
ATOM 3088 C CA . PRO A 1 375 ? -19.994 3.336 18.511 1.00 86.69 375 PRO A CA 1
ATOM 3089 C C . PRO A 1 375 ? -20.609 4.320 19.519 1.00 86.69 375 PRO A C 1
ATOM 3091 O O . PRO A 1 375 ? -20.788 5.500 19.225 1.00 86.69 375 PRO A O 1
ATOM 3094 N N . LYS A 1 376 ? -20.911 3.857 20.739 1.00 88.69 376 LYS A N 1
ATOM 3095 C CA . LYS A 1 376 ? -21.442 4.697 21.826 1.00 88.69 376 LYS A CA 1
ATOM 3096 C C . LYS A 1 376 ? -20.439 5.752 22.314 1.00 88.69 376 LYS A C 1
ATOM 3098 O O . LYS A 1 376 ? -20.855 6.747 22.896 1.00 88.69 376 LYS A O 1
ATOM 3103 N N . TYR A 1 377 ? -19.149 5.560 22.049 1.00 88.62 377 TYR A N 1
ATOM 3104 C CA . TYR A 1 377 ? -18.063 6.423 22.508 1.00 88.62 377 TYR A CA 1
ATOM 3105 C C . TYR A 1 377 ? -17.537 7.364 21.411 1.00 88.62 377 TYR A C 1
ATOM 3107 O O . TYR A 1 377 ? -16.430 7.870 21.553 1.00 88.62 377 TYR A O 1
ATOM 3115 N N . HIS A 1 378 ? -18.301 7.631 20.337 1.00 90.62 378 HIS A N 1
ATOM 3116 C CA . HIS A 1 378 ? -17.799 8.394 19.178 1.00 90.62 378 HIS A CA 1
ATOM 3117 C C . HIS A 1 378 ? -17.141 9.735 19.553 1.00 90.62 378 HIS A C 1
ATOM 3119 O O . HIS A 1 378 ? -16.086 10.052 19.023 1.00 90.62 378 HIS A O 1
ATOM 3125 N N . ARG A 1 379 ? -17.708 10.493 20.510 1.00 92.12 379 ARG A N 1
ATOM 3126 C CA . ARG A 1 379 ? -17.129 11.775 20.956 1.00 92.12 379 ARG A CA 1
ATOM 3127 C C . ARG A 1 379 ? -15.745 11.586 21.565 1.00 92.12 379 ARG A C 1
ATOM 3129 O O . ARG A 1 379 ? -14.806 12.263 21.178 1.00 92.12 379 ARG A O 1
ATOM 3136 N N . HIS A 1 380 ? -15.617 10.614 22.464 1.00 91.81 380 HIS A N 1
ATOM 3137 C CA . HIS A 1 380 ? -14.349 10.284 23.112 1.00 91.81 380 HIS A CA 1
ATOM 3138 C C . HIS A 1 380 ? -13.323 9.736 22.107 1.00 91.81 380 HIS A C 1
ATOM 3140 O O . HIS A 1 380 ? -12.152 10.096 22.146 1.00 91.81 380 HIS A O 1
ATOM 3146 N N . ILE A 1 381 ? -13.761 8.912 21.150 1.00 93.31 381 ILE A N 1
ATOM 3147 C CA . ILE A 1 381 ? -12.914 8.417 20.053 1.00 93.31 381 ILE A CA 1
ATOM 3148 C C . ILE A 1 381 ? -12.396 9.584 19.202 1.00 93.31 381 ILE A C 1
ATOM 3150 O O . ILE A 1 381 ? -11.208 9.635 18.872 1.00 93.31 381 ILE A O 1
ATOM 3154 N N . ASP A 1 382 ? -13.268 10.532 18.868 1.00 93.75 382 ASP A N 1
ATOM 3155 C CA . ASP A 1 382 ? -12.923 11.725 18.100 1.00 93.75 382 ASP A CA 1
ATOM 3156 C C . ASP A 1 382 ? -11.939 12.614 18.866 1.00 93.75 382 ASP A C 1
ATOM 3158 O O . ASP A 1 382 ? -10.937 13.039 18.294 1.00 93.75 382 ASP A O 1
ATOM 3162 N N . GLU A 1 383 ? -12.157 12.832 20.163 1.00 93.19 383 GLU A N 1
ATOM 3163 C CA . GLU A 1 383 ? -11.241 13.571 21.038 1.00 93.19 383 GLU A CA 1
ATOM 3164 C C . GLU A 1 383 ? -9.853 12.923 21.081 1.00 93.19 383 GLU A C 1
ATOM 3166 O O . GLU A 1 383 ? -8.841 13.594 20.864 1.00 93.19 383 GLU A O 1
ATOM 3171 N N . VAL A 1 384 ? -9.788 11.606 21.302 1.00 92.19 384 VAL A N 1
ATOM 3172 C CA . VAL A 1 384 ? -8.523 10.868 21.399 1.00 92.19 384 VAL A CA 1
ATOM 3173 C C . VAL A 1 384 ? -7.770 10.872 20.067 1.00 92.19 384 VAL A C 1
ATOM 3175 O O . VAL A 1 384 ? -6.581 11.187 20.029 1.00 92.19 384 VAL A O 1
ATOM 3178 N N . THR A 1 385 ? -8.443 10.562 18.960 1.00 94.56 385 THR A N 1
ATOM 3179 C CA . THR A 1 385 ? -7.808 10.504 17.629 1.00 94.56 385 THR A CA 1
ATOM 3180 C C . THR A 1 385 ? -7.402 11.889 17.121 1.00 94.56 385 THR A C 1
ATOM 3182 O O . THR A 1 385 ? -6.338 12.034 16.512 1.00 94.56 385 THR A O 1
ATOM 3185 N N . THR A 1 386 ? -8.171 12.932 17.450 1.00 95.56 386 THR A N 1
ATOM 3186 C CA . THR A 1 386 ? -7.798 14.330 17.186 1.00 95.56 386 THR A CA 1
ATOM 3187 C C . THR A 1 386 ? -6.586 14.740 18.019 1.00 95.56 386 THR A C 1
ATOM 3189 O O . THR A 1 386 ? -5.663 15.355 17.490 1.00 95.56 386 THR A O 1
ATOM 3192 N N . ALA A 1 387 ? -6.524 14.355 19.297 1.00 93.88 387 ALA A N 1
ATOM 3193 C CA . ALA A 1 387 ? -5.367 14.637 20.143 1.00 93.88 387 ALA A CA 1
ATOM 3194 C C . ALA A 1 387 ? -4.084 13.978 19.606 1.00 93.88 387 ALA A C 1
ATOM 3196 O O . ALA A 1 387 ? -3.035 14.622 19.573 1.00 93.88 387 ALA A O 1
ATOM 3197 N N . ILE A 1 388 ? -4.169 12.732 19.122 1.00 95.06 388 ILE A N 1
ATOM 3198 C CA . ILE A 1 388 ? -3.039 12.042 18.477 1.00 95.06 388 ILE A CA 1
ATOM 3199 C C . ILE A 1 388 ? -2.636 12.762 17.184 1.00 95.06 388 ILE A C 1
ATOM 3201 O O . ILE A 1 388 ? -1.458 13.066 17.006 1.00 95.06 388 ILE A O 1
ATOM 3205 N N . SER A 1 389 ? -3.596 13.100 16.320 1.00 94.94 389 SER A N 1
ATOM 3206 C CA . SER A 1 389 ? -3.337 13.817 15.058 1.00 94.94 389 SER A CA 1
ATOM 3207 C C . SER A 1 389 ? -2.667 15.176 15.291 1.00 94.94 389 SER A C 1
ATOM 3209 O O . SER A 1 389 ? -1.694 15.527 14.621 1.00 94.94 389 SER A O 1
ATOM 3211 N N . ASN A 1 390 ? -3.126 15.916 16.302 1.00 93.94 390 ASN A N 1
ATOM 3212 C CA . ASN A 1 390 ? -2.527 17.183 16.714 1.00 93.94 390 ASN A CA 1
ATOM 3213 C C . ASN A 1 390 ? -1.112 16.984 17.268 1.00 93.94 390 ASN A C 1
ATOM 3215 O O . ASN A 1 390 ? -0.222 17.775 16.965 1.00 93.94 390 ASN A O 1
ATOM 3219 N N . SER A 1 391 ? -0.879 15.923 18.048 1.00 92.44 391 SER A N 1
ATOM 3220 C CA . SER A 1 391 ? 0.460 15.580 18.538 1.00 92.44 391 SER A CA 1
ATOM 3221 C C . SER A 1 391 ? 1.417 15.257 17.391 1.00 92.44 391 SER A C 1
ATOM 3223 O O . SER A 1 391 ? 2.560 15.701 17.430 1.00 92.44 391 SER A O 1
ATOM 3225 N N . ILE A 1 392 ? 0.964 14.523 16.369 1.00 92.44 392 ILE A N 1
ATOM 3226 C CA . ILE A 1 392 ? 1.758 14.224 15.169 1.00 92.44 392 ILE A CA 1
ATOM 3227 C C . ILE A 1 392 ? 2.072 15.511 14.407 1.00 92.44 392 ILE A C 1
ATOM 3229 O O . ILE A 1 392 ? 3.220 15.727 14.025 1.00 92.44 392 ILE A O 1
ATOM 3233 N N . THR A 1 393 ? 1.076 16.379 14.219 1.00 89.69 393 THR A N 1
ATOM 3234 C CA . THR A 1 393 ? 1.237 17.647 13.492 1.00 89.69 393 THR A CA 1
ATOM 3235 C C . THR A 1 393 ? 2.254 18.550 14.190 1.00 89.69 393 THR A C 1
ATOM 3237 O O . THR A 1 393 ? 3.229 18.954 13.563 1.00 89.69 393 THR A O 1
ATOM 3240 N N . ARG A 1 394 ? 2.117 18.754 15.509 1.00 88.94 394 ARG A N 1
ATOM 3241 C CA . ARG A 1 394 ? 3.075 19.531 16.318 1.00 88.94 394 ARG A CA 1
ATOM 3242 C C . ARG A 1 394 ? 4.478 18.935 16.285 1.00 88.94 394 ARG A C 1
ATOM 3244 O O . ARG A 1 394 ? 5.452 19.653 16.088 1.00 88.94 394 ARG A O 1
ATOM 3251 N N . ALA A 1 395 ? 4.590 17.616 16.455 1.00 86.94 395 ALA A N 1
ATOM 3252 C CA . ALA A 1 395 ? 5.876 16.934 16.381 1.00 86.94 395 ALA A CA 1
ATOM 3253 C C . ALA A 1 395 ? 6.514 17.106 14.995 1.00 86.94 395 ALA A C 1
ATOM 3255 O O . ALA A 1 395 ? 7.716 17.303 14.902 1.00 86.94 395 ALA A O 1
ATOM 3256 N N . SER A 1 396 ? 5.717 17.091 13.925 1.00 84.31 396 SER A N 1
ATOM 3257 C CA . SER A 1 396 ? 6.197 17.256 12.548 1.00 84.31 396 SER A CA 1
ATOM 3258 C C . SER A 1 396 ? 6.630 18.691 12.233 1.00 84.31 396 SER A C 1
ATOM 3260 O O . SER A 1 396 ? 7.566 18.885 11.463 1.00 84.31 396 SER A O 1
ATOM 3262 N N . GLU A 1 397 ? 5.975 19.696 12.821 1.00 81.06 397 GLU A N 1
ATOM 3263 C CA . GLU A 1 397 ? 6.339 21.114 12.682 1.00 81.06 397 GLU A CA 1
ATOM 3264 C C . GLU A 1 397 ? 7.690 21.437 13.327 1.00 81.06 397 GLU A C 1
ATOM 3266 O O . GLU A 1 397 ? 8.447 22.222 12.769 1.00 81.06 397 GLU A O 1
ATOM 3271 N N . HIS A 1 398 ? 8.041 20.776 14.434 1.00 64.56 398 HIS A N 1
ATOM 3272 C CA . HIS A 1 398 ? 9.345 20.935 15.090 1.00 64.56 398 HIS A CA 1
ATOM 3273 C C . HIS A 1 398 ? 10.545 20.423 14.267 1.00 64.56 398 HIS A C 1
ATOM 3275 O O . HIS A 1 398 ? 11.686 20.673 14.656 1.00 64.56 398 HIS A O 1
ATOM 3281 N N . TYR A 1 399 ? 10.307 19.709 13.160 1.00 60.59 399 TYR A N 1
ATOM 3282 C CA . TYR A 1 399 ? 11.349 19.137 12.296 1.00 60.59 399 TYR A CA 1
ATOM 3283 C C . TYR A 1 399 ? 11.330 19.666 10.851 1.00 60.59 399 TYR A C 1
ATOM 3285 O O . TYR A 1 399 ? 12.074 19.143 10.016 1.00 60.59 399 TYR A O 1
ATOM 3293 N N . LYS A 1 400 ? 10.503 20.678 10.557 1.00 51.19 400 LYS A N 1
ATOM 3294 C CA . LYS A 1 400 ? 10.627 21.506 9.346 1.00 51.19 400 LYS A CA 1
ATOM 3295 C C . LYS A 1 400 ? 11.685 22.578 9.576 1.00 51.19 400 LYS A C 1
ATOM 3297 O O . LYS A 1 400 ? 12.486 22.798 8.638 1.00 51.19 400 LYS A O 1
#

pLDDT: mean 70.56, std 23.27, range [23.16, 95.56]

Secondary structure (DSSP, 8-state):
-------HHHHHHHHHHHHHHHHHHHHHHHHHHHHTTSS-----------------------------------------------PPP--TTPPBPSS--HHHH---TT--S----TT-EEEEEHHHHHHTTTTTTTTTS--GGGG-TT--SEEEEEEEEEEEETTEEEEEEEEEETTTEEEEEEEEEETTT--TTEEEHHHHHHHHHHHTT--TTSEEEEESSSS-EEEEEEEEE-TTTTT--TT-EEEEETT--PPPPS--------EEEEE-GGGB---GGG--SSHHHHHHHHHHHHHHHHHHHHTSGGGGGGS-GGGSS-HHHHHHHT-----HHHHHHHHHSTTT-SSHHHHHHHHHHHHHHHHHH-GGGHHHHHHHHHHHHHHHHHHHHTT-

Radius of gyration: 28.42 Å; Cα contacts (8 Å, |Δi|>4): 498; chains: 1; bounding box: 86×85×61 Å

Organism: NCBI:txid1144522

Sequence (400 aa):
MNKYSTTKDEIKEIKREKIVKNIEFEELNVNKDNEKLNHGISKRGRSGRRKTRNNSFNKEESEDDTFLSRENESSFSKKNRVKLPQNIVMPPKLKRMNKIPDFAIWDNTRMKTYVPQLGDNVVYIRDAHIQYSHECQCDFYPPPFNRKDNFPSIAFGTVTQIGFFVSSFVVRVHIEKPKIYEMRADILIPYPLAPPILIERSKFESSMTCTRNLLIGREIDFIVDDREIMSATLLSLNNDWERQPYNSITISLPNLITEPKASNDQENNDFCERISPWDIQFPLRRQGGRTSNSAISVCKQVGVFVKSLINKETNRGFFDWRLCDKEKQFANSMIRPVDFTMFLRRLSSEHYYRSPLEILEDVSRLRSTLNIISPKYHRHIDEVTTAISNSITRASEHYK